Protein AF-A0AAN8WDQ1-F1 (afdb_monomer)

Structure (mmCIF, N/CA/C/O backbone):
data_AF-A0AAN8WDQ1-F1
#
_entry.id   AF-A0AAN8WDQ1-F1
#
loop_
_atom_site.group_PDB
_atom_site.id
_atom_site.type_symbol
_atom_site.label_atom_id
_atom_site.label_alt_id
_atom_site.label_comp_id
_atom_site.label_asym_id
_atom_site.label_entity_id
_atom_site.label_seq_id
_atom_site.pdbx_PDB_ins_code
_atom_site.Cartn_x
_atom_site.Cartn_y
_atom_site.Cartn_z
_atom_site.occupancy
_atom_site.B_iso_or_equiv
_atom_site.auth_seq_id
_atom_site.auth_comp_id
_atom_site.auth_asym_id
_atom_site.auth_atom_id
_atom_site.pdbx_PDB_model_num
ATOM 1 N N . VAL A 1 1 ? -15.013 -8.595 15.335 1.00 93.31 1 VAL A N 1
ATOM 2 C CA . VAL A 1 1 ? -14.821 -9.146 16.703 1.00 93.31 1 VAL A CA 1
ATOM 3 C C . VAL A 1 1 ? -15.452 -8.296 17.813 1.00 93.31 1 VAL A C 1
ATOM 5 O O . VAL A 1 1 ? -16.295 -8.841 18.519 1.00 93.31 1 VAL A O 1
ATOM 8 N N . PRO A 1 2 ? -15.153 -6.987 17.979 1.00 95.75 2 PRO A N 1
ATOM 9 C CA . PRO A 1 2 ? -15.630 -6.225 19.146 1.00 95.75 2 PRO A CA 1
ATOM 10 C C . PRO A 1 2 ? -17.160 -6.211 19.308 1.00 95.75 2 PRO A C 1
ATOM 12 O O . PRO A 1 2 ? -17.676 -6.363 20.412 1.00 95.75 2 PRO A O 1
ATOM 15 N N . GLN A 1 3 ? -17.894 -6.081 18.195 1.00 95.62 3 GLN A N 1
ATOM 16 C CA . GLN A 1 3 ? -19.361 -6.085 18.194 1.00 95.62 3 GLN A CA 1
ATOM 17 C C . GLN A 1 3 ? -19.955 -7.420 18.670 1.00 95.62 3 GLN A C 1
ATOM 19 O O . GLN A 1 3 ? -20.963 -7.416 19.369 1.00 95.62 3 GLN A O 1
ATOM 24 N N . MET A 1 4 ? -19.319 -8.550 18.333 1.00 95.31 4 MET A N 1
ATOM 25 C CA . MET A 1 4 ? -19.778 -9.881 18.751 1.00 95.31 4 MET A CA 1
ATOM 26 C C . MET A 1 4 ? -19.680 -10.035 20.270 1.00 95.31 4 MET A C 1
ATOM 28 O O . MET A 1 4 ? -20.634 -10.480 20.897 1.00 95.31 4 MET A O 1
ATOM 32 N N . LEU A 1 5 ? -18.572 -9.575 20.864 1.00 95.94 5 LEU A N 1
ATOM 33 C CA . LEU A 1 5 ? -18.367 -9.595 22.316 1.00 95.94 5 LEU A CA 1
ATOM 34 C C . LEU A 1 5 ? -19.379 -8.710 23.052 1.00 95.94 5 LEU A C 1
ATOM 36 O O . LEU A 1 5 ? -19.942 -9.126 24.062 1.00 95.94 5 LEU A O 1
ATOM 40 N N . LEU A 1 6 ? -19.644 -7.503 22.534 1.00 94.44 6 LEU A N 1
ATOM 41 C CA . LEU A 1 6 ? -20.680 -6.627 23.090 1.00 94.44 6 LEU A CA 1
ATOM 42 C C . LEU A 1 6 ? -22.063 -7.288 23.037 1.00 94.44 6 LEU A C 1
ATOM 44 O O . LEU A 1 6 ? -22.807 -7.231 24.015 1.00 94.44 6 LEU A O 1
ATOM 48 N N . GLN A 1 7 ? -22.409 -7.908 21.906 1.00 94.19 7 GLN A N 1
ATOM 49 C CA . GLN A 1 7 ? -23.707 -8.550 21.708 1.00 94.19 7 GLN A CA 1
ATOM 50 C C . GLN A 1 7 ? -23.889 -9.758 22.634 1.00 94.19 7 GLN A C 1
ATOM 52 O O . GLN A 1 7 ? -24.939 -9.903 23.264 1.00 94.19 7 GLN A O 1
ATOM 57 N N . GLU A 1 8 ? -22.867 -10.605 22.751 1.00 95.44 8 GLU A N 1
ATOM 58 C CA . GLU A 1 8 ? -22.876 -11.755 23.654 1.00 95.44 8 GLU A CA 1
ATOM 59 C C . GLU A 1 8 ? -23.015 -11.302 25.112 1.00 95.44 8 GLU A C 1
ATOM 61 O O . GLU A 1 8 ? -23.899 -11.775 25.826 1.00 95.44 8 GLU A O 1
ATOM 66 N N . ALA A 1 9 ? -22.207 -10.333 25.549 1.00 94.06 9 ALA A N 1
ATOM 67 C CA . ALA A 1 9 ? -22.272 -9.831 26.9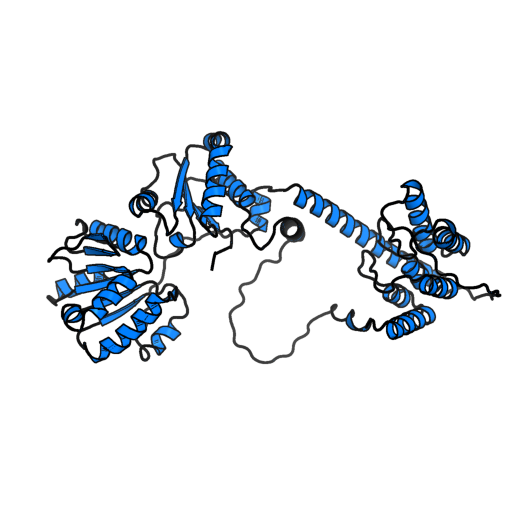16 1.00 94.06 9 ALA A CA 1
ATOM 68 C C . ALA A 1 9 ? -23.623 -9.176 27.237 1.00 94.06 9 ALA A C 1
ATOM 70 O O . ALA A 1 9 ? -24.153 -9.386 28.328 1.00 94.06 9 ALA A O 1
ATOM 71 N N . SER A 1 10 ? -24.212 -8.454 26.277 1.00 92.88 10 SER A N 1
ATOM 72 C CA . SER A 1 10 ? -25.568 -7.913 26.401 1.00 92.88 10 SER A CA 1
ATOM 73 C C . SER A 1 10 ? -26.614 -9.019 26.544 1.00 92.88 10 SER A C 1
ATOM 75 O O . SER A 1 10 ? -27.534 -8.880 27.344 1.00 92.88 10 SER A O 1
ATOM 77 N N . THR A 1 11 ? -26.479 -10.113 25.792 1.00 95.44 11 THR A N 1
ATOM 78 C CA . THR A 1 11 ? -27.409 -11.255 25.837 1.00 95.44 11 THR A CA 1
ATOM 79 C C . THR A 1 11 ? -27.301 -12.009 27.163 1.00 95.44 11 THR A C 1
ATOM 81 O O . THR A 1 11 ? -28.305 -12.435 27.725 1.00 95.44 11 THR A O 1
ATOM 84 N N . LEU A 1 12 ? -26.083 -12.142 27.692 1.00 95.12 12 LEU A N 1
ATOM 85 C CA . LEU A 1 12 ? -25.800 -12.831 28.953 1.00 95.12 12 LEU A CA 1
ATOM 86 C C . LEU A 1 12 ? -25.937 -11.935 30.197 1.00 95.12 12 LEU A C 1
ATOM 88 O O . LEU A 1 12 ? -25.732 -12.421 31.308 1.00 95.12 12 LEU A O 1
ATOM 92 N N . GLY A 1 13 ? -26.217 -10.637 30.036 1.00 92.88 13 GLY A N 1
ATOM 93 C CA . GLY A 1 13 ? -26.296 -9.678 31.143 1.00 92.88 13 GLY A CA 1
ATOM 94 C C . GLY A 1 13 ? -24.974 -9.481 31.898 1.00 92.88 13 GLY A C 1
ATOM 95 O O . GLY A 1 13 ? -24.983 -9.188 33.093 1.00 92.88 13 GLY A O 1
ATOM 96 N N . LYS A 1 14 ? -23.828 -9.672 31.233 1.00 93.12 14 LYS A N 1
ATOM 97 C CA . LYS A 1 14 ? -22.496 -9.551 31.846 1.00 93.12 14 LYS A CA 1
ATOM 98 C C . LYS A 1 14 ? -21.921 -8.144 31.645 1.00 93.12 14 LYS A C 1
ATOM 100 O O . LYS A 1 14 ? -22.126 -7.552 30.585 1.00 93.12 14 LYS A O 1
ATOM 105 N N . PRO A 1 15 ? -21.156 -7.608 32.617 1.00 91.38 15 PRO A N 1
ATOM 106 C CA . PRO A 1 15 ? -20.459 -6.342 32.426 1.00 91.38 15 PRO A CA 1
ATOM 107 C C . PRO A 1 15 ? -19.475 -6.460 31.258 1.00 91.38 15 PRO A C 1
ATOM 109 O O . PRO A 1 15 ? -18.736 -7.441 31.154 1.00 91.38 15 PRO A O 1
ATOM 112 N N . CYS A 1 16 ? -19.466 -5.457 30.380 1.00 94.88 16 CYS A N 1
ATOM 113 C CA . CYS A 1 16 ? -18.600 -5.434 29.210 1.00 94.88 16 CYS A CA 1
ATOM 114 C C . CYS A 1 16 ? -18.087 -4.025 28.944 1.00 94.88 16 CYS A C 1
ATOM 116 O O . CYS A 1 16 ? -18.853 -3.092 28.711 1.00 94.88 16 CYS A O 1
ATOM 118 N N . ARG A 1 17 ? -16.766 -3.895 28.966 1.00 95.44 17 ARG A N 1
ATOM 119 C CA . ARG A 1 17 ? -16.029 -2.706 28.555 1.00 95.44 17 ARG A CA 1
ATOM 120 C C . ARG A 1 17 ? -14.788 -3.136 27.791 1.00 95.44 17 ARG A C 1
ATOM 122 O O . ARG A 1 17 ? -13.979 -3.908 28.321 1.00 95.44 17 ARG A O 1
ATOM 129 N N . ILE A 1 18 ? -14.675 -2.659 26.560 1.00 97.31 18 ILE A N 1
ATOM 130 C CA . ILE A 1 18 ? -13.723 -3.117 25.556 1.00 97.31 18 ILE A CA 1
ATOM 131 C C . ILE A 1 18 ? -12.844 -1.948 25.117 1.00 97.31 18 ILE A C 1
ATOM 133 O O . ILE A 1 18 ? -13.349 -0.895 24.725 1.00 97.31 18 ILE A O 1
ATOM 137 N N . PHE A 1 19 ? -11.533 -2.163 25.126 1.00 96.94 19 PHE A N 1
ATOM 138 C CA . PHE A 1 19 ? -10.581 -1.330 24.397 1.00 96.94 19 PHE A CA 1
ATOM 139 C C . PHE A 1 19 ? -10.077 -2.105 23.187 1.00 96.94 19 PHE A C 1
ATOM 141 O O . PHE A 1 19 ? -9.679 -3.256 23.325 1.00 96.94 19 PHE A O 1
ATOM 148 N N . CYS A 1 20 ? -10.104 -1.488 22.011 1.00 97.62 20 CYS A N 1
ATOM 149 C CA . CYS A 1 20 ? -9.546 -2.057 20.792 1.00 97.62 20 CYS A CA 1
ATOM 150 C C . CYS A 1 20 ? -8.487 -1.103 20.254 1.00 97.62 20 CYS A C 1
ATOM 152 O O . CYS A 1 20 ? -8.798 0.038 19.906 1.00 97.62 20 CYS A O 1
ATOM 154 N N . THR A 1 21 ? -7.232 -1.541 20.246 1.00 96.31 21 THR A N 1
ATOM 155 C CA . THR A 1 21 ? -6.150 -0.711 19.738 1.00 96.31 21 THR A CA 1
ATOM 156 C C . THR A 1 21 ? -6.037 -0.812 18.228 1.00 96.31 21 THR A C 1
ATOM 158 O O . THR A 1 21 ? -6.438 -1.801 17.623 1.00 96.31 21 THR A O 1
ATOM 161 N N . GLN A 1 22 ? -5.521 0.254 17.635 1.00 93.50 22 GLN A N 1
ATOM 162 C CA . GLN A 1 22 ? -5.203 0.376 16.223 1.00 93.50 22 GLN A CA 1
ATOM 163 C C . GLN A 1 22 ? -3.813 1.015 16.097 1.00 93.50 22 GLN A C 1
ATOM 165 O O . GLN A 1 22 ? -3.494 1.924 16.881 1.00 93.50 22 GLN A O 1
ATOM 170 N N . PRO A 1 23 ? -2.989 0.603 15.121 1.00 88.62 23 PRO A N 1
ATOM 171 C CA . PRO A 1 23 ? -1.651 1.165 14.936 1.00 88.62 23 PRO A CA 1
ATOM 172 C C . PRO A 1 23 ? -1.722 2.644 14.537 1.00 88.62 23 PRO A C 1
ATOM 174 O O . PRO A 1 23 ? -0.951 3.482 15.012 1.00 88.62 23 PRO A O 1
ATOM 177 N N . ARG A 1 24 ? -2.723 3.008 13.726 1.00 87.00 24 ARG A N 1
ATOM 178 C CA . ARG A 1 24 ? -2.846 4.342 13.130 1.00 87.00 24 ARG A CA 1
ATOM 179 C C . ARG A 1 24 ? -4.044 5.112 13.685 1.00 87.00 24 ARG A C 1
ATOM 181 O O . ARG A 1 24 ? -5.114 4.571 13.963 1.00 87.00 24 ARG A O 1
ATOM 188 N N . ARG A 1 25 ? -3.876 6.435 13.812 1.00 89.44 25 ARG A N 1
ATOM 189 C CA . ARG A 1 25 ? -4.925 7.355 14.301 1.00 89.44 25 ARG A CA 1
ATOM 190 C C . ARG A 1 25 ? -6.172 7.332 13.422 1.00 89.44 25 ARG A C 1
ATOM 192 O O . ARG A 1 25 ? -7.279 7.365 13.952 1.00 89.44 25 ARG A O 1
ATOM 199 N N . ILE A 1 26 ? -5.980 7.314 12.102 1.00 87.31 26 ILE A N 1
ATOM 200 C CA . ILE A 1 26 ? -7.084 7.333 11.142 1.00 87.31 26 ILE A CA 1
ATOM 201 C C . ILE A 1 26 ? -7.933 6.068 11.266 1.00 87.31 26 ILE A C 1
ATOM 203 O O . ILE A 1 26 ? -9.148 6.189 11.323 1.00 87.31 26 ILE A O 1
ATOM 207 N N . SER A 1 27 ? -7.309 4.903 11.450 1.00 90.06 27 SER A N 1
ATOM 208 C CA . SER A 1 27 ? -7.986 3.612 11.607 1.00 90.06 27 SER A CA 1
ATOM 209 C C . SER A 1 27 ? -8.842 3.570 12.870 1.00 90.06 27 SER A C 1
ATOM 211 O O . SER A 1 27 ? -10.025 3.250 12.800 1.00 90.06 27 SER A O 1
ATOM 213 N N . ALA A 1 28 ? -8.307 4.011 14.019 1.00 92.94 28 ALA A N 1
ATOM 214 C CA . ALA A 1 28 ? -9.092 4.117 15.257 1.00 92.94 28 ALA A CA 1
ATOM 215 C C . ALA A 1 28 ? -10.356 4.971 15.076 1.00 92.94 28 ALA A C 1
ATOM 217 O O . ALA A 1 28 ? -11.416 4.660 15.618 1.00 92.94 28 ALA A O 1
ATOM 218 N N . LEU A 1 29 ? -10.243 6.051 14.307 1.00 91.44 29 LEU A N 1
ATOM 219 C CA . LEU A 1 29 ? -11.338 6.972 14.063 1.00 91.44 29 LEU A CA 1
ATOM 220 C C . LEU A 1 29 ? -12.360 6.416 13.058 1.00 91.44 29 LEU A C 1
ATOM 222 O O . LEU A 1 29 ? -13.560 6.466 13.325 1.00 91.44 29 LEU A O 1
ATOM 226 N N . THR A 1 30 ? -11.911 5.887 11.919 1.00 90.00 30 THR A N 1
ATOM 227 C CA . THR A 1 30 ? -12.796 5.430 10.836 1.00 90.00 30 THR A CA 1
ATOM 228 C C . THR A 1 30 ? -13.496 4.134 11.200 1.00 90.00 30 THR A C 1
ATOM 230 O O . THR A 1 30 ? -14.680 3.987 10.905 1.00 90.00 30 THR A O 1
ATOM 233 N N . ILE A 1 31 ? -12.821 3.232 11.918 1.00 93.25 31 ILE A N 1
ATOM 234 C CA . ILE A 1 31 ? -13.424 2.001 12.431 1.00 93.25 31 ILE A CA 1
ATOM 235 C C . ILE A 1 31 ? -14.473 2.337 13.493 1.00 93.25 31 ILE A C 1
ATOM 237 O O . ILE A 1 31 ? -15.572 1.791 13.447 1.00 93.25 31 ILE A O 1
ATOM 241 N N . ALA A 1 32 ? -14.207 3.283 14.401 1.00 95.06 32 ALA A N 1
ATOM 242 C CA . ALA A 1 32 ? -15.216 3.725 15.366 1.00 95.06 32 ALA A CA 1
ATOM 243 C C . ALA A 1 32 ? -16.446 4.342 14.682 1.00 95.06 32 ALA A C 1
ATOM 245 O O . ALA A 1 32 ? -17.576 4.027 15.054 1.00 95.06 32 ALA A O 1
ATOM 246 N N . GLU A 1 33 ? -16.239 5.193 13.669 1.00 92.50 33 GLU A N 1
ATOM 247 C CA . GLU A 1 33 ? -17.316 5.768 12.852 1.00 92.50 33 GLU A CA 1
ATOM 248 C C . GLU A 1 33 ? -18.115 4.690 12.120 1.00 92.50 33 GLU A C 1
ATOM 250 O O . GLU A 1 33 ? -19.347 4.707 12.156 1.00 92.50 33 GLU A O 1
ATOM 255 N N . ARG A 1 34 ? -17.428 3.716 11.523 1.00 92.06 34 ARG A N 1
ATOM 256 C CA . ARG A 1 34 ? -18.052 2.605 10.810 1.00 92.06 34 ARG A CA 1
ATOM 257 C C . ARG A 1 34 ? -18.876 1.721 11.740 1.00 92.06 34 ARG A C 1
ATOM 259 O O . ARG A 1 34 ? -20.037 1.461 11.449 1.00 92.06 34 ARG A O 1
ATOM 266 N N . VAL A 1 35 ? -18.299 1.295 12.860 1.00 95.50 35 VAL A N 1
ATOM 267 C CA . VAL A 1 35 ? -18.952 0.404 13.826 1.00 95.50 35 VAL A CA 1
ATOM 268 C C . VAL A 1 35 ? -20.142 1.093 14.498 1.00 95.50 35 VAL A C 1
ATOM 270 O O . VAL A 1 35 ? -21.178 0.464 14.684 1.00 95.50 35 VAL A O 1
ATOM 273 N N . ALA A 1 36 ? -20.052 2.389 14.807 1.00 95.38 36 ALA A N 1
ATOM 274 C CA . ALA A 1 36 ? -21.202 3.151 15.296 1.00 95.38 36 ALA A CA 1
ATOM 275 C C . ALA A 1 36 ? -22.323 3.233 14.240 1.00 95.38 36 ALA A C 1
ATOM 277 O O . ALA A 1 36 ? -23.492 3.013 14.557 1.00 95.38 36 ALA A O 1
ATOM 278 N N . ALA A 1 37 ? -21.972 3.488 12.974 1.00 93.94 37 ALA A N 1
ATOM 279 C CA . ALA A 1 37 ? -22.940 3.555 11.881 1.00 93.94 37 ALA A CA 1
ATOM 280 C C . ALA A 1 37 ? -23.635 2.207 11.621 1.00 93.94 37 ALA A C 1
ATOM 282 O O . ALA A 1 37 ? -24.851 2.178 11.448 1.00 93.94 37 ALA A O 1
ATOM 283 N N . GLU A 1 38 ? -22.899 1.092 11.657 1.00 94.62 38 GLU A N 1
ATOM 284 C CA . GLU A 1 38 ? -23.461 -0.266 11.544 1.00 94.62 38 GLU A CA 1
ATOM 285 C C . GLU A 1 38 ? -24.455 -0.588 12.666 1.00 94.62 38 GLU A C 1
ATOM 287 O O . GLU A 1 38 ? -25.402 -1.345 12.464 1.00 94.62 38 GLU A O 1
ATOM 292 N N . ARG A 1 39 ? -24.279 0.031 13.836 1.00 93.88 39 ARG A N 1
ATOM 293 C CA . ARG A 1 39 ? -25.178 -0.090 14.991 1.00 93.88 39 ARG A CA 1
ATOM 294 C C . ARG A 1 39 ? -26.320 0.932 14.988 1.00 93.88 39 ARG A C 1
ATOM 296 O O . ARG A 1 39 ? -27.113 0.949 15.926 1.00 93.88 39 ARG A O 1
ATOM 303 N N . GLY A 1 40 ? -26.407 1.791 13.970 1.00 94.50 40 GLY A N 1
ATOM 304 C CA . GLY A 1 40 ? -27.421 2.843 13.880 1.00 94.50 40 GLY A CA 1
ATOM 305 C C . GLY A 1 40 ? -27.274 3.947 14.934 1.00 94.50 40 GLY A C 1
ATOM 306 O O . GLY A 1 40 ? -28.250 4.625 15.250 1.00 94.50 40 GLY A O 1
ATOM 307 N N . GLU A 1 41 ? -26.078 4.141 15.498 1.00 94.94 41 GLU A N 1
ATOM 308 C CA . GLU A 1 41 ? -25.808 5.137 16.539 1.00 94.94 41 GLU A CA 1
ATOM 309 C C . GLU A 1 41 ? -24.768 6.182 16.103 1.00 94.94 41 GLU A C 1
ATOM 311 O O . GLU A 1 41 ? -24.067 6.048 15.100 1.00 94.94 41 GLU A O 1
ATOM 316 N N . LYS A 1 42 ? -24.656 7.263 16.883 1.00 93.75 42 LYS A N 1
ATOM 317 C CA . LYS A 1 42 ? -23.598 8.263 16.704 1.00 93.75 42 LYS A CA 1
ATOM 318 C C . LYS A 1 42 ? -22.363 7.867 17.510 1.00 93.75 42 LYS A C 1
ATOM 320 O O . LYS A 1 42 ? -22.478 7.458 18.666 1.00 93.75 42 LYS A O 1
ATOM 325 N N . VAL A 1 43 ? -21.182 8.087 16.932 1.00 95.44 43 VAL A N 1
ATOM 326 C CA . VAL A 1 43 ? -19.905 7.949 17.649 1.00 95.44 43 VAL A CA 1
ATOM 327 C C . VAL A 1 43 ? -19.906 8.794 18.920 1.00 95.44 43 VAL A C 1
ATOM 329 O O . VAL A 1 43 ? -20.298 9.962 18.900 1.00 95.44 43 VAL A O 1
ATOM 332 N N . GLY A 1 44 ? -19.428 8.202 20.010 1.00 93.75 44 GLY A N 1
ATOM 333 C CA . GLY A 1 44 ? -19.447 8.764 21.356 1.00 93.75 44 GLY A CA 1
ATOM 334 C C . GLY A 1 44 ? -20.612 8.265 22.209 1.00 93.75 44 GLY A C 1
ATOM 335 O O . GLY A 1 44 ? -20.627 8.555 23.403 1.00 93.75 44 GLY A O 1
ATOM 336 N N . TYR A 1 45 ? -21.560 7.501 21.647 1.00 94.19 45 TYR A N 1
ATOM 337 C CA . TYR A 1 45 ? -22.592 6.810 22.425 1.00 94.19 45 TYR A CA 1
ATOM 338 C C . TYR A 1 45 ? -22.049 5.494 23.004 1.00 94.19 45 TYR A C 1
ATOM 340 O O . TYR A 1 45 ? -21.216 5.569 23.910 1.00 94.19 45 TYR A O 1
ATOM 348 N N . THR A 1 46 ? -22.453 4.311 22.512 1.00 95.38 46 THR A N 1
ATOM 349 C CA . THR A 1 46 ? -21.893 3.037 23.015 1.00 95.38 46 THR A CA 1
ATOM 350 C C . THR A 1 46 ? -20.530 2.702 22.408 1.00 95.38 46 THR A C 1
ATOM 352 O O . THR A 1 46 ? -19.704 2.076 23.077 1.00 95.38 46 THR A O 1
ATOM 355 N N . VAL A 1 47 ? -20.258 3.200 21.200 1.00 97.62 47 VAL A N 1
ATOM 356 C CA . VAL A 1 47 ? -18.971 3.099 20.502 1.00 97.62 47 VAL A CA 1
ATOM 357 C C . VAL A 1 47 ? -18.324 4.476 20.392 1.00 97.62 47 VAL A C 1
ATOM 359 O O . VAL A 1 47 ? -18.969 5.448 19.997 1.00 97.62 47 VAL A O 1
ATOM 362 N N . GLY A 1 48 ? -17.040 4.570 20.720 1.00 97.44 48 GLY A N 1
ATOM 363 C CA . GLY A 1 48 ? -16.271 5.809 20.654 1.00 97.44 48 GLY A CA 1
ATOM 364 C C . GLY A 1 48 ? -14.810 5.575 20.294 1.00 97.44 48 GLY A C 1
ATOM 365 O O . GLY A 1 48 ? -14.367 4.438 20.128 1.00 97.44 48 GLY A O 1
ATOM 366 N N . TYR A 1 49 ? -14.053 6.666 20.187 1.00 97.00 49 TYR A N 1
ATOM 367 C CA . TYR A 1 49 ? -12.608 6.601 19.986 1.00 97.00 49 TYR A CA 1
ATOM 368 C C . TYR A 1 49 ? -11.843 7.566 20.886 1.00 97.00 49 TYR A C 1
ATOM 370 O O . TYR A 1 49 ? -12.366 8.593 21.333 1.00 97.00 49 TYR A O 1
ATOM 378 N N . GLN A 1 50 ? -10.571 7.246 21.108 1.00 95.62 50 GLN A N 1
ATOM 379 C CA . GLN A 1 50 ? -9.624 8.087 21.820 1.00 95.62 50 GLN A CA 1
ATOM 380 C C . GLN A 1 50 ? -8.255 8.051 21.141 1.00 95.62 50 GLN A C 1
ATOM 382 O O . GLN A 1 50 ? -7.566 7.033 21.130 1.00 95.62 50 GLN A O 1
ATOM 387 N N . ILE A 1 51 ? -7.836 9.196 20.615 1.00 93.69 51 ILE A N 1
ATOM 388 C CA . ILE A 1 51 ? -6.514 9.402 20.025 1.00 93.69 51 ILE A CA 1
ATOM 389 C C . ILE A 1 51 ? -5.820 10.577 20.728 1.00 93.69 51 ILE A C 1
ATOM 391 O O . ILE A 1 51 ? -6.378 11.237 21.607 1.00 93.69 51 ILE A O 1
ATOM 395 N N . ARG A 1 52 ? -4.557 10.844 20.389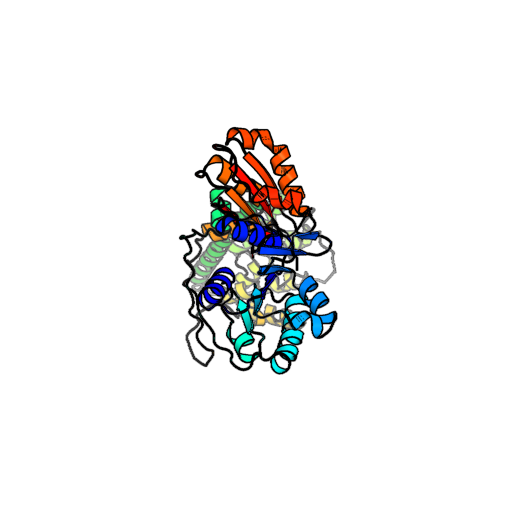 1.00 89.88 52 ARG A N 1
ATOM 396 C CA . ARG A 1 52 ? -3.831 11.982 20.968 1.00 89.88 52 ARG A CA 1
ATOM 397 C C . ARG A 1 52 ? -4.553 13.294 20.628 1.00 89.88 52 ARG A C 1
ATOM 399 O O . ARG A 1 52 ? -4.731 13.591 19.453 1.00 89.88 52 ARG A O 1
ATOM 406 N N . LEU A 1 53 ? -4.888 14.067 21.668 1.00 87.19 53 LEU A N 1
ATOM 407 C CA . LEU A 1 53 ? -5.547 15.386 21.613 1.00 87.19 53 LEU A CA 1
ATOM 408 C C . LEU A 1 53 ? -6.994 15.396 21.087 1.00 87.19 53 LEU A C 1
ATOM 410 O O . LEU A 1 53 ? -7.584 16.466 20.996 1.00 87.19 53 LEU A O 1
ATOM 414 N N . GLU A 1 54 ? -7.588 14.241 20.790 1.00 91.19 54 GLU A N 1
ATOM 415 C CA . GLU A 1 54 ? -8.963 14.158 20.292 1.00 91.19 54 GLU A CA 1
ATOM 416 C C . GLU A 1 54 ? -9.656 12.913 20.854 1.00 91.19 54 GLU A C 1
ATOM 418 O O . GLU A 1 54 ? -9.119 11.803 20.807 1.00 91.19 54 GLU A O 1
ATOM 423 N N . SER A 1 55 ? -10.865 13.080 21.385 1.00 94.50 55 SER A N 1
ATOM 424 C CA . SER A 1 55 ? -11.679 11.973 21.879 1.00 94.50 55 SER A CA 1
ATOM 425 C C . SER A 1 55 ? -13.164 12.221 21.637 1.00 94.50 55 SER A C 1
ATOM 427 O O . SER A 1 55 ? -13.644 13.354 21.662 1.00 94.50 55 SER A O 1
ATOM 429 N N . LYS A 1 56 ? -13.902 11.132 21.417 1.00 95.06 56 LYS A N 1
ATOM 430 C CA . LYS A 1 56 ? -15.367 11.115 21.401 1.00 95.06 56 LYS A CA 1
ATOM 431 C C . LYS A 1 56 ? -15.846 9.960 22.258 1.00 95.06 56 LYS A C 1
ATOM 433 O O . LYS A 1 56 ? -16.097 8.869 21.754 1.00 95.06 56 LYS A O 1
ATOM 438 N N . LEU A 1 57 ? -15.928 10.214 23.558 1.00 94.44 57 LEU A N 1
ATOM 439 C CA . LEU A 1 57 ? -16.370 9.260 24.570 1.00 94.44 57 LEU A CA 1
ATOM 440 C C . LEU A 1 57 ? -17.484 9.888 25.409 1.00 94.44 57 LEU A C 1
ATOM 442 O O . LEU A 1 57 ? -17.502 11.099 25.623 1.00 94.44 57 LEU A O 1
ATOM 446 N N . SER A 1 58 ? -18.375 9.055 25.931 1.00 94.00 58 SER A N 1
ATOM 447 C CA . SER A 1 58 ? -19.348 9.424 26.956 1.00 94.00 58 SER A CA 1
ATOM 448 C C . SER A 1 58 ? -19.327 8.396 28.093 1.00 94.00 58 SER A C 1
ATOM 450 O O . SER A 1 58 ? -18.744 7.320 27.943 1.00 94.00 58 SER A O 1
ATOM 452 N N . PRO A 1 59 ? -19.998 8.659 29.229 1.00 90.81 59 PRO A N 1
ATOM 453 C CA . PRO A 1 59 ? -20.148 7.663 30.292 1.00 90.81 59 PRO A CA 1
ATOM 454 C C . PRO A 1 59 ? -20.840 6.362 29.847 1.00 90.81 59 PRO A C 1
ATOM 456 O O . PRO A 1 59 ? -20.737 5.354 30.536 1.00 90.81 59 PRO A O 1
ATOM 459 N N . LYS A 1 60 ? -21.540 6.378 28.704 1.00 92.06 60 LYS A N 1
ATOM 460 C CA . LYS A 1 60 ? -22.211 5.211 28.114 1.00 92.06 60 LYS A CA 1
ATOM 461 C C . LYS A 1 60 ? -21.320 4.421 27.149 1.00 92.06 60 LYS A C 1
ATOM 463 O O . LYS A 1 60 ? -21.757 3.390 26.646 1.00 92.06 60 LYS A O 1
ATOM 468 N N . THR A 1 61 ? -20.105 4.891 26.862 1.00 95.38 61 THR A N 1
ATOM 469 C CA . THR A 1 61 ? -19.208 4.232 25.909 1.00 95.38 61 THR A CA 1
ATOM 470 C C . THR A 1 61 ? -18.647 2.942 26.493 1.00 95.38 61 THR A C 1
ATOM 472 O O . THR A 1 61 ? -17.936 2.951 27.500 1.00 95.38 61 THR A O 1
ATOM 475 N N . LEU A 1 62 ? -18.964 1.831 25.829 1.00 95.75 62 LEU A N 1
ATOM 476 C CA . LEU A 1 62 ? -18.550 0.480 26.201 1.00 95.75 62 LEU A CA 1
ATOM 477 C C . LEU A 1 62 ? -17.413 -0.027 25.316 1.00 95.75 62 LEU A C 1
ATOM 479 O O . LEU A 1 62 ? -16.567 -0.769 25.804 1.00 95.75 62 LEU A O 1
ATOM 483 N N . LEU A 1 63 ? -17.371 0.382 24.045 1.00 97.31 63 LEU A N 1
ATOM 484 C CA . LEU A 1 63 ? -16.299 0.056 23.107 1.00 97.31 63 LEU A CA 1
ATOM 485 C C . LEU A 1 63 ? -15.529 1.316 22.726 1.00 97.31 63 LEU A C 1
ATOM 487 O O . LEU A 1 63 ? -16.076 2.228 22.106 1.00 97.31 63 LEU A O 1
ATOM 491 N N . THR A 1 64 ? -14.247 1.327 23.069 1.00 97.25 64 THR A N 1
ATOM 492 C CA . THR A 1 64 ? -13.323 2.411 22.746 1.00 97.25 64 THR A CA 1
ATOM 493 C C . THR A 1 64 ? -12.270 1.920 21.764 1.00 97.25 64 THR A C 1
ATOM 495 O O . THR A 1 64 ? -11.465 1.053 22.104 1.00 97.25 64 THR A O 1
ATOM 498 N N . PHE A 1 65 ? -12.232 2.515 20.574 1.00 97.62 65 PHE A N 1
ATOM 499 C CA . PHE A 1 65 ? -11.099 2.378 19.661 1.00 97.62 65 PHE A CA 1
ATOM 500 C C . PHE A 1 65 ? -10.017 3.401 20.008 1.00 97.62 65 PHE A C 1
ATOM 502 O O . PHE A 1 65 ? -10.304 4.583 20.190 1.00 97.62 65 PHE A O 1
ATOM 509 N N . CYS A 1 66 ? -8.763 2.990 20.122 1.00 96.38 66 CYS A N 1
ATOM 510 C CA . CYS A 1 66 ? -7.682 3.912 20.466 1.00 96.38 66 CYS A CA 1
ATOM 511 C C . CYS A 1 66 ? -6.373 3.552 19.774 1.00 96.38 66 CYS A C 1
ATOM 513 O O . CYS A 1 66 ? -6.237 2.476 19.207 1.00 96.38 66 CYS A O 1
ATOM 515 N N . THR A 1 67 ? -5.391 4.453 19.805 1.00 94.50 67 THR A N 1
ATOM 516 C CA . THR A 1 67 ? -4.038 4.087 19.371 1.00 94.50 67 THR A CA 1
ATOM 517 C C . THR A 1 67 ? -3.282 3.351 20.474 1.00 94.50 67 THR A C 1
ATOM 519 O O . THR A 1 67 ? -3.525 3.592 21.661 1.00 94.50 67 THR A O 1
ATOM 522 N N . ASN A 1 68 ? -2.303 2.523 20.095 1.00 93.88 68 ASN A N 1
ATOM 523 C CA . ASN A 1 68 ? -1.434 1.802 21.039 1.00 93.88 68 ASN A CA 1
ATOM 524 C C . ASN A 1 68 ? -0.854 2.731 22.122 1.00 93.88 68 ASN A C 1
ATOM 526 O O . ASN A 1 68 ? -0.939 2.447 23.316 1.00 93.88 68 ASN A O 1
ATOM 530 N N . GLY A 1 69 ? -0.358 3.907 21.722 1.00 92.94 69 GLY A N 1
ATOM 531 C CA . GLY A 1 69 ? 0.193 4.903 22.646 1.00 92.94 69 GLY A CA 1
ATOM 532 C C . GLY A 1 69 ? -0.820 5.506 23.632 1.00 92.94 69 GLY A C 1
ATOM 533 O O . GLY A 1 69 ? -0.441 5.883 24.741 1.00 92.94 69 GLY A O 1
ATOM 534 N N . VAL A 1 70 ? -2.106 5.600 23.266 1.00 93.19 70 VAL A N 1
ATOM 535 C CA . VAL A 1 70 ? -3.158 6.048 24.196 1.00 93.19 70 VAL A CA 1
ATOM 536 C C . VAL A 1 70 ? -3.417 4.978 25.247 1.00 93.19 70 VAL A C 1
ATOM 538 O O . VAL A 1 70 ? -3.446 5.312 26.430 1.00 93.19 70 VAL A O 1
ATOM 541 N N . LEU A 1 71 ? -3.547 3.709 24.842 1.00 93.94 71 LEU A N 1
ATOM 542 C CA . LEU A 1 71 ? -3.752 2.620 25.797 1.00 93.94 71 LEU A CA 1
ATOM 543 C C . LEU A 1 71 ? -2.556 2.479 26.745 1.00 93.94 71 LEU A C 1
ATOM 545 O O . LEU A 1 71 ? -2.759 2.415 27.953 1.00 93.94 71 LEU A O 1
ATOM 549 N N . LEU A 1 72 ? -1.324 2.530 26.230 1.00 92.69 72 LEU A N 1
ATOM 550 C CA . LEU A 1 72 ? -0.108 2.529 27.051 1.00 92.69 72 LEU A CA 1
ATOM 551 C C . LEU A 1 72 ? -0.133 3.629 28.120 1.00 92.69 72 LEU A C 1
ATOM 553 O O . LEU A 1 72 ? 0.113 3.357 29.292 1.00 92.69 72 LEU A O 1
ATOM 557 N N . ARG A 1 73 ? -0.497 4.863 27.752 1.00 90.06 73 ARG A N 1
ATOM 558 C CA . ARG A 1 73 ? -0.619 5.966 28.717 1.00 90.06 73 ARG A CA 1
ATOM 559 C C . ARG A 1 73 ? -1.694 5.700 29.769 1.00 90.06 73 ARG A C 1
ATOM 561 O O . ARG A 1 73 ? -1.489 6.033 30.932 1.00 90.06 73 ARG A O 1
ATOM 568 N N . THR A 1 74 ? -2.825 5.121 29.372 1.00 88.88 74 THR A N 1
ATOM 569 C CA . THR A 1 74 ? -3.887 4.737 30.308 1.00 88.88 74 THR A CA 1
ATOM 570 C C . THR A 1 74 ? -3.387 3.695 31.309 1.00 88.88 74 THR A C 1
ATOM 572 O O . THR A 1 74 ? -3.622 3.860 32.501 1.00 88.88 74 THR A O 1
ATOM 575 N N . LEU A 1 75 ? -2.628 2.694 30.851 1.00 88.38 75 LEU A N 1
ATOM 576 C CA . LEU A 1 75 ? -2.020 1.663 31.702 1.00 88.38 75 LEU A CA 1
ATOM 577 C C . LEU A 1 75 ? -0.983 2.239 32.680 1.00 88.38 75 LEU A C 1
ATOM 579 O O . LEU A 1 75 ? -0.910 1.810 33.828 1.00 88.38 75 LEU A O 1
ATOM 583 N N . MET A 1 76 ? -0.224 3.257 32.263 1.00 85.12 76 MET A N 1
ATOM 584 C CA . MET A 1 76 ? 0.720 3.970 33.138 1.00 85.12 76 MET A CA 1
ATOM 585 C C . MET A 1 76 ? 0.032 4.770 34.255 1.00 85.12 76 MET A C 1
ATOM 587 O O . MET A 1 76 ? 0.680 5.125 35.235 1.00 85.12 76 MET A O 1
ATOM 591 N N . GLY A 1 77 ? -1.270 5.050 34.131 1.00 80.38 77 GLY A N 1
ATOM 592 C CA . GLY A 1 77 ? -2.069 5.736 35.152 1.00 80.38 77 GLY A CA 1
ATOM 593 C C . GLY A 1 77 ? -2.353 4.900 36.407 1.00 80.38 77 GLY A C 1
ATOM 594 O O . GLY A 1 77 ? -2.992 5.403 37.330 1.00 80.38 77 GLY A O 1
ATOM 595 N N . GLY A 1 78 ? -1.886 3.648 36.450 1.00 79.75 78 GLY A N 1
ATOM 596 C CA . GLY A 1 78 ? -2.011 2.736 37.585 1.00 79.75 78 GLY A CA 1
ATOM 597 C C . GLY A 1 78 ? -3.138 1.712 37.437 1.00 79.75 78 GLY A C 1
ATOM 598 O O . GLY A 1 78 ? -3.942 1.750 36.503 1.00 79.75 78 GLY A O 1
ATOM 599 N N . ASP A 1 79 ? -3.206 0.794 38.401 1.00 78.50 79 ASP A N 1
ATOM 600 C CA . ASP A 1 79 ? -4.064 -0.401 38.369 1.00 78.50 79 ASP A CA 1
ATOM 601 C C . ASP A 1 79 ? -5.573 -0.094 38.341 1.00 78.50 79 ASP A C 1
ATOM 603 O O . ASP A 1 79 ? -6.371 -0.873 37.814 1.00 78.50 79 ASP A O 1
ATOM 607 N N . SER A 1 80 ? -5.984 1.074 38.844 1.00 79.38 80 SER A N 1
ATOM 608 C CA . SER A 1 80 ? -7.384 1.519 38.823 1.00 79.38 80 SER A CA 1
ATOM 609 C C . SER A 1 80 ? -7.929 1.721 37.404 1.00 79.38 80 SER A C 1
ATOM 611 O O . SER A 1 80 ? -9.134 1.583 37.184 1.00 79.38 80 SER A O 1
ATOM 613 N N . SER A 1 81 ? -7.056 1.992 36.428 1.00 78.12 81 SER A N 1
ATOM 614 C CA . SER A 1 81 ? -7.434 2.198 35.025 1.00 78.12 81 SER A CA 1
ATOM 615 C C . SER A 1 81 ? -8.014 0.935 34.372 1.00 78.12 81 SER A C 1
ATOM 617 O O . SER A 1 81 ? -8.951 1.023 33.575 1.00 78.12 81 SER A O 1
ATOM 619 N N . LEU A 1 82 ? -7.514 -0.243 34.761 1.00 81.31 82 LEU A N 1
ATOM 620 C CA . LEU A 1 82 ? -7.925 -1.547 34.235 1.00 81.31 82 LEU A CA 1
ATOM 621 C C . LEU A 1 82 ? -9.051 -2.210 35.029 1.00 81.31 82 LEU A C 1
ATOM 623 O O . LEU A 1 82 ? -9.678 -3.143 34.527 1.00 81.31 82 LEU A O 1
ATOM 627 N N . ALA A 1 83 ? -9.359 -1.722 36.232 1.00 83.12 83 ALA A N 1
ATOM 628 C CA . ALA A 1 83 ? -10.367 -2.329 37.103 1.00 83.12 83 ALA A CA 1
ATOM 629 C C . ALA A 1 83 ? -11.750 -2.442 36.433 1.00 83.12 83 ALA A C 1
ATOM 631 O O . ALA A 1 83 ? -12.465 -3.417 36.641 1.00 83.12 83 ALA A O 1
ATOM 632 N N . SER A 1 84 ? -12.110 -1.469 35.588 1.00 85.94 84 SER A N 1
ATOM 633 C CA . SER A 1 84 ? -13.385 -1.466 34.850 1.00 85.94 84 SER A CA 1
ATOM 634 C C . SER A 1 84 ? -13.312 -2.091 33.453 1.00 85.94 84 SER A C 1
ATOM 636 O O . SER A 1 84 ? -14.336 -2.191 32.779 1.00 85.94 84 SER A O 1
ATOM 638 N N . VAL A 1 85 ? -12.119 -2.470 32.986 1.00 93.19 85 VAL A N 1
ATOM 639 C CA . VAL A 1 85 ? -11.903 -3.011 31.640 1.00 93.19 85 VAL A CA 1
ATOM 640 C C . VAL A 1 85 ? -12.039 -4.525 31.680 1.00 93.19 85 VAL A C 1
ATOM 642 O O . VAL A 1 85 ? -11.440 -5.197 32.514 1.00 93.19 85 VAL A O 1
ATOM 645 N N . THR A 1 86 ? -12.832 -5.062 30.758 1.00 95.44 86 THR A N 1
ATOM 646 C CA . THR A 1 86 ? -13.102 -6.506 30.674 1.00 95.44 86 THR A CA 1
ATOM 647 C C . THR A 1 86 ? -12.348 -7.163 29.526 1.00 95.44 86 THR A C 1
ATOM 649 O O . THR A 1 86 ? -11.880 -8.287 29.670 1.00 95.44 86 THR A O 1
ATOM 652 N N . HIS A 1 87 ? -12.198 -6.458 28.401 1.00 97.12 87 HIS A N 1
ATOM 653 C CA . HIS A 1 87 ? -11.562 -6.977 27.196 1.00 97.12 87 HIS A CA 1
ATOM 654 C C . HIS A 1 87 ? -10.603 -5.936 26.618 1.00 97.12 87 HIS A C 1
ATOM 656 O O . HIS A 1 87 ? -10.946 -4.755 26.514 1.00 97.12 87 HIS A O 1
ATOM 662 N N . ILE A 1 88 ? -9.423 -6.387 26.209 1.00 97.19 88 ILE A N 1
ATOM 663 C CA . ILE A 1 88 ? -8.474 -5.623 25.405 1.00 97.19 88 ILE A CA 1
ATOM 664 C C . ILE A 1 88 ? -8.232 -6.403 24.121 1.00 97.19 88 ILE A C 1
ATOM 666 O O . ILE A 1 88 ? -7.896 -7.585 24.151 1.00 97.19 88 ILE A O 1
ATOM 670 N N . LEU A 1 89 ? -8.441 -5.735 22.997 1.00 97.69 89 LEU A N 1
ATOM 671 C CA . LEU A 1 89 ? -8.171 -6.239 21.664 1.00 97.69 89 LEU A CA 1
ATOM 672 C C . LEU A 1 89 ? -6.974 -5.457 21.135 1.00 97.69 89 LEU A C 1
ATOM 674 O O . LEU A 1 89 ? -7.034 -4.229 21.087 1.00 97.69 89 LEU A O 1
ATOM 678 N N . VAL A 1 90 ? -5.911 -6.154 20.753 1.00 95.56 90 VAL A N 1
ATOM 679 C CA . VAL A 1 90 ? -4.770 -5.552 20.060 1.00 95.56 90 VAL A CA 1
ATOM 680 C C . VAL A 1 90 ? -4.860 -5.969 18.604 1.00 95.56 90 VAL A C 1
ATOM 682 O O . VAL A 1 90 ? -4.716 -7.152 18.298 1.00 95.56 90 VAL A O 1
ATOM 685 N N . ASP A 1 91 ? -5.188 -5.011 17.743 1.00 92.81 91 ASP A N 1
ATOM 686 C CA . ASP A 1 91 ? -5.303 -5.240 16.305 1.00 92.81 91 ASP A CA 1
ATOM 687 C C . ASP A 1 91 ? -3.960 -5.059 15.599 1.00 92.81 91 ASP A C 1
ATOM 689 O O . ASP A 1 91 ? -3.071 -4.383 16.123 1.00 92.81 91 ASP A O 1
ATOM 693 N N . GLU A 1 92 ? -3.838 -5.650 14.412 1.00 89.50 92 GLU A N 1
ATOM 694 C CA . GLU A 1 92 ? -2.696 -5.475 13.507 1.00 89.50 92 GLU A CA 1
ATOM 695 C C . GLU A 1 92 ? -1.339 -5.782 14.158 1.00 89.50 92 GLU A C 1
ATOM 697 O O . GLU A 1 92 ? -0.332 -5.112 13.917 1.00 89.50 92 GLU A O 1
ATOM 702 N N . VAL A 1 93 ? -1.280 -6.821 15.002 1.00 90.88 93 VAL A N 1
ATOM 703 C CA . VAL A 1 93 ? -0.042 -7.136 15.744 1.00 90.88 93 VAL A CA 1
ATOM 704 C C . VAL A 1 93 ? 1.143 -7.462 14.829 1.00 90.88 93 VAL A C 1
ATOM 706 O O . VAL A 1 93 ? 2.291 -7.332 15.253 1.00 90.88 93 VAL A O 1
ATOM 709 N N . HIS A 1 94 ? 0.866 -7.839 13.579 1.00 87.50 94 HIS A N 1
ATOM 710 C CA . HIS A 1 94 ? 1.848 -8.184 12.556 1.00 87.50 94 HIS A CA 1
ATOM 711 C C . HIS A 1 94 ? 2.644 -6.997 12.006 1.00 87.50 94 HIS A C 1
ATOM 713 O O . HIS A 1 94 ? 3.714 -7.225 11.454 1.00 87.50 94 HIS A O 1
ATOM 719 N N . GLU A 1 95 ? 2.189 -5.752 12.187 1.00 82.31 95 GLU A N 1
ATOM 720 C CA . GLU A 1 95 ? 2.978 -4.575 11.787 1.00 82.31 95 GLU A CA 1
ATOM 721 C C . GLU A 1 95 ? 4.267 -4.429 12.613 1.00 82.31 95 GLU A C 1
ATOM 723 O O . GLU A 1 95 ? 5.169 -3.693 12.226 1.00 82.31 95 GLU A O 1
ATOM 728 N N . ARG A 1 96 ? 4.361 -5.115 13.766 1.00 84.00 96 ARG A N 1
ATOM 729 C CA . ARG A 1 96 ? 5.522 -5.096 14.678 1.00 84.00 96 ARG A CA 1
ATOM 730 C C . ARG A 1 96 ? 6.020 -3.688 15.034 1.00 84.00 96 ARG A C 1
ATOM 732 O O . ARG A 1 96 ? 7.209 -3.469 15.265 1.00 84.00 96 ARG A O 1
ATOM 739 N N . ASP A 1 97 ? 5.095 -2.732 15.129 1.00 84.38 97 ASP A N 1
ATOM 740 C CA . ASP A 1 97 ? 5.403 -1.385 15.598 1.00 84.38 97 ASP A CA 1
ATOM 741 C C . ASP A 1 97 ? 5.958 -1.417 17.033 1.00 84.38 97 ASP A C 1
ATOM 743 O O . ASP A 1 97 ? 5.505 -2.179 17.894 1.00 84.38 97 ASP A O 1
ATOM 747 N N . ARG A 1 98 ? 6.902 -0.513 17.321 1.00 88.88 98 ARG A N 1
ATOM 748 C CA . ARG A 1 98 ? 7.556 -0.387 18.629 1.00 88.88 98 ARG A CA 1
ATOM 749 C C . ARG A 1 98 ? 6.529 -0.291 19.757 1.00 88.88 98 ARG A C 1
ATOM 751 O O . ARG A 1 98 ? 6.705 -0.916 20.802 1.00 88.88 98 ARG A O 1
ATOM 758 N N . PHE A 1 99 ? 5.467 0.500 19.580 1.00 88.81 99 PHE A N 1
ATOM 759 C CA . PHE A 1 99 ? 4.452 0.661 20.622 1.00 88.81 99 PHE A CA 1
ATOM 760 C C . PHE A 1 99 ? 3.586 -0.585 20.797 1.00 88.81 99 PHE A C 1
ATOM 762 O O . PHE A 1 99 ? 3.144 -0.833 21.918 1.00 88.81 99 PHE A O 1
ATOM 769 N N . THR A 1 100 ? 3.355 -1.364 19.737 1.00 91.12 100 THR A N 1
ATOM 770 C CA . THR A 1 100 ? 2.659 -2.654 19.826 1.00 91.12 100 THR A CA 1
ATOM 771 C C . THR A 1 100 ? 3.462 -3.624 20.682 1.00 91.12 100 THR A C 1
ATOM 773 O O . THR A 1 100 ? 2.929 -4.149 21.656 1.00 91.12 100 THR A O 1
ATOM 776 N N . ASP A 1 101 ? 4.757 -3.790 20.405 1.00 91.88 101 ASP A N 1
ATOM 777 C CA . ASP A 1 101 ? 5.613 -4.714 21.157 1.00 91.88 101 ASP A CA 1
ATOM 778 C C . ASP A 1 101 ? 5.698 -4.328 22.646 1.00 91.88 101 ASP A C 1
ATOM 780 O O . ASP A 1 101 ? 5.508 -5.173 23.525 1.00 91.88 101 ASP A O 1
ATOM 784 N N . PHE A 1 102 ? 5.880 -3.037 22.959 1.00 93.19 102 PHE A N 1
ATOM 785 C CA . PHE A 1 102 ? 5.831 -2.560 24.349 1.00 93.19 102 PHE A CA 1
ATOM 786 C C . PHE A 1 102 ? 4.471 -2.797 25.009 1.00 93.19 102 PHE A C 1
ATOM 788 O O . PHE A 1 102 ? 4.412 -3.193 26.174 1.00 93.19 102 PHE A O 1
ATOM 795 N N . LEU A 1 103 ? 3.375 -2.569 24.284 1.00 93.38 103 LEU A N 1
ATOM 796 C CA . LEU A 1 103 ? 2.029 -2.816 24.791 1.00 93.38 103 LEU A CA 1
ATOM 797 C C . LEU A 1 103 ? 1.824 -4.297 25.122 1.00 93.38 103 LEU A C 1
ATOM 799 O O . LEU A 1 103 ? 1.289 -4.602 26.187 1.00 93.38 103 LEU A O 1
ATOM 803 N N . LEU A 1 104 ? 2.291 -5.213 24.271 1.00 94.19 104 LEU A N 1
ATOM 804 C CA . LEU A 1 104 ? 2.191 -6.652 24.517 1.00 94.19 104 LEU A CA 1
ATOM 805 C C . LEU A 1 104 ? 2.975 -7.082 25.765 1.00 94.19 104 LEU A C 1
ATOM 807 O O . LEU A 1 104 ? 2.457 -7.884 26.543 1.00 94.19 104 LEU A O 1
ATOM 811 N N . ILE A 1 105 ? 4.162 -6.509 26.006 1.00 93.81 105 ILE A N 1
ATOM 812 C CA . ILE A 1 105 ? 4.942 -6.755 27.234 1.00 93.81 105 ILE A CA 1
ATOM 813 C C . ILE A 1 105 ? 4.140 -6.337 28.472 1.00 93.81 105 ILE A C 1
ATOM 815 O O . ILE A 1 105 ? 3.956 -7.135 29.391 1.00 93.81 105 ILE A O 1
ATOM 819 N N . VAL A 1 106 ? 3.616 -5.106 28.484 1.00 92.75 106 VAL A N 1
ATOM 820 C CA . VAL A 1 106 ? 2.848 -4.583 29.626 1.00 92.75 106 VAL A CA 1
ATOM 821 C C . VAL A 1 106 ? 1.586 -5.415 29.862 1.00 92.75 106 VAL A C 1
ATOM 823 O O . VAL A 1 106 ? 1.290 -5.787 30.996 1.00 92.75 106 VAL A O 1
ATOM 826 N N . LEU A 1 107 ? 0.851 -5.757 28.800 1.00 93.50 107 LEU A N 1
ATOM 827 C CA . LEU A 1 107 ? -0.372 -6.551 28.907 1.00 93.50 107 LEU A CA 1
ATOM 828 C C . LEU A 1 107 ? -0.099 -7.960 29.437 1.00 93.50 107 LEU A C 1
ATOM 830 O O . LEU A 1 107 ? -0.853 -8.437 30.287 1.00 93.50 107 LEU A O 1
ATOM 834 N N . ARG A 1 108 ? 0.989 -8.604 29.003 1.00 93.31 108 ARG A N 1
ATOM 835 C CA . ARG A 1 108 ? 1.411 -9.911 29.524 1.00 93.31 108 ARG A CA 1
ATOM 836 C C . ARG A 1 108 ? 1.626 -9.869 31.036 1.00 93.31 108 ARG A C 1
ATOM 838 O O . ARG A 1 108 ? 1.182 -10.778 31.730 1.00 93.31 108 ARG A O 1
ATOM 845 N N . ASP A 1 109 ? 2.237 -8.807 31.550 1.00 91.12 109 ASP A N 1
ATOM 846 C CA . ASP A 1 109 ? 2.498 -8.651 32.983 1.00 91.12 109 ASP A CA 1
ATOM 847 C C . ASP A 1 109 ? 1.226 -8.249 33.772 1.00 91.12 109 ASP A C 1
ATOM 849 O O . ASP A 1 109 ? 1.107 -8.530 34.970 1.00 91.12 109 ASP A O 1
ATOM 853 N N . CYS A 1 110 ? 0.237 -7.635 33.109 1.00 90.44 110 CYS A N 1
ATOM 854 C CA . CYS A 1 110 ? -1.074 -7.310 33.683 1.00 90.44 110 CYS A CA 1
ATOM 855 C C . CYS A 1 110 ? -2.016 -8.523 33.794 1.00 90.44 110 CYS A C 1
ATOM 857 O O . CYS A 1 110 ? -2.794 -8.598 34.746 1.00 90.44 110 CYS A O 1
ATOM 859 N N . LEU A 1 111 ? -1.966 -9.477 32.858 1.00 91.56 111 LEU A N 1
ATOM 860 C CA . LEU A 1 111 ? -2.892 -10.621 32.810 1.00 91.56 111 LEU A CA 1
ATOM 861 C C . LEU A 1 111 ? -2.914 -11.481 34.096 1.00 91.56 111 LEU A C 1
ATOM 863 O O . LEU A 1 111 ? -4.006 -11.826 34.554 1.00 91.56 111 LEU A O 1
ATOM 867 N N . PRO A 1 112 ? -1.772 -11.805 34.743 1.00 90.81 112 PRO A N 1
ATOM 868 C CA . PRO A 1 112 ? -1.777 -12.530 36.014 1.00 90.81 112 PRO A CA 1
ATOM 869 C C . PRO A 1 112 ? -2.434 -11.756 37.163 1.00 90.81 112 PRO A C 1
ATOM 871 O O . PRO A 1 112 ? -3.021 -12.381 38.051 1.00 90.81 112 PRO A O 1
ATOM 874 N N . LYS A 1 113 ? -2.338 -10.416 37.140 1.00 90.31 113 LYS A N 1
ATOM 875 C CA . LYS A 1 113 ? -2.879 -9.508 38.166 1.00 90.31 113 LYS A CA 1
ATOM 876 C C . LYS A 1 113 ? -4.391 -9.327 38.023 1.00 90.31 113 LYS A C 1
ATOM 878 O O . LYS A 1 113 ? -5.109 -9.346 39.017 1.00 90.31 113 LYS A O 1
ATOM 883 N N . PHE A 1 114 ? -4.884 -9.206 36.791 1.00 90.12 114 PHE A N 1
ATOM 884 C CA . PHE A 1 114 ? -6.295 -8.962 36.486 1.00 90.12 114 PHE A CA 1
ATOM 885 C C . PHE A 1 114 ? -6.948 -10.191 35.851 1.00 90.12 114 PHE A C 1
ATOM 887 O O . PHE A 1 114 ? -7.124 -10.270 34.639 1.00 90.12 114 PHE A O 1
ATOM 894 N N . ARG A 1 115 ? -7.356 -11.159 36.680 1.00 89.94 115 ARG A N 1
ATOM 895 C CA . ARG A 1 115 ? -7.941 -12.436 36.217 1.00 89.94 115 ARG A CA 1
ATOM 896 C C . ARG A 1 115 ? -9.256 -12.289 35.440 1.00 89.94 115 ARG A C 1
ATOM 898 O O . ARG A 1 115 ? -9.632 -13.205 34.710 1.00 89.94 115 ARG A O 1
ATOM 905 N N . HIS A 1 116 ? -9.959 -11.166 35.600 1.00 91.12 116 HIS A N 1
ATOM 906 C CA . HIS A 1 116 ? -11.177 -10.852 34.847 1.00 91.12 116 HIS A CA 1
ATOM 907 C C . HIS A 1 116 ? -10.894 -10.342 33.429 1.00 91.12 116 HIS A C 1
ATOM 909 O O . HIS A 1 116 ? -11.787 -10.400 32.586 1.00 91.12 116 HIS A O 1
ATOM 915 N N . LEU A 1 117 ? -9.678 -9.856 33.163 1.00 94.00 117 LEU A N 1
ATOM 916 C CA . LEU A 1 117 ? -9.293 -9.260 31.890 1.00 94.00 117 LEU A CA 1
ATOM 917 C C . LEU A 1 117 ? -9.090 -10.338 30.820 1.00 94.00 117 LEU A C 1
ATOM 919 O O . LEU A 1 117 ? -8.398 -11.336 31.032 1.00 94.00 117 LEU A O 1
ATOM 923 N N . LYS A 1 118 ? -9.671 -10.118 29.642 1.00 95.31 118 LYS A N 1
ATOM 924 C CA . LYS A 1 118 ? -9.466 -10.943 28.449 1.00 95.31 118 LYS A CA 1
ATOM 925 C C . LYS A 1 118 ? -8.645 -10.177 27.421 1.00 95.31 118 LYS A C 1
ATOM 927 O O . LYS A 1 118 ? -8.990 -9.050 27.079 1.00 95.31 118 LYS A O 1
ATOM 932 N N . LEU A 1 119 ? -7.579 -10.799 26.928 1.00 95.94 119 LEU A N 1
ATOM 933 C CA . LEU A 1 119 ? -6.753 -10.272 25.845 1.00 95.94 119 LEU A CA 1
ATOM 934 C C . LEU A 1 119 ? -7.039 -11.050 24.562 1.00 95.94 119 LEU A C 1
ATOM 936 O O . LEU A 1 119 ? -7.057 -12.279 24.582 1.00 95.94 119 LEU A O 1
ATOM 940 N N . ILE A 1 120 ? -7.253 -10.330 23.466 1.00 96.50 120 ILE A N 1
ATOM 941 C CA . ILE A 1 120 ? -7.429 -10.886 22.125 1.00 96.50 120 ILE A CA 1
ATOM 942 C C . ILE A 1 120 ? -6.423 -10.196 21.210 1.00 96.50 120 ILE A C 1
ATOM 944 O O . ILE A 1 120 ? -6.371 -8.968 21.160 1.00 96.50 120 ILE A O 1
ATOM 948 N N . LEU A 1 121 ? -5.632 -10.986 20.494 1.00 94.94 121 LEU A N 1
ATOM 949 C CA . LEU A 1 121 ? -4.687 -10.500 19.493 1.00 94.94 121 LEU A CA 1
ATOM 950 C C . LEU A 1 121 ? -5.271 -10.781 18.112 1.00 94.94 121 LEU A C 1
ATOM 952 O O . LEU A 1 121 ? -5.762 -11.884 17.875 1.00 94.94 121 LEU A O 1
ATOM 956 N N . MET A 1 122 ? -5.248 -9.790 17.226 1.00 92.94 122 MET A N 1
ATOM 957 C CA . MET A 1 122 ? -5.758 -9.907 15.859 1.00 92.94 122 MET A CA 1
ATOM 958 C C . MET A 1 122 ? -4.616 -9.619 14.879 1.00 92.94 122 MET A C 1
ATOM 960 O O . MET A 1 122 ? -3.849 -8.674 15.062 1.00 92.94 122 MET A O 1
ATOM 964 N N . SER A 1 123 ? -4.462 -10.488 13.879 1.00 89.25 123 SER A N 1
ATOM 965 C CA . SER A 1 123 ? -3.377 -10.454 12.895 1.00 89.25 123 SER A CA 1
ATOM 966 C C . SER A 1 123 ? -3.900 -10.882 11.527 1.00 89.25 123 SER A C 1
ATOM 968 O O . SER A 1 123 ? -4.686 -11.824 11.452 1.00 89.25 123 SER A O 1
ATOM 970 N N . ALA A 1 124 ? -3.426 -10.229 10.463 1.00 83.25 124 ALA A N 1
ATOM 971 C CA . ALA A 1 124 ? -3.637 -10.660 9.084 1.00 83.25 124 ALA A CA 1
ATOM 972 C C . ALA A 1 124 ? -2.501 -11.565 8.555 1.00 83.25 124 ALA A C 1
ATOM 974 O O . ALA A 1 124 ? -2.685 -12.239 7.545 1.00 83.25 124 ALA A O 1
ATOM 975 N N . ALA A 1 125 ? -1.336 -11.595 9.218 1.00 70.75 125 ALA A N 1
ATOM 976 C CA . ALA A 1 125 ? -0.152 -12.321 8.750 1.00 70.75 125 ALA A CA 1
ATOM 977 C C . ALA A 1 125 ? -0.086 -13.782 9.228 1.00 70.75 125 ALA A C 1
ATOM 979 O O . ALA A 1 125 ? -0.611 -14.134 10.286 1.00 70.75 125 ALA A O 1
ATOM 980 N N . LEU A 1 126 ? 0.638 -14.602 8.454 1.00 61.19 126 LEU A N 1
ATOM 981 C CA . LEU A 1 126 ? 0.711 -16.063 8.587 1.00 61.19 126 LEU A CA 1
ATOM 982 C C . LEU A 1 126 ? 1.481 -16.564 9.826 1.00 61.19 126 LEU A C 1
ATOM 984 O O . LEU A 1 126 ? 1.214 -17.669 10.297 1.00 61.19 126 LEU A O 1
ATOM 988 N N . ASP A 1 127 ? 2.428 -15.790 10.374 1.00 75.31 127 ASP A N 1
ATOM 989 C CA . ASP A 1 127 ? 3.250 -16.237 11.514 1.00 75.31 127 ASP A CA 1
ATOM 990 C C . ASP A 1 127 ? 2.584 -15.960 12.875 1.00 75.31 127 ASP A C 1
ATOM 992 O O . ASP A 1 127 ? 3.028 -15.148 13.690 1.00 75.31 127 ASP A O 1
ATOM 996 N N . VAL A 1 128 ? 1.474 -16.655 13.128 1.00 84.62 128 VAL A N 1
ATOM 997 C CA . VAL A 1 128 ? 0.717 -16.568 14.390 1.00 84.62 128 VAL A CA 1
ATOM 998 C C . VAL A 1 128 ? 1.413 -17.331 15.531 1.00 84.62 128 VAL A C 1
ATOM 1000 O O . VAL A 1 128 ? 1.200 -17.049 16.715 1.00 84.62 128 VAL A O 1
ATOM 1003 N N . ASN A 1 129 ? 2.303 -18.269 15.189 1.00 87.19 129 ASN A N 1
ATOM 1004 C CA . ASN A 1 129 ? 2.986 -19.145 16.141 1.00 87.19 129 ASN A CA 1
ATOM 1005 C C . ASN A 1 129 ? 3.876 -18.372 17.119 1.00 87.19 129 ASN A C 1
ATOM 1007 O O . ASN A 1 129 ? 3.954 -18.730 18.298 1.00 87.19 129 ASN A O 1
ATOM 1011 N N . LEU A 1 130 ? 4.516 -17.296 16.652 1.00 89.50 130 LEU A N 1
ATOM 1012 C CA . LEU A 1 130 ? 5.335 -16.425 17.490 1.00 89.50 130 LEU A CA 1
ATOM 1013 C C . LEU A 1 130 ? 4.528 -15.845 18.664 1.00 89.50 130 LEU A C 1
ATOM 1015 O O . LEU A 1 130 ? 4.942 -15.962 19.822 1.00 89.50 130 LEU A O 1
ATOM 1019 N N . TYR A 1 131 ? 3.356 -15.267 18.379 1.00 90.50 131 TYR A N 1
ATOM 1020 C CA . TYR A 1 131 ? 2.485 -14.661 19.390 1.00 90.50 131 TYR A CA 1
ATOM 1021 C C . TYR A 1 131 ? 1.868 -15.712 20.310 1.00 90.50 131 TYR A C 1
ATOM 1023 O O . TYR A 1 131 ? 1.842 -15.518 21.528 1.00 90.50 131 TYR A O 1
ATOM 1031 N N . ALA A 1 132 ? 1.436 -16.846 19.747 1.00 91.94 132 ALA A N 1
ATOM 1032 C CA . ALA A 1 132 ? 0.886 -17.946 20.528 1.00 91.94 132 ALA A CA 1
ATOM 1033 C C . ALA A 1 132 ? 1.895 -18.439 21.570 1.00 91.94 132 ALA A C 1
ATOM 1035 O O . ALA A 1 132 ? 1.571 -18.521 22.755 1.00 91.94 132 ALA A O 1
ATOM 1036 N N . LYS A 1 133 ? 3.146 -18.675 21.157 1.00 92.81 133 LYS A N 1
ATOM 1037 C CA . LYS A 1 133 ? 4.231 -19.087 22.054 1.00 92.81 133 LYS A CA 1
ATOM 1038 C C . LYS A 1 133 ? 4.542 -18.026 23.110 1.00 92.81 133 LYS A C 1
ATOM 1040 O O . LYS A 1 133 ? 4.725 -18.366 24.278 1.00 92.81 133 LYS A O 1
ATOM 1045 N N . TYR A 1 134 ? 4.580 -16.751 22.722 1.00 92.81 134 TYR A N 1
ATOM 1046 C CA . TYR A 1 134 ? 4.855 -15.645 23.643 1.00 92.81 134 TYR A CA 1
ATOM 1047 C C . TYR A 1 134 ? 3.802 -15.531 24.760 1.00 92.81 134 TYR A C 1
ATOM 1049 O O . TYR A 1 134 ? 4.154 -15.293 25.916 1.00 92.81 134 TYR A O 1
ATOM 1057 N N . PHE A 1 135 ? 2.526 -15.781 24.447 1.00 93.62 135 PHE A N 1
ATOM 1058 C CA . PHE A 1 135 ? 1.420 -15.826 25.412 1.00 93.62 135 PHE A CA 1
ATOM 1059 C C . PHE A 1 135 ? 1.107 -17.249 25.907 1.00 93.62 135 PHE A C 1
ATOM 1061 O O . PHE A 1 135 ? -0.046 -17.592 26.167 1.00 93.62 135 PHE A O 1
ATOM 1068 N N . ASN A 1 136 ? 2.151 -18.063 26.101 1.00 90.81 136 ASN A N 1
ATOM 1069 C CA . ASN A 1 136 ? 2.082 -19.373 26.752 1.00 90.81 136 ASN A CA 1
ATOM 1070 C C . ASN A 1 136 ? 1.174 -20.388 26.024 1.00 90.81 136 ASN A C 1
ATOM 1072 O O . ASN A 1 136 ? 0.358 -21.066 26.649 1.00 90.81 136 ASN A O 1
ATOM 1076 N N . ASN A 1 137 ? 1.338 -20.481 24.700 1.00 92.25 137 ASN A N 1
ATOM 1077 C CA . ASN A 1 137 ? 0.557 -21.303 23.768 1.00 92.25 137 ASN A CA 1
ATOM 1078 C C . ASN A 1 137 ? -0.950 -21.006 23.826 1.00 92.25 137 ASN A C 1
ATOM 1080 O O . ASN A 1 137 ? -1.772 -21.909 23.992 1.00 92.25 137 ASN A O 1
ATOM 1084 N N . CYS A 1 138 ? -1.316 -19.726 23.712 1.00 92.69 138 CYS A N 1
ATOM 1085 C CA . CYS A 1 138 ? -2.719 -19.321 23.704 1.00 92.69 138 CYS A CA 1
ATOM 1086 C C . CYS A 1 138 ? -3.491 -19.911 22.501 1.00 92.69 138 CYS A C 1
ATOM 1088 O O . CYS A 1 138 ? -2.892 -20.145 21.448 1.00 92.69 138 CYS A O 1
ATOM 1090 N N . PRO A 1 139 ? -4.818 -20.119 22.617 1.00 94.56 139 PRO A N 1
ATOM 1091 C CA . PRO A 1 139 ? -5.636 -20.611 21.511 1.00 94.56 139 PRO A CA 1
ATOM 1092 C C . PRO A 1 139 ? -5.593 -19.679 20.296 1.00 94.56 139 PRO A C 1
ATOM 1094 O O . PRO A 1 139 ? -5.659 -18.458 20.450 1.00 94.56 139 PRO A O 1
ATOM 1097 N N . VAL A 1 140 ? -5.544 -20.267 19.102 1.00 92.56 140 VAL A N 1
ATOM 1098 C CA . VAL A 1 140 ? -5.576 -19.558 17.816 1.00 92.56 140 VAL A CA 1
ATOM 1099 C C . VAL A 1 140 ? -6.866 -19.919 17.086 1.00 92.56 140 VAL A C 1
ATOM 1101 O O . VAL A 1 140 ? -7.285 -21.076 17.100 1.00 92.56 140 VAL A O 1
ATOM 1104 N N . ILE A 1 141 ? -7.512 -18.918 16.488 1.00 91.81 141 ILE A N 1
ATOM 1105 C CA . ILE A 1 141 ? -8.729 -19.083 15.691 1.00 91.81 141 ILE A CA 1
ATOM 1106 C C . ILE A 1 141 ? -8.481 -18.454 14.325 1.00 91.81 141 ILE A C 1
ATOM 1108 O O . ILE A 1 141 ? -8.301 -17.239 14.236 1.00 91.81 141 ILE A O 1
ATOM 1112 N N . ASP A 1 142 ? -8.537 -19.274 13.280 1.00 89.69 142 ASP A N 1
ATOM 1113 C CA . ASP A 1 142 ? -8.406 -18.816 11.900 1.00 89.69 142 ASP A CA 1
ATOM 1114 C C . ASP A 1 142 ? -9.771 -18.416 11.337 1.00 89.69 142 ASP A C 1
ATOM 1116 O O . ASP A 1 142 ? -10.732 -19.192 11.348 1.00 89.69 142 ASP A O 1
ATOM 1120 N N . VAL A 1 143 ? -9.861 -17.184 10.834 1.00 87.69 143 VAL A N 1
ATOM 1121 C CA . VAL A 1 143 ? -11.064 -16.662 10.179 1.00 87.69 143 VAL A CA 1
ATOM 1122 C C . VAL A 1 143 ? -10.789 -16.571 8.679 1.00 87.69 143 VAL A C 1
ATOM 1124 O O . VAL A 1 143 ? -9.958 -15.760 8.271 1.00 87.69 143 VAL A O 1
ATOM 1127 N N . PRO A 1 144 ? -11.462 -17.372 7.832 1.00 82.81 144 PRO A N 1
ATOM 1128 C CA . PRO A 1 144 ? -11.206 -17.353 6.399 1.00 82.81 144 PRO A CA 1
ATOM 1129 C C . PRO A 1 144 ? -11.639 -16.015 5.789 1.00 82.81 144 PRO A C 1
ATOM 1131 O O . PRO A 1 144 ? -12.788 -15.588 5.935 1.00 82.81 144 PRO A O 1
ATOM 1134 N N . GLY A 1 145 ? -10.720 -15.368 5.075 1.00 72.75 145 GLY A N 1
ATOM 1135 C CA . GLY A 1 145 ? -11.011 -14.188 4.267 1.00 72.75 145 GLY A CA 1
ATOM 1136 C C . GLY A 1 145 ? -11.731 -14.552 2.967 1.00 72.75 145 GLY A C 1
ATOM 1137 O O . GLY A 1 145 ? -11.519 -15.621 2.395 1.00 72.75 145 GLY A O 1
ATOM 1138 N N . ARG A 1 146 ? -12.580 -13.646 2.472 1.00 73.81 146 ARG A N 1
ATOM 1139 C CA . ARG A 1 146 ? -13.089 -13.686 1.095 1.00 73.81 146 ARG A CA 1
ATOM 1140 C C . ARG A 1 146 ? -12.463 -12.532 0.330 1.00 73.81 146 ARG A C 1
ATOM 1142 O O . ARG A 1 146 ? -12.904 -11.396 0.478 1.00 73.81 146 ARG A O 1
ATOM 1149 N N . CYS A 1 147 ? -11.455 -12.830 -0.476 1.00 73.62 147 CYS A N 1
ATOM 1150 C CA . CYS A 1 147 ? -10.905 -11.874 -1.427 1.00 73.62 147 CYS A CA 1
ATOM 1151 C C . CYS A 1 147 ? -11.612 -12.047 -2.772 1.00 73.62 147 CYS A C 1
ATOM 1153 O O . CYS A 1 147 ? -11.918 -13.168 -3.184 1.00 73.62 147 CYS A O 1
ATOM 1155 N N . TYR 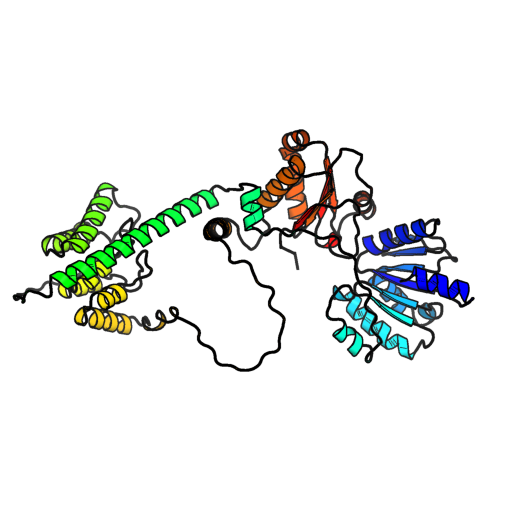A 1 148 ? -11.878 -10.939 -3.458 1.00 83.62 148 TYR A N 1
ATOM 1156 C CA . TYR A 1 148 ? -12.198 -11.002 -4.880 1.00 83.62 148 TYR A CA 1
ATOM 1157 C C . TYR A 1 148 ? -10.925 -11.383 -5.647 1.00 83.62 148 TYR A C 1
ATOM 1159 O O . TYR A 1 148 ? -9.833 -11.040 -5.191 1.00 83.62 148 TYR A O 1
ATOM 1167 N N . PRO A 1 149 ? -11.027 -12.095 -6.781 1.00 88.38 149 PRO A N 1
ATOM 1168 C CA . PRO A 1 149 ? -9.855 -12.390 -7.594 1.00 88.38 149 PRO A CA 1
ATOM 1169 C C . PRO A 1 149 ? -9.245 -11.075 -8.092 1.00 88.38 149 PRO A C 1
ATOM 1171 O O . PRO A 1 149 ? -9.890 -10.325 -8.824 1.00 88.38 149 PRO A O 1
ATOM 1174 N N . VAL A 1 150 ? -8.010 -10.798 -7.676 1.00 90.56 150 VAL A N 1
ATOM 1175 C CA . VAL A 1 150 ? -7.219 -9.658 -8.145 1.00 90.56 150 VAL A CA 1
ATOM 1176 C C . VAL A 1 150 ? -6.258 -10.176 -9.205 1.00 90.56 150 VAL A C 1
ATOM 1178 O O . VAL A 1 150 ? -5.586 -11.182 -8.995 1.00 90.56 150 VAL A O 1
ATOM 1181 N N . LYS A 1 151 ? -6.231 -9.521 -10.368 1.00 94.31 151 LYS A N 1
ATOM 1182 C CA . LYS A 1 151 ? -5.258 -9.835 -11.414 1.00 94.31 151 LYS A CA 1
ATOM 1183 C C . LYS A 1 151 ? -4.002 -9.002 -11.188 1.00 94.31 151 LYS A C 1
ATOM 1185 O O . LYS A 1 151 ? -4.080 -7.776 -11.193 1.00 94.31 151 LYS A O 1
ATOM 1190 N N . GLU A 1 152 ? -2.881 -9.685 -11.021 1.00 94.44 152 GLU A N 1
ATOM 1191 C CA . GLU A 1 152 ? -1.564 -9.082 -10.837 1.00 94.44 152 GLU A CA 1
ATOM 1192 C C . GLU A 1 152 ? -0.903 -8.828 -12.196 1.00 94.44 152 GLU A C 1
ATOM 1194 O O . GLU A 1 152 ? -1.106 -9.585 -13.150 1.00 94.44 152 GLU A O 1
ATOM 1199 N N . TYR A 1 153 ? -0.155 -7.732 -12.277 1.00 93.94 153 TYR A N 1
ATOM 1200 C CA . TYR A 1 153 ? 0.640 -7.335 -13.434 1.00 93.94 153 TYR A CA 1
ATOM 1201 C C . TYR A 1 153 ? 2.008 -6.901 -12.924 1.00 93.94 153 TYR A C 1
ATOM 1203 O O . TYR A 1 153 ? 2.079 -6.140 -11.956 1.00 93.94 153 TYR A O 1
ATOM 1211 N N . PHE A 1 154 ? 3.066 -7.372 -13.572 1.00 93.38 154 PHE A N 1
ATOM 1212 C CA . PHE A 1 154 ? 4.439 -7.033 -13.208 1.00 93.38 154 PHE A CA 1
ATOM 1213 C C . PHE A 1 154 ? 4.975 -5.897 -14.085 1.00 93.38 154 PHE A C 1
ATOM 1215 O O . PHE A 1 154 ? 4.279 -5.366 -14.957 1.00 93.38 154 PHE A O 1
ATOM 1222 N N . LEU A 1 155 ? 6.207 -5.467 -13.819 1.00 90.88 155 LEU A N 1
ATOM 1223 C CA . LEU A 1 155 ? 6.811 -4.303 -14.462 1.00 90.88 155 LEU A CA 1
ATOM 1224 C C . LEU A 1 155 ? 6.830 -4.434 -15.995 1.00 90.88 155 LEU A C 1
ATOM 1226 O O . LEU A 1 155 ? 6.490 -3.489 -16.701 1.00 90.88 155 LEU A O 1
ATOM 1230 N N . GLU A 1 156 ? 7.144 -5.616 -16.515 1.00 90.06 156 GLU A N 1
ATOM 1231 C CA . GLU A 1 156 ? 7.133 -5.940 -17.940 1.00 90.06 156 GLU A CA 1
ATOM 1232 C C . GLU A 1 156 ? 5.749 -5.755 -18.584 1.00 90.06 156 GLU A C 1
ATOM 1234 O O . GLU A 1 156 ? 5.635 -5.172 -19.669 1.00 90.06 156 GLU A O 1
ATOM 1239 N N . ASP A 1 157 ? 4.683 -6.164 -17.891 1.00 92.50 157 ASP A N 1
ATOM 1240 C CA . ASP A 1 157 ? 3.306 -5.980 -18.349 1.00 92.50 157 ASP A CA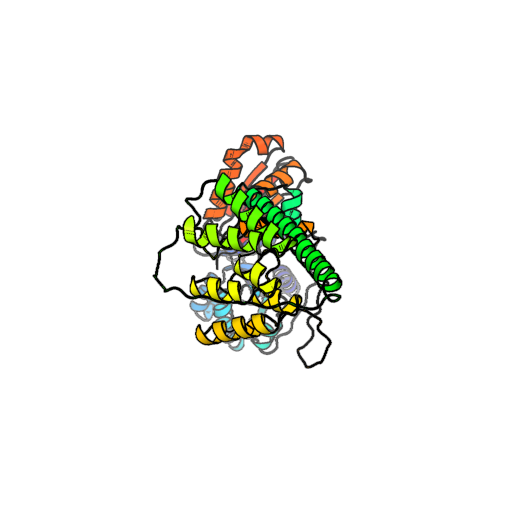 1
ATOM 1241 C C . ASP A 1 157 ? 2.947 -4.494 -18.391 1.00 92.50 157 ASP A C 1
ATOM 1243 O O . ASP A 1 157 ? 2.323 -4.017 -19.343 1.00 92.50 157 ASP A O 1
ATOM 1247 N N . VAL A 1 158 ? 3.360 -3.751 -17.360 1.00 93.44 158 VAL A N 1
ATOM 1248 C CA . VAL A 1 158 ? 3.115 -2.313 -17.228 1.00 93.44 158 VAL A CA 1
ATOM 1249 C C . VAL A 1 158 ? 3.843 -1.534 -18.322 1.00 93.44 158 VAL A C 1
ATOM 1251 O O . VAL A 1 158 ? 3.227 -0.681 -18.967 1.00 93.44 158 VAL A O 1
ATOM 1254 N N . LEU A 1 159 ? 5.114 -1.841 -18.585 1.00 90.94 159 LEU A N 1
ATOM 1255 C CA . LEU A 1 159 ? 5.909 -1.198 -19.636 1.00 90.94 159 LEU A CA 1
ATOM 1256 C C . LEU A 1 159 ? 5.298 -1.442 -21.022 1.00 90.94 159 LEU A C 1
ATOM 1258 O O . LEU A 1 159 ? 5.132 -0.502 -21.803 1.00 90.94 159 LEU A O 1
ATOM 1262 N N . LYS A 1 160 ? 4.853 -2.673 -21.304 1.00 90.56 160 LYS A N 1
ATOM 1263 C CA . LYS A 1 160 ? 4.125 -3.005 -22.540 1.00 90.56 160 LYS A CA 1
ATOM 1264 C C . LYS A 1 160 ? 2.794 -2.261 -22.647 1.00 90.56 160 LYS A C 1
ATOM 1266 O O . LYS A 1 160 ? 2.493 -1.672 -23.686 1.00 90.56 160 LYS A O 1
ATOM 1271 N N . TYR A 1 161 ? 2.000 -2.264 -21.578 1.00 92.00 161 TYR A N 1
ATOM 1272 C CA . TYR A 1 161 ? 0.662 -1.669 -21.558 1.00 92.00 161 TYR A CA 1
ATOM 1273 C C . TYR A 1 161 ? 0.684 -0.140 -21.702 1.00 92.00 161 TYR A C 1
ATOM 1275 O O . TYR A 1 161 ? -0.179 0.452 -22.359 1.00 92.00 161 TYR A O 1
ATOM 1283 N N . THR A 1 162 ? 1.680 0.508 -21.101 1.00 91.81 162 THR A N 1
ATOM 1284 C CA . THR A 1 162 ? 1.869 1.962 -21.179 1.00 91.81 162 THR A CA 1
ATOM 1285 C C . THR A 1 162 ? 2.605 2.397 -22.439 1.00 91.81 162 THR A C 1
ATOM 1287 O O . THR A 1 162 ? 2.421 3.537 -22.864 1.00 91.81 162 THR A O 1
ATOM 1290 N N . SER A 1 163 ? 3.381 1.496 -23.056 1.00 89.31 163 SER A N 1
ATOM 1291 C CA . SER A 1 163 ? 4.353 1.831 -24.106 1.00 89.31 163 SER A CA 1
ATOM 1292 C C . SER A 1 163 ? 5.331 2.919 -23.647 1.00 89.31 163 SER A C 1
ATOM 1294 O O . SER A 1 163 ? 5.701 3.805 -24.415 1.00 89.31 163 SER A O 1
ATOM 1296 N N . TYR A 1 164 ? 5.694 2.880 -22.364 1.00 88.75 164 TYR A N 1
ATOM 1297 C CA . TYR A 1 164 ? 6.574 3.858 -21.744 1.00 88.75 164 TYR A CA 1
ATOM 1298 C C . TYR A 1 164 ? 8.011 3.703 -22.253 1.00 88.75 164 TYR A C 1
ATOM 1300 O O . TYR A 1 164 ? 8.564 2.603 -22.277 1.00 88.75 164 TYR A O 1
ATOM 1308 N N . GLN A 1 165 ? 8.606 4.818 -22.673 1.00 84.69 165 GLN A N 1
ATOM 1309 C CA . GLN A 1 165 ? 9.978 4.886 -23.163 1.00 84.69 165 GLN A CA 1
ATOM 1310 C C . GLN A 1 165 ? 10.596 6.228 -22.785 1.00 84.69 165 GLN A C 1
ATOM 1312 O O . GLN A 1 165 ? 10.093 7.284 -23.172 1.00 84.69 165 GLN A O 1
ATOM 1317 N N . THR A 1 166 ? 11.726 6.184 -22.083 1.00 85.06 166 THR A N 1
ATOM 1318 C CA . THR A 1 166 ? 12.574 7.358 -21.856 1.00 85.06 166 THR A CA 1
ATOM 1319 C C . THR A 1 166 ? 13.644 7.470 -22.948 1.00 85.06 166 THR A C 1
ATOM 1321 O O . THR A 1 166 ? 13.923 6.517 -23.685 1.00 85.06 166 THR A O 1
ATOM 1324 N N . ALA A 1 167 ? 14.277 8.641 -23.068 1.00 80.62 167 ALA A N 1
ATOM 1325 C CA . ALA A 1 167 ? 15.392 8.835 -24.001 1.00 80.62 167 ALA A CA 1
ATOM 1326 C C . ALA A 1 167 ? 16.581 7.904 -23.689 1.00 80.62 167 ALA A C 1
ATOM 1328 O O . ALA A 1 167 ? 17.266 7.431 -24.598 1.00 80.62 167 ALA A O 1
ATOM 1329 N N . GLU A 1 168 ? 16.793 7.607 -22.408 1.00 79.88 168 GLU A N 1
ATOM 1330 C CA . GLU A 1 168 ? 17.829 6.696 -21.922 1.00 79.88 168 GLU A CA 1
ATOM 1331 C C . GLU A 1 168 ? 17.493 5.240 -22.252 1.00 79.88 168 GLU A C 1
ATOM 1333 O O . GLU A 1 168 ? 18.351 4.539 -22.786 1.00 79.88 168 GLU A O 1
ATOM 1338 N N . MET A 1 169 ? 16.233 4.814 -22.080 1.00 80.12 169 MET A N 1
ATOM 1339 C CA . MET A 1 169 ? 15.777 3.495 -22.542 1.00 80.12 169 MET A CA 1
ATOM 1340 C C . MET A 1 169 ? 15.999 3.331 -24.045 1.00 80.12 169 MET A C 1
ATOM 1342 O O . MET A 1 169 ? 16.504 2.305 -24.492 1.00 80.12 169 MET A O 1
ATOM 1346 N N . ALA A 1 170 ? 15.667 4.348 -24.847 1.00 78.88 170 ALA A N 1
ATOM 1347 C CA . ALA A 1 170 ? 15.872 4.307 -26.295 1.00 78.88 170 ALA A CA 1
ATOM 1348 C C . ALA A 1 170 ? 17.358 4.177 -26.677 1.00 78.88 170 ALA A C 1
ATOM 1350 O O . ALA A 1 170 ? 17.687 3.522 -27.670 1.00 78.88 170 ALA A O 1
ATOM 1351 N N . LYS A 1 171 ? 18.264 4.775 -25.894 1.00 79.81 171 LYS A N 1
ATOM 1352 C CA . LYS A 1 171 ? 19.712 4.602 -26.057 1.00 79.81 171 LYS A CA 1
ATOM 1353 C C . LYS A 1 171 ? 20.147 3.184 -25.670 1.00 79.81 171 LYS A C 1
ATOM 1355 O O . LYS A 1 171 ? 20.840 2.545 -26.458 1.00 79.81 171 LYS A O 1
ATOM 1360 N N . ALA A 1 172 ? 19.677 2.673 -24.533 1.00 77.25 172 ALA A N 1
ATOM 1361 C CA . ALA A 1 172 ? 19.961 1.314 -24.076 1.00 77.25 172 ALA A CA 1
ATOM 1362 C C . ALA A 1 172 ? 19.473 0.254 -25.080 1.00 77.25 172 ALA A C 1
ATOM 1364 O O . ALA A 1 172 ? 20.210 -0.678 -25.389 1.00 77.25 172 ALA A O 1
ATOM 1365 N N . PHE A 1 173 ? 18.289 0.431 -25.681 1.00 75.44 173 PHE A N 1
ATOM 1366 C CA . PHE A 1 173 ? 17.797 -0.449 -26.748 1.00 75.44 173 PHE A CA 1
ATOM 1367 C C . PHE A 1 173 ? 18.760 -0.509 -27.940 1.00 75.44 173 PHE A C 1
ATOM 1369 O O . PHE A 1 173 ? 19.068 -1.600 -28.417 1.00 75.44 173 PHE A O 1
ATOM 1376 N N . LYS A 1 174 ? 19.287 0.640 -28.388 1.00 76.12 174 LYS A N 1
ATOM 1377 C CA . LYS A 1 174 ? 20.263 0.689 -29.490 1.00 76.12 174 LYS A CA 1
ATOM 1378 C C . LYS A 1 174 ? 21.579 0.003 -29.125 1.00 76.12 174 LYS A C 1
ATOM 1380 O O . LYS A 1 174 ? 22.125 -0.727 -29.946 1.00 76.12 174 LYS A O 1
ATOM 1385 N N . GLU A 1 175 ? 22.078 0.209 -27.908 1.00 75.06 175 GLU A N 1
ATOM 1386 C CA . GLU A 1 175 ? 23.305 -0.440 -27.426 1.00 75.06 175 GLU A CA 1
ATOM 1387 C C . GLU A 1 175 ? 23.132 -1.964 -27.299 1.00 75.06 175 GLU A C 1
ATOM 1389 O O . GLU A 1 175 ? 24.011 -2.728 -27.702 1.00 75.06 175 GLU A O 1
ATOM 1394 N N . LEU A 1 176 ? 21.978 -2.430 -26.810 1.00 69.50 176 LEU A N 1
ATOM 1395 C CA . LEU A 1 176 ? 21.647 -3.855 -26.715 1.00 69.50 176 LEU A CA 1
ATOM 1396 C C . LEU A 1 176 ? 21.489 -4.510 -28.097 1.00 69.50 176 LEU A C 1
ATOM 1398 O O . LEU A 1 176 ? 21.942 -5.640 -28.292 1.00 69.50 176 LEU A O 1
ATOM 1402 N N . GLU A 1 177 ? 20.895 -3.813 -29.069 1.00 69.62 177 GLU A N 1
ATOM 1403 C CA . GLU A 1 177 ? 20.821 -4.278 -30.461 1.00 69.62 177 GLU A CA 1
ATOM 1404 C C . GLU A 1 177 ? 22.207 -4.371 -31.109 1.00 69.62 177 GLU A C 1
ATOM 1406 O O . GLU A 1 177 ? 22.517 -5.372 -31.760 1.00 69.62 177 GLU A O 1
ATOM 1411 N N . GLN A 1 178 ? 23.069 -3.374 -30.890 1.00 70.06 178 GLN A N 1
ATOM 1412 C CA . GLN A 1 178 ? 24.452 -3.393 -31.368 1.00 70.06 178 GLN A CA 1
ATOM 1413 C C . GLN A 1 178 ? 25.244 -4.555 -30.759 1.00 70.06 178 GLN A C 1
ATOM 1415 O O . GLN A 1 178 ? 25.908 -5.282 -31.496 1.00 70.06 178 GLN A O 1
ATOM 1420 N N . ARG A 1 179 ? 25.116 -4.803 -29.447 1.00 66.25 179 ARG A N 1
ATOM 1421 C CA . ARG A 1 179 ? 25.752 -5.951 -28.775 1.00 66.25 179 ARG A CA 1
ATOM 1422 C C . ARG A 1 179 ? 25.261 -7.293 -29.318 1.00 66.25 179 ARG A C 1
ATOM 1424 O O . ARG A 1 179 ? 26.077 -8.173 -29.573 1.00 66.25 179 ARG A O 1
ATOM 1431 N N . GLN A 1 180 ? 23.955 -7.456 -29.544 1.00 64.94 180 GLN A N 1
ATOM 1432 C CA . GLN A 1 180 ? 23.401 -8.696 -30.109 1.00 64.94 180 GLN A CA 1
ATOM 1433 C C . GLN A 1 180 ? 23.862 -8.938 -31.550 1.00 64.94 180 GLN A C 1
ATOM 1435 O O . GLN A 1 180 ? 24.141 -10.079 -31.923 1.00 64.94 180 GLN A O 1
ATOM 1440 N N . ASN A 1 181 ? 23.961 -7.883 -32.360 1.00 63.88 181 ASN A N 1
ATOM 1441 C CA . ASN A 1 181 ? 24.495 -7.990 -33.715 1.00 63.88 181 ASN A CA 1
ATOM 1442 C C . ASN A 1 181 ? 25.998 -8.311 -33.693 1.00 63.88 181 ASN A C 1
ATOM 1444 O O . ASN A 1 181 ? 26.420 -9.233 -34.387 1.00 63.88 181 ASN A O 1
ATOM 1448 N N . GLY A 1 182 ? 26.779 -7.651 -32.832 1.00 58.28 182 GLY A N 1
ATOM 1449 C CA . GLY A 1 182 ? 28.202 -7.939 -32.630 1.00 58.28 182 GLY A CA 1
ATOM 1450 C C . GLY A 1 182 ? 28.466 -9.367 -32.145 1.00 58.28 182 GLY A C 1
ATOM 1451 O O . GLY A 1 182 ? 29.360 -10.035 -32.659 1.00 58.28 182 GLY A O 1
ATOM 1452 N N . GLN A 1 183 ? 27.640 -9.892 -31.234 1.00 60.06 183 GLN A N 1
ATOM 1453 C CA . GLN A 1 183 ? 27.701 -11.286 -30.775 1.00 60.06 183 GLN A CA 1
ATOM 1454 C C . GLN A 1 183 ? 27.439 -12.293 -31.896 1.00 60.06 183 GLN A C 1
ATOM 1456 O O . GLN A 1 183 ? 28.155 -13.289 -32.003 1.00 60.06 183 GLN A O 1
ATOM 1461 N N . LYS A 1 184 ? 26.445 -12.039 -32.756 1.00 62.03 184 LYS A N 1
ATOM 1462 C CA . LYS A 1 184 ? 26.171 -12.890 -33.925 1.00 62.03 184 LYS A CA 1
ATOM 1463 C C . LYS A 1 184 ? 27.340 -12.870 -34.908 1.00 62.03 184 LYS A C 1
ATOM 1465 O O . LYS A 1 184 ? 27.799 -13.932 -35.317 1.00 62.03 184 LYS A O 1
ATOM 1470 N N . THR A 1 185 ? 27.869 -11.686 -35.217 1.00 58.25 185 THR A N 1
ATOM 1471 C CA . THR A 1 185 ? 29.022 -11.528 -36.112 1.00 58.25 185 THR A CA 1
ATOM 1472 C C . THR A 1 185 ? 30.274 -12.198 -35.542 1.00 58.25 185 THR A C 1
ATOM 1474 O O . THR A 1 185 ? 30.948 -12.931 -36.260 1.00 58.25 185 THR A O 1
ATOM 1477 N N . ALA A 1 186 ? 30.561 -12.031 -34.248 1.00 51.47 186 ALA A N 1
ATOM 1478 C CA . ALA A 1 186 ? 31.683 -12.685 -33.577 1.00 51.47 186 ALA A CA 1
ATOM 1479 C C . ALA A 1 186 ? 31.538 -14.217 -33.571 1.00 51.47 186 ALA A C 1
ATOM 1481 O O . ALA A 1 186 ? 32.494 -14.924 -33.883 1.00 51.47 186 ALA A O 1
ATOM 1482 N N . ALA A 1 187 ? 30.338 -14.745 -33.305 1.00 60.22 187 ALA A N 1
ATOM 1483 C CA . ALA A 1 187 ? 30.067 -16.181 -33.379 1.00 60.22 187 ALA A CA 1
ATOM 1484 C C . ALA A 1 187 ? 30.237 -16.740 -34.806 1.00 60.22 187 ALA A C 1
ATOM 1486 O O . ALA A 1 187 ? 30.760 -17.845 -34.986 1.00 60.22 187 ALA A O 1
ATOM 1487 N N . ASP A 1 188 ? 29.847 -15.975 -35.827 1.00 64.62 188 ASP A N 1
ATOM 1488 C CA . ASP A 1 188 ? 30.057 -16.329 -37.233 1.00 64.62 188 ASP A CA 1
ATOM 1489 C C . ASP A 1 188 ? 31.540 -16.280 -37.629 1.00 64.62 188 ASP A C 1
ATOM 1491 O O . ASP A 1 188 ? 32.009 -17.136 -38.385 1.00 64.62 188 ASP A O 1
ATOM 1495 N N . TRP A 1 189 ? 32.302 -15.323 -37.090 1.00 56.34 189 TRP A N 1
ATOM 1496 C CA . TRP A 1 189 ? 33.754 -15.235 -37.255 1.00 56.34 189 TRP A CA 1
ATOM 1497 C C . TRP A 1 189 ? 34.453 -16.453 -36.654 1.00 56.34 189 TRP A C 1
ATOM 1499 O O . TRP A 1 189 ? 35.258 -17.083 -37.338 1.00 56.34 189 TRP A O 1
ATOM 1509 N N . THR A 1 190 ? 34.097 -16.848 -35.429 1.00 58.31 190 THR A N 1
ATOM 1510 C CA . THR A 1 190 ? 34.636 -18.050 -34.779 1.00 58.31 190 THR A CA 1
ATOM 1511 C C . THR A 1 190 ? 34.321 -19.316 -35.579 1.00 58.31 190 THR A C 1
ATOM 1513 O O . THR A 1 190 ? 35.222 -20.113 -35.836 1.00 58.31 190 THR A O 1
ATOM 1516 N N . LYS A 1 191 ? 33.080 -19.484 -36.060 1.00 62.09 191 LYS A N 1
ATOM 1517 C CA . LYS A 1 191 ? 32.699 -20.631 -36.906 1.00 62.09 191 LYS A CA 1
ATOM 1518 C C . LYS A 1 191 ? 33.494 -20.692 -38.211 1.00 62.09 191 LYS A C 1
ATOM 1520 O O . LYS A 1 191 ? 33.955 -21.769 -38.592 1.00 62.09 191 LYS A O 1
ATOM 1525 N N . LYS A 1 192 ? 33.674 -19.550 -38.887 1.00 62.31 192 LYS A N 1
ATOM 1526 C CA . LYS A 1 192 ? 34.480 -19.460 -40.116 1.00 62.31 192 LYS A CA 1
ATOM 1527 C C . LYS A 1 192 ? 35.950 -19.777 -39.855 1.00 62.31 192 LYS A C 1
ATOM 1529 O O . LYS A 1 192 ? 36.558 -20.473 -40.663 1.00 62.31 192 LYS A O 1
ATOM 1534 N N . LEU A 1 193 ? 36.505 -19.319 -38.732 1.00 53.66 193 LEU A N 1
ATOM 1535 C CA . LEU A 1 193 ? 37.883 -19.615 -38.334 1.00 53.66 193 LEU A CA 1
ATOM 1536 C C . LEU A 1 193 ? 38.089 -21.115 -38.097 1.00 53.66 193 LEU A C 1
ATOM 1538 O O . LEU A 1 193 ? 39.029 -21.691 -38.638 1.00 53.66 193 LEU A O 1
ATOM 1542 N N . SER A 1 194 ? 37.178 -21.770 -37.370 1.00 56.00 194 SER A N 1
ATOM 1543 C CA . SER A 1 194 ? 37.223 -23.224 -37.166 1.00 56.00 194 SER A CA 1
ATOM 1544 C C . SER A 1 194 ? 37.155 -23.994 -38.493 1.00 56.00 194 SER A C 1
ATOM 1546 O O . SER A 1 194 ? 37.882 -24.968 -38.674 1.00 56.00 194 SER A O 1
ATOM 1548 N N . GLN A 1 195 ? 36.338 -23.537 -39.451 1.00 56.16 195 GLN A N 1
ATOM 1549 C CA . GLN A 1 195 ? 36.267 -24.113 -40.803 1.00 56.16 195 GLN A CA 1
ATOM 1550 C C . GLN A 1 195 ? 37.545 -23.896 -41.628 1.00 56.16 195 GLN A C 1
ATOM 1552 O O . GLN A 1 195 ? 37.977 -24.800 -42.339 1.00 56.16 195 GLN A O 1
ATOM 1557 N N . LEU A 1 196 ? 38.163 -22.717 -41.536 1.00 54.97 196 LEU A N 1
ATOM 1558 C CA . LEU A 1 196 ? 39.415 -22.398 -42.230 1.00 54.97 196 LEU A CA 1
ATOM 1559 C C . LEU A 1 196 ? 40.595 -23.205 -41.678 1.00 54.97 196 LEU A C 1
ATOM 1561 O O . LEU A 1 196 ? 41.386 -23.729 -42.459 1.00 54.97 196 LEU A O 1
ATOM 1565 N N . ILE A 1 197 ? 40.683 -23.366 -40.356 1.00 55.44 197 ILE A N 1
ATOM 1566 C CA . ILE A 1 197 ? 41.730 -24.163 -39.701 1.00 55.44 197 ILE A CA 1
ATOM 1567 C C . ILE A 1 197 ? 41.607 -25.651 -40.073 1.00 55.44 197 ILE A C 1
ATOM 1569 O O . ILE A 1 197 ? 42.618 -26.290 -40.366 1.00 55.44 197 ILE A O 1
ATOM 1573 N N . LEU A 1 198 ? 40.383 -26.190 -40.165 1.00 51.25 198 LEU A N 1
ATOM 1574 C CA . LEU A 1 198 ? 40.132 -27.557 -40.652 1.00 51.25 198 LEU A CA 1
ATOM 1575 C C . LEU A 1 198 ? 40.626 -27.786 -42.091 1.00 51.25 198 LEU A C 1
ATOM 1577 O O . LEU A 1 198 ? 41.083 -28.880 -42.409 1.00 51.25 198 LEU A O 1
ATOM 1581 N N . ASN A 1 199 ? 40.584 -26.760 -42.946 1.00 47.59 199 ASN A N 1
ATOM 1582 C CA . ASN A 1 199 ? 41.041 -26.859 -44.335 1.00 47.59 199 ASN A CA 1
ATOM 1583 C C . ASN A 1 199 ? 42.574 -26.736 -44.477 1.00 47.59 199 ASN A C 1
ATOM 1585 O O . ASN A 1 199 ? 43.159 -27.336 -45.382 1.00 47.59 199 ASN A O 1
ATOM 1589 N N . VAL A 1 200 ? 43.241 -25.997 -43.580 1.00 49.28 200 VAL A N 1
ATOM 1590 C CA . VAL A 1 200 ? 44.703 -25.768 -43.608 1.00 49.28 200 VAL A CA 1
ATOM 1591 C C . VAL A 1 200 ? 45.509 -26.940 -43.023 1.00 49.28 200 VAL A C 1
ATOM 1593 O O . VAL A 1 200 ? 46.673 -27.105 -43.377 1.00 49.28 200 VAL A O 1
ATOM 1596 N N . ALA A 1 201 ? 44.895 -27.845 -42.251 1.00 41.94 201 ALA A N 1
ATOM 1597 C CA . ALA A 1 201 ? 45.531 -29.066 -41.724 1.00 41.94 201 ALA A CA 1
ATOM 1598 C C . ALA A 1 201 ? 46.014 -30.084 -42.799 1.00 41.94 201 ALA A C 1
ATOM 1600 O O . ALA A 1 201 ? 46.458 -31.180 -42.462 1.00 41.94 201 ALA A O 1
ATOM 1601 N N . SER A 1 202 ? 45.967 -29.716 -44.087 1.00 39.69 202 SER A N 1
ATOM 1602 C CA . SER A 1 202 ? 46.374 -30.517 -45.253 1.00 39.69 202 SER A CA 1
ATOM 1603 C C . SER A 1 202 ? 47.745 -30.138 -45.854 1.00 39.69 202 SER A C 1
ATOM 1605 O O . SER A 1 202 ? 48.113 -30.704 -46.882 1.00 39.69 202 SER A O 1
ATOM 1607 N N . GLY A 1 203 ? 48.507 -29.188 -45.287 1.00 29.83 203 GLY A N 1
ATOM 1608 C CA . GLY A 1 203 ? 49.768 -28.711 -45.889 1.00 29.83 203 GLY A CA 1
ATOM 1609 C C . GLY A 1 203 ? 50.856 -28.323 -44.878 1.00 29.83 203 GLY A C 1
ATOM 1610 O O . GLY A 1 203 ? 50.597 -27.583 -43.938 1.00 29.83 203 GLY A O 1
ATOM 1611 N N . ALA A 1 204 ? 52.070 -28.847 -45.079 1.00 27.78 204 ALA A N 1
ATOM 1612 C CA . ALA A 1 204 ? 53.251 -28.746 -44.207 1.00 27.78 204 ALA A CA 1
ATOM 1613 C C . ALA A 1 204 ? 54.019 -27.389 -44.310 1.00 27.78 204 ALA A C 1
ATOM 1615 O O . ALA A 1 204 ? 53.771 -26.636 -45.251 1.00 27.78 204 ALA A O 1
ATOM 1616 N N . PRO A 1 205 ? 54.954 -27.070 -43.379 1.00 35.41 205 PRO A N 1
ATOM 1617 C CA . PRO A 1 205 ? 55.404 -25.702 -43.077 1.00 35.41 205 PRO A CA 1
ATOM 1618 C C . PRO A 1 205 ? 56.757 -25.310 -43.707 1.00 35.41 205 PRO A C 1
ATOM 1620 O O . PRO A 1 205 ? 57.571 -26.179 -44.020 1.00 35.41 205 PRO A O 1
ATOM 1623 N N . THR A 1 206 ? 57.062 -24.003 -43.779 1.00 24.42 206 THR A N 1
ATOM 1624 C CA . THR A 1 206 ? 58.418 -23.493 -44.091 1.00 24.42 206 THR A CA 1
ATOM 1625 C C . THR A 1 206 ? 58.813 -22.223 -43.309 1.00 24.42 206 THR A C 1
ATOM 1627 O O . THR A 1 206 ? 58.262 -21.154 -43.539 1.00 24.42 206 THR A O 1
ATOM 1630 N N . SER A 1 207 ? 59.794 -22.403 -42.412 1.00 25.52 207 SER A N 1
ATOM 1631 C CA . SER A 1 207 ? 60.992 -21.596 -42.055 1.00 25.52 207 SER A CA 1
ATOM 1632 C C . SER A 1 207 ? 61.035 -20.047 -42.047 1.00 25.52 207 SER A C 1
ATOM 1634 O O . SER A 1 207 ? 60.784 -19.390 -43.051 1.00 25.52 207 SER A O 1
ATOM 1636 N N . SER A 1 208 ? 61.592 -19.528 -40.939 1.00 26.31 208 SER A N 1
ATOM 1637 C CA . SER A 1 208 ? 62.086 -18.163 -40.614 1.00 26.31 208 SER A CA 1
ATOM 1638 C C . SER A 1 208 ? 63.321 -17.692 -41.431 1.00 26.31 208 SER A C 1
ATOM 1640 O O . SER A 1 208 ? 63.952 -18.543 -42.067 1.00 26.31 208 SER A O 1
ATOM 1642 N N . PRO A 1 209 ? 63.750 -16.391 -41.390 1.00 27.09 209 PRO A N 1
ATOM 1643 C CA . PRO A 1 209 ? 64.640 -15.890 -40.305 1.00 27.09 209 PRO A CA 1
ATOM 1644 C C . PRO A 1 209 ? 64.607 -14.367 -39.917 1.00 27.09 209 PRO A C 1
ATOM 1646 O O . PRO A 1 209 ? 64.572 -13.491 -40.768 1.00 27.09 209 PRO A O 1
ATOM 1649 N N . ASN A 1 210 ? 64.768 -14.096 -38.605 1.00 24.55 210 ASN A N 1
ATOM 1650 C CA . ASN A 1 210 ? 65.563 -13.068 -37.867 1.00 24.55 210 ASN A CA 1
ATOM 1651 C C . ASN A 1 210 ? 65.792 -11.600 -38.359 1.00 24.55 210 ASN A C 1
ATOM 1653 O O . ASN A 1 210 ? 66.465 -11.404 -39.370 1.00 24.55 210 ASN A O 1
ATOM 1657 N N . LYS A 1 211 ? 65.529 -10.589 -37.485 1.00 23.73 211 LYS A N 1
ATOM 1658 C CA . LYS A 1 211 ? 66.542 -9.714 -36.796 1.00 23.73 211 LYS A CA 1
ATOM 1659 C C . LYS A 1 211 ? 65.959 -8.557 -35.931 1.00 23.73 211 LYS A C 1
ATOM 1661 O O . LYS A 1 211 ? 64.995 -7.906 -36.303 1.00 23.73 211 LYS A O 1
ATOM 1666 N N . ASN A 1 212 ? 66.661 -8.293 -34.818 1.00 24.17 212 ASN A N 1
ATOM 1667 C CA . ASN A 1 212 ? 66.504 -7.300 -33.731 1.00 24.17 212 ASN A CA 1
ATOM 1668 C C . ASN A 1 212 ? 66.182 -5.832 -34.098 1.00 24.17 212 ASN A C 1
ATOM 1670 O O . ASN A 1 212 ? 66.754 -5.298 -35.045 1.00 24.17 212 ASN A O 1
ATOM 1674 N N . SER A 1 213 ? 65.494 -5.108 -33.197 1.00 24.38 213 SER A N 1
ATOM 1675 C CA . SER A 1 213 ? 65.961 -3.807 -32.654 1.00 24.38 213 SER A CA 1
ATOM 1676 C C . SER A 1 213 ? 65.116 -3.300 -31.465 1.00 24.38 213 SER A C 1
ATOM 1678 O O . SER A 1 213 ? 64.066 -3.835 -31.141 1.00 24.38 213 SER A O 1
ATOM 1680 N N . SER A 1 214 ? 65.698 -2.339 -30.751 1.00 24.52 214 SER A N 1
ATOM 1681 C CA . SER A 1 214 ? 65.541 -1.936 -29.350 1.00 24.52 214 SER A CA 1
ATOM 1682 C C . SER A 1 214 ? 64.252 -1.213 -28.931 1.00 24.52 214 SER A C 1
ATOM 1684 O O . SER A 1 214 ? 63.687 -0.417 -29.673 1.00 24.52 214 SER A O 1
ATOM 1686 N N . VAL A 1 215 ? 63.921 -1.418 -27.653 1.00 28.94 215 VAL A N 1
ATOM 1687 C CA . VAL A 1 215 ? 62.869 -0.794 -26.833 1.00 28.94 215 VAL A CA 1
ATOM 1688 C C . VAL A 1 215 ? 63.007 0.731 -26.742 1.00 28.94 215 VAL A C 1
ATOM 1690 O O . VAL A 1 215 ? 64.083 1.225 -26.417 1.00 28.94 215 VAL A O 1
ATOM 1693 N N . ASN A 1 216 ? 61.896 1.457 -26.916 1.00 26.34 216 ASN A N 1
ATOM 1694 C CA . ASN A 1 216 ? 61.678 2.787 -26.337 1.00 26.34 216 ASN A CA 1
ATOM 1695 C C . ASN A 1 216 ? 60.195 2.964 -25.961 1.00 26.34 216 ASN A C 1
ATOM 1697 O O . ASN A 1 216 ? 59.306 2.842 -26.802 1.00 26.34 216 ASN A O 1
ATOM 1701 N N . GLN A 1 217 ? 59.941 3.262 -24.682 1.00 34.91 217 GLN A N 1
ATOM 1702 C CA . GLN A 1 217 ? 58.623 3.615 -24.145 1.00 34.91 217 GLN A CA 1
ATOM 1703 C C . GLN A 1 217 ? 58.046 4.826 -24.888 1.00 34.91 217 GLN A C 1
ATOM 1705 O O . GLN A 1 217 ? 58.627 5.910 -24.845 1.00 34.91 217 GLN A O 1
ATOM 1710 N N . THR A 1 218 ? 56.880 4.663 -25.518 1.00 31.84 218 THR A N 1
ATOM 1711 C CA . THR A 1 218 ? 56.165 5.763 -26.182 1.00 31.84 218 THR A CA 1
ATOM 1712 C C . THR A 1 218 ? 54.699 5.768 -25.738 1.00 31.84 218 THR A C 1
ATOM 1714 O O . THR A 1 218 ? 54.058 4.725 -25.696 1.00 31.84 218 THR A O 1
ATOM 1717 N N . LYS A 1 219 ? 54.176 6.941 -25.353 1.00 36.16 219 LYS A N 1
ATOM 1718 C CA . LYS A 1 219 ? 52.771 7.157 -24.956 1.00 36.16 219 LYS A CA 1
ATOM 1719 C C . LYS A 1 219 ? 51.843 7.133 -26.184 1.00 36.16 219 LYS A C 1
ATOM 1721 O O . LYS A 1 219 ? 52.113 7.860 -27.141 1.00 36.16 219 LYS A O 1
ATOM 1726 N N . TYR A 1 220 ? 50.750 6.366 -26.111 1.00 40.84 220 TYR A N 1
ATOM 1727 C CA . TYR A 1 220 ? 49.684 6.268 -27.126 1.00 40.84 220 TYR A CA 1
ATOM 1728 C C . TYR A 1 220 ? 48.572 7.314 -26.923 1.00 40.84 220 TYR A C 1
ATOM 1730 O O . TYR A 1 220 ? 48.413 7.848 -25.822 1.00 40.84 220 TYR A O 1
ATOM 1738 N N . TYR A 1 221 ? 47.793 7.598 -27.974 1.00 34.25 221 TYR A N 1
ATOM 1739 C CA . TYR A 1 221 ? 46.604 8.456 -27.896 1.00 34.25 221 TYR A CA 1
ATOM 1740 C C . TYR A 1 221 ? 45.422 7.727 -27.240 1.00 34.25 221 TYR A C 1
ATOM 1742 O O . TYR A 1 221 ? 45.166 6.553 -27.506 1.00 34.25 221 TYR A O 1
ATOM 1750 N N . SER A 1 222 ? 44.662 8.445 -26.412 1.00 37.31 222 SER A N 1
ATOM 1751 C CA . SER A 1 222 ? 43.355 8.007 -25.913 1.00 37.31 222 SER A CA 1
ATOM 1752 C C . SER A 1 222 ? 42.381 7.847 -27.089 1.00 37.31 222 SER A C 1
ATOM 1754 O O . SER A 1 222 ? 42.369 8.674 -27.998 1.00 37.31 222 SER A O 1
ATOM 1756 N N . THR A 1 223 ? 41.505 6.842 -27.044 1.00 45.47 223 THR A N 1
ATOM 1757 C CA . THR A 1 223 ? 40.509 6.435 -28.065 1.00 45.47 223 THR A CA 1
ATOM 1758 C C . THR A 1 223 ? 39.522 7.521 -28.561 1.00 45.47 223 THR A C 1
ATOM 1760 O O . THR A 1 223 ? 38.658 7.233 -29.391 1.00 45.47 223 THR A O 1
ATOM 1763 N N . GLY A 1 224 ? 39.648 8.772 -28.106 1.00 43.19 224 GLY A N 1
ATOM 1764 C CA . GLY A 1 224 ? 38.779 9.908 -28.430 1.00 43.19 224 GLY A CA 1
ATOM 1765 C C . GLY A 1 224 ? 39.245 10.854 -29.550 1.00 43.19 224 GLY A C 1
ATOM 1766 O O . GLY A 1 224 ? 38.431 11.656 -29.991 1.00 43.19 224 GLY A O 1
ATOM 1767 N N . GLU A 1 22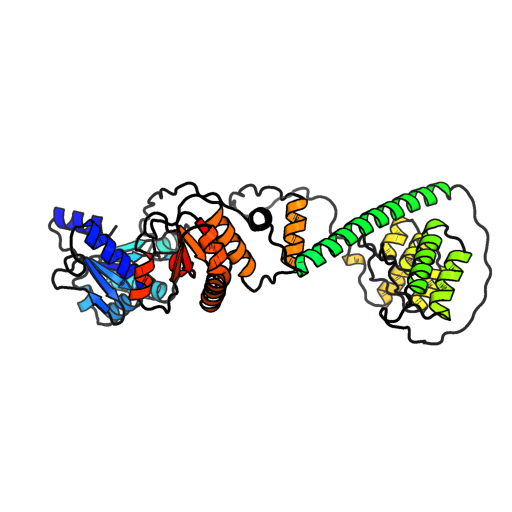5 ? 40.486 10.769 -30.047 1.00 43.25 225 GLU A N 1
ATOM 1768 C CA . GLU A 1 225 ? 41.047 11.724 -31.038 1.00 43.25 225 GLU A CA 1
ATOM 1769 C C . GLU A 1 225 ? 41.475 11.065 -32.369 1.00 43.25 225 GLU A C 1
ATOM 1771 O O . GLU A 1 225 ? 42.487 11.433 -32.957 1.00 43.25 225 GLU A O 1
ATOM 1776 N N . MET A 1 226 ? 40.730 10.070 -32.864 1.00 54.94 226 MET A N 1
ATOM 1777 C CA . MET A 1 226 ? 41.004 9.454 -34.176 1.00 54.94 226 MET A CA 1
ATOM 1778 C C . MET A 1 226 ? 39.978 9.859 -35.236 1.00 54.94 226 MET A C 1
ATOM 1780 O O . MET A 1 226 ? 38.772 9.811 -34.974 1.00 54.94 226 MET A O 1
ATOM 1784 N N . ASP A 1 227 ? 40.469 10.194 -36.434 1.00 61.12 227 ASP A N 1
ATOM 1785 C CA . ASP A 1 227 ? 39.650 10.450 -37.622 1.00 61.12 227 ASP A CA 1
ATOM 1786 C C . ASP A 1 227 ? 38.835 9.202 -38.008 1.00 61.12 227 ASP A C 1
ATOM 1788 O O . ASP A 1 227 ? 39.296 8.065 -37.875 1.00 61.12 227 ASP A O 1
ATOM 1792 N N . ASN A 1 228 ? 37.603 9.401 -38.481 1.00 65.38 228 ASN A N 1
ATOM 1793 C CA . ASN A 1 228 ? 36.697 8.301 -38.825 1.00 65.38 228 ASN A CA 1
ATOM 1794 C C . ASN A 1 228 ? 37.239 7.446 -39.981 1.00 65.38 228 ASN A C 1
ATOM 1796 O O . ASN A 1 228 ? 36.971 6.247 -40.019 1.00 65.38 228 ASN A O 1
ATOM 1800 N N . THR A 1 229 ? 38.033 8.040 -40.874 1.00 69.62 229 THR A N 1
ATOM 1801 C CA . THR A 1 229 ? 38.731 7.340 -41.963 1.00 69.62 229 THR A CA 1
ATOM 1802 C C . THR A 1 229 ? 39.732 6.322 -41.410 1.00 69.62 229 THR A C 1
ATOM 1804 O O . THR A 1 229 ? 39.708 5.154 -41.785 1.00 69.62 229 THR A O 1
ATOM 1807 N N . LEU A 1 230 ? 40.535 6.732 -40.423 1.00 74.38 230 LEU A N 1
ATOM 1808 C CA . LEU A 1 230 ? 41.552 5.889 -39.790 1.00 74.38 230 LEU A CA 1
ATOM 1809 C C . LEU A 1 230 ? 40.932 4.729 -38.992 1.00 74.38 230 LEU A C 1
ATOM 1811 O O . LEU A 1 230 ? 41.457 3.618 -38.995 1.00 74.38 230 LEU A O 1
ATOM 1815 N N . LYS A 1 231 ? 39.780 4.957 -38.342 1.00 73.62 231 LYS A N 1
ATOM 1816 C CA . LYS A 1 231 ? 39.027 3.894 -37.649 1.00 73.62 231 LYS A CA 1
ATOM 1817 C C . LYS A 1 231 ? 38.537 2.814 -38.616 1.00 73.62 231 LYS A C 1
ATOM 1819 O O . LYS A 1 231 ? 38.687 1.634 -38.327 1.00 73.62 231 LYS A O 1
ATOM 1824 N N . GLN A 1 232 ? 38.001 3.211 -39.772 1.00 75.94 232 GLN A N 1
ATOM 1825 C CA . GLN A 1 232 ? 37.543 2.265 -40.795 1.00 75.94 232 GLN A CA 1
ATOM 1826 C C . GLN A 1 232 ? 38.700 1.454 -41.389 1.00 75.94 232 GLN A C 1
ATOM 1828 O O . GLN A 1 232 ? 38.563 0.251 -41.604 1.00 75.94 232 GLN A O 1
ATOM 1833 N N . GLU A 1 233 ? 39.853 2.087 -41.614 1.00 78.62 233 GLU A N 1
ATOM 1834 C CA . GLU A 1 233 ? 41.055 1.398 -42.094 1.00 78.62 233 GLU A CA 1
ATOM 1835 C C . GLU A 1 233 ? 41.597 0.400 -41.062 1.00 78.62 233 GLU A C 1
ATOM 1837 O O . GLU A 1 233 ? 41.954 -0.724 -41.426 1.00 78.62 233 GLU A O 1
ATOM 1842 N N . MET A 1 234 ? 41.594 0.761 -39.774 1.00 79.69 234 MET A N 1
ATOM 1843 C CA . MET A 1 234 ? 42.007 -0.137 -38.691 1.00 79.69 234 MET A CA 1
ATOM 1844 C C . MET A 1 234 ? 41.045 -1.320 -38.529 1.00 79.69 234 MET A C 1
ATOM 1846 O O . MET A 1 234 ? 41.494 -2.464 -38.428 1.00 79.69 234 MET A O 1
ATOM 1850 N N . ASP A 1 235 ? 39.733 -1.075 -38.573 1.00 81.38 235 ASP A N 1
ATOM 1851 C CA . ASP A 1 235 ? 38.719 -2.132 -38.531 1.00 81.38 235 ASP A CA 1
ATOM 1852 C C . ASP A 1 235 ? 38.900 -3.121 -39.696 1.00 81.38 235 ASP A C 1
ATOM 1854 O O . ASP A 1 235 ? 38.965 -4.338 -39.490 1.00 81.38 235 ASP A O 1
ATOM 1858 N N . GLN A 1 236 ? 39.108 -2.606 -40.914 1.00 79.12 236 GLN A N 1
ATOM 1859 C CA . GLN A 1 236 ? 39.373 -3.423 -42.098 1.00 79.12 236 GLN A CA 1
ATOM 1860 C C . GLN A 1 236 ? 40.676 -4.228 -41.969 1.00 79.12 236 GLN A C 1
ATOM 1862 O O . GLN A 1 236 ? 40.740 -5.369 -42.434 1.00 79.12 236 GLN A O 1
ATOM 1867 N N . CYS A 1 237 ? 41.708 -3.677 -41.325 1.00 80.06 237 CYS A N 1
ATOM 1868 C CA . CYS A 1 237 ? 42.961 -4.387 -41.065 1.00 80.06 237 CYS A CA 1
ATOM 1869 C C . CYS A 1 237 ? 42.773 -5.531 -40.069 1.00 80.06 237 CYS A C 1
ATOM 1871 O O . CYS A 1 237 ? 43.218 -6.644 -40.349 1.00 80.06 237 CYS A O 1
ATOM 1873 N N . ILE A 1 238 ? 42.064 -5.302 -38.958 1.00 81.19 238 ILE A N 1
ATOM 1874 C CA . ILE A 1 238 ? 41.749 -6.348 -37.971 1.00 81.19 238 ILE A CA 1
ATOM 1875 C C . ILE A 1 238 ? 40.919 -7.457 -38.628 1.00 81.19 238 ILE A C 1
ATOM 1877 O O . ILE A 1 238 ? 41.215 -8.643 -38.463 1.00 81.19 238 ILE A O 1
ATOM 1881 N N . GLN A 1 239 ? 39.929 -7.091 -39.443 1.00 79.00 239 GLN A N 1
ATOM 1882 C CA . GLN A 1 239 ? 39.115 -8.043 -40.192 1.00 79.00 239 GLN A CA 1
ATOM 1883 C C . GLN A 1 239 ? 39.929 -8.832 -41.231 1.00 79.00 239 GLN A C 1
ATOM 1885 O O . GLN A 1 239 ? 39.777 -10.051 -41.343 1.00 79.00 239 GLN A O 1
ATOM 1890 N N . ASN A 1 240 ? 40.821 -8.178 -41.977 1.00 77.56 240 ASN A N 1
ATOM 1891 C CA . ASN A 1 240 ? 41.667 -8.834 -42.974 1.00 77.56 240 ASN A CA 1
ATOM 1892 C C . ASN A 1 240 ? 42.713 -9.745 -42.327 1.00 77.56 240 ASN A C 1
ATOM 1894 O O . ASN A 1 240 ? 42.908 -10.865 -42.804 1.00 77.56 240 ASN A O 1
ATOM 1898 N N . ALA A 1 241 ? 43.344 -9.314 -41.233 1.00 78.94 241 ALA A N 1
ATOM 1899 C CA . ALA A 1 241 ? 44.261 -10.135 -40.445 1.00 78.94 241 ALA A CA 1
ATOM 1900 C C . ALA A 1 241 ? 43.539 -11.377 -39.906 1.00 78.94 241 ALA A C 1
ATOM 1902 O O . ALA A 1 241 ? 44.052 -12.496 -39.982 1.00 78.94 241 ALA A O 1
ATOM 1903 N N . PHE A 1 242 ? 42.288 -11.201 -39.474 1.00 74.06 242 PHE A N 1
ATOM 1904 C CA . PHE A 1 242 ? 41.452 -12.293 -39.010 1.00 74.06 242 PHE A CA 1
ATOM 1905 C C . PHE A 1 242 ? 41.038 -13.269 -40.114 1.00 74.06 242 PHE A C 1
ATOM 1907 O O . PHE A 1 242 ? 41.073 -14.472 -39.873 1.00 74.06 242 PHE A O 1
ATOM 1914 N N . LEU A 1 243 ? 40.641 -12.803 -41.304 1.00 70.25 243 LEU A N 1
ATOM 1915 C CA . LEU A 1 243 ? 40.110 -13.648 -42.387 1.00 70.25 243 LEU A CA 1
ATOM 1916 C C . LEU A 1 243 ? 41.199 -14.266 -43.273 1.00 70.25 243 LEU A C 1
ATOM 1918 O O . LEU A 1 243 ? 41.125 -15.452 -43.599 1.00 70.25 243 LEU A O 1
ATOM 1922 N N . SER A 1 244 ? 42.209 -13.485 -43.651 1.00 70.50 244 SER A N 1
ATOM 1923 C CA . SER A 1 244 ? 43.257 -13.916 -44.585 1.00 70.50 244 SER A CA 1
ATOM 1924 C C . SER A 1 244 ? 44.449 -14.565 -43.884 1.00 70.50 244 SER A C 1
ATOM 1926 O O . SER A 1 244 ? 45.041 -15.490 -44.431 1.00 70.50 244 SER A O 1
ATOM 1928 N N . GLY A 1 245 ? 44.783 -14.120 -42.666 1.00 67.81 245 GLY A N 1
ATOM 1929 C CA . GLY A 1 245 ? 45.981 -14.562 -41.951 1.00 67.81 245 GLY A CA 1
ATOM 1930 C C . GLY A 1 245 ? 47.304 -14.204 -42.645 1.00 67.81 245 GLY A C 1
ATOM 1931 O O . GLY A 1 245 ? 48.324 -14.799 -42.308 1.00 67.81 245 GLY A O 1
ATOM 1932 N N . SER A 1 246 ? 47.296 -13.295 -43.628 1.00 75.25 246 SER A N 1
ATOM 1933 C CA . SER A 1 246 ? 48.480 -12.943 -44.417 1.00 75.25 246 SER A CA 1
ATOM 1934 C C . SER A 1 246 ? 49.454 -12.055 -43.641 1.00 75.25 246 SER A C 1
ATOM 1936 O O . SER A 1 246 ? 49.043 -11.199 -42.856 1.00 75.25 246 SER A O 1
ATOM 1938 N N . ASP A 1 247 ? 50.753 -12.221 -43.906 1.00 73.31 247 ASP A N 1
ATOM 1939 C CA . ASP A 1 247 ? 51.813 -11.396 -43.305 1.00 73.31 247 ASP A CA 1
ATOM 1940 C C . ASP A 1 247 ? 51.629 -9.903 -43.592 1.00 73.31 247 ASP A C 1
ATOM 1942 O O . ASP A 1 247 ? 51.917 -9.068 -42.736 1.00 73.31 247 ASP A O 1
ATOM 1946 N N . GLU A 1 248 ? 51.080 -9.566 -44.759 1.00 76.12 248 GLU A N 1
ATOM 1947 C CA . GLU A 1 248 ? 50.803 -8.186 -45.160 1.00 76.12 248 GLU A CA 1
ATOM 1948 C C . GLU A 1 248 ? 49.733 -7.537 -44.271 1.00 76.12 248 GLU A C 1
ATOM 1950 O O . GLU A 1 248 ? 49.900 -6.409 -43.815 1.00 76.12 248 GLU A O 1
ATOM 1955 N N . ALA A 1 249 ? 48.650 -8.260 -43.958 1.00 76.19 249 ALA A N 1
ATOM 1956 C CA . ALA A 1 249 ? 47.563 -7.729 -43.134 1.00 76.19 249 ALA A CA 1
ATOM 1957 C C . ALA A 1 249 ? 48.012 -7.474 -41.688 1.00 76.19 249 ALA A C 1
ATOM 1959 O O . ALA A 1 249 ? 47.643 -6.471 -41.077 1.00 76.19 249 ALA A O 1
ATOM 1960 N N . PHE A 1 250 ? 48.846 -8.363 -41.153 1.00 79.56 250 PHE A N 1
ATOM 1961 C CA . PHE A 1 250 ? 49.447 -8.194 -39.836 1.00 79.56 250 PHE A CA 1
ATOM 1962 C C . PHE A 1 250 ? 50.507 -7.085 -39.807 1.00 79.56 250 PHE A C 1
ATOM 1964 O O . PHE A 1 250 ? 50.556 -6.317 -38.847 1.00 79.56 250 PHE A O 1
ATOM 1971 N N . SER A 1 251 ? 51.309 -6.957 -40.868 1.00 80.62 251 SER A N 1
ATOM 1972 C CA . SER A 1 251 ? 52.292 -5.875 -41.010 1.00 80.62 251 SER A CA 1
ATOM 1973 C C . SER A 1 251 ? 51.608 -4.513 -41.087 1.00 80.62 251 SER A C 1
ATOM 1975 O O . SER A 1 251 ? 52.033 -3.577 -40.414 1.00 80.62 251 SER A O 1
ATOM 1977 N N . GLN A 1 252 ? 50.501 -4.414 -41.828 1.00 79.94 252 GLN A N 1
ATOM 1978 C CA . GLN A 1 252 ? 49.697 -3.197 -41.916 1.00 79.94 252 GLN A CA 1
ATOM 1979 C C . GLN A 1 252 ? 49.047 -2.844 -40.569 1.00 79.94 252 GLN A C 1
ATOM 1981 O O . GLN A 1 252 ? 49.083 -1.690 -40.146 1.00 79.94 252 GLN A O 1
ATOM 1986 N N . MET A 1 253 ? 48.507 -3.837 -39.855 1.00 82.19 253 MET A N 1
ATOM 1987 C CA . MET A 1 253 ? 47.964 -3.642 -38.505 1.00 82.19 253 MET A CA 1
ATOM 1988 C C . MET A 1 253 ? 49.041 -3.131 -37.535 1.00 82.19 253 MET A C 1
ATOM 1990 O O . MET A 1 253 ? 48.797 -2.197 -36.774 1.00 82.19 253 MET A O 1
ATOM 1994 N N . MET A 1 254 ? 50.251 -3.692 -37.592 1.00 80.31 254 MET A N 1
ATOM 1995 C CA . MET A 1 254 ? 51.364 -3.260 -36.749 1.00 80.31 254 MET A CA 1
ATOM 1996 C C . MET A 1 254 ? 51.900 -1.878 -37.146 1.00 80.31 254 MET A C 1
ATOM 1998 O O . MET A 1 254 ? 52.260 -1.081 -36.280 1.00 80.31 254 MET A O 1
ATOM 2002 N N . TYR A 1 255 ? 51.887 -1.551 -38.440 1.00 82.00 255 TYR A N 1
ATOM 2003 C CA . TYR A 1 255 ? 52.225 -0.220 -38.937 1.00 82.00 255 TYR A CA 1
ATOM 2004 C C . TYR A 1 255 ? 51.310 0.854 -38.339 1.00 82.00 255 TYR A C 1
ATOM 2006 O O . TYR A 1 255 ? 51.812 1.879 -37.878 1.00 82.00 255 TYR A O 1
ATOM 2014 N N . PHE A 1 256 ? 49.999 0.606 -38.266 1.00 79.31 256 PHE A N 1
ATOM 2015 C CA . PHE A 1 256 ? 49.058 1.536 -37.636 1.00 79.31 256 PHE A CA 1
ATOM 2016 C C . PHE A 1 256 ? 49.312 1.711 -36.127 1.00 79.31 256 PHE A C 1
ATOM 2018 O O . PHE A 1 256 ? 49.242 2.825 -35.609 1.00 79.31 256 PHE A O 1
ATOM 2025 N N . ILE A 1 257 ? 49.684 0.643 -35.418 1.00 80.31 257 ILE A N 1
ATOM 2026 C CA . ILE A 1 257 ? 49.992 0.708 -33.979 1.00 80.31 257 ILE A CA 1
ATOM 2027 C C . ILE A 1 257 ? 51.307 1.464 -33.723 1.00 80.31 257 ILE A C 1
ATOM 2029 O O . ILE A 1 257 ? 51.380 2.322 -32.843 1.00 80.31 257 ILE A O 1
ATOM 2033 N N . MET A 1 258 ? 52.351 1.180 -34.507 1.00 76.94 258 MET A N 1
ATOM 2034 C CA . MET A 1 258 ? 53.695 1.725 -34.285 1.00 76.94 258 MET A CA 1
ATOM 2035 C C . MET A 1 258 ? 53.909 3.116 -34.897 1.00 76.94 258 MET A C 1
ATOM 2037 O O . MET A 1 258 ? 54.578 3.951 -34.287 1.00 76.94 258 MET A O 1
ATOM 2041 N N . SER A 1 259 ? 53.368 3.370 -36.091 1.00 74.12 259 SER A N 1
ATOM 2042 C CA . SER A 1 259 ? 53.615 4.601 -36.861 1.00 74.12 259 SER A CA 1
ATOM 2043 C C . SER A 1 259 ? 52.506 5.632 -36.662 1.00 74.12 259 SER A C 1
ATOM 2045 O O . SER A 1 259 ? 52.800 6.792 -36.377 1.00 74.12 259 SER A O 1
ATOM 2047 N N . GLU A 1 260 ? 51.242 5.199 -36.726 1.00 72.31 260 GLU A N 1
ATOM 2048 C CA . GLU A 1 260 ? 50.059 6.063 -36.555 1.00 72.31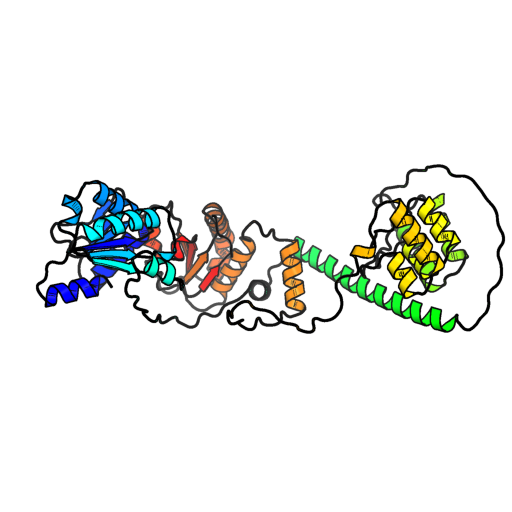 260 GLU A CA 1
ATOM 2049 C C . GLU A 1 260 ? 49.600 6.167 -35.086 1.00 72.31 260 GLU A C 1
ATOM 2051 O O . GLU A 1 260 ? 48.614 6.833 -34.773 1.00 72.31 260 GLU A O 1
ATOM 2056 N N . LYS A 1 261 ? 50.348 5.552 -34.153 1.00 69.62 261 LYS A N 1
ATOM 2057 C CA . LYS A 1 261 ? 50.133 5.600 -32.692 1.00 69.62 261 LYS A CA 1
ATOM 2058 C C . LYS A 1 261 ? 48.737 5.148 -32.245 1.00 69.62 261 LYS A C 1
ATOM 2060 O O . LYS A 1 261 ? 48.245 5.597 -31.201 1.00 69.62 261 LYS A O 1
ATOM 2065 N N . VAL A 1 262 ? 48.107 4.258 -33.007 1.00 76.06 262 VAL A N 1
ATOM 2066 C CA . VAL A 1 262 ? 46.858 3.609 -32.603 1.00 76.06 262 VAL A CA 1
ATOM 2067 C C . VAL A 1 262 ? 47.135 2.742 -31.375 1.00 76.06 262 VAL A C 1
ATOM 2069 O O . VAL A 1 262 ? 48.143 2.040 -31.319 1.00 76.06 262 VAL A O 1
ATOM 2072 N N . SER A 1 263 ? 46.255 2.804 -30.373 1.00 79.19 263 SER A N 1
ATOM 2073 C CA . SER A 1 263 ? 46.407 1.978 -29.173 1.00 79.19 263 SER A CA 1
ATOM 2074 C C . SER A 1 263 ? 46.454 0.491 -29.553 1.00 79.19 263 SER A C 1
ATOM 2076 O O . SER A 1 263 ? 45.590 0.041 -30.314 1.00 79.19 263 SER A O 1
ATOM 2078 N N . PRO A 1 264 ? 47.394 -0.297 -29.003 1.00 77.81 264 PRO A N 1
ATOM 2079 C CA . PRO A 1 264 ? 47.416 -1.741 -29.221 1.00 77.81 264 PRO A CA 1
ATOM 2080 C C . PRO A 1 264 ? 46.166 -2.446 -28.646 1.00 77.81 264 PRO A C 1
ATOM 2082 O O . PRO A 1 264 ? 45.811 -3.533 -29.100 1.00 77.81 264 PRO A O 1
ATOM 2085 N N . ASP A 1 265 ? 45.444 -1.780 -27.735 1.00 83.56 265 ASP A N 1
ATOM 2086 C CA . ASP A 1 265 ? 44.155 -2.202 -27.164 1.00 83.56 265 ASP A CA 1
ATOM 2087 C C . ASP A 1 265 ? 42.933 -1.722 -27.965 1.00 83.56 265 ASP A C 1
ATOM 2089 O O . ASP A 1 265 ? 41.804 -1.748 -27.469 1.00 83.56 265 ASP A O 1
ATOM 2093 N N . TYR A 1 266 ? 43.124 -1.244 -29.199 1.00 83.25 266 TYR A N 1
ATOM 2094 C CA . TYR A 1 266 ? 42.007 -0.836 -30.047 1.00 83.25 266 TYR A CA 1
ATOM 2095 C C . TYR A 1 266 ? 41.015 -1.992 -30.241 1.00 83.25 266 TYR A C 1
ATOM 2097 O O . TYR A 1 266 ? 41.387 -3.096 -30.642 1.00 83.25 266 TYR A O 1
ATOM 2105 N N . GLN A 1 267 ? 39.742 -1.726 -29.954 1.00 80.06 267 GLN A N 1
ATOM 2106 C CA . GLN A 1 267 ? 38.658 -2.688 -30.096 1.00 80.06 267 GLN A CA 1
ATOM 2107 C C . GLN A 1 267 ? 37.915 -2.423 -31.401 1.00 80.06 267 GLN A C 1
ATOM 2109 O O . GLN A 1 267 ? 37.399 -1.323 -31.599 1.00 80.06 267 GLN A O 1
ATOM 2114 N N . HIS A 1 268 ? 37.837 -3.444 -32.258 1.00 80.31 268 HIS A N 1
ATOM 2115 C CA . HIS A 1 268 ? 37.107 -3.370 -33.523 1.00 80.31 268 HIS A CA 1
ATOM 2116 C C . HIS A 1 268 ? 35.669 -2.883 -33.309 1.00 80.31 268 HIS A C 1
ATOM 2118 O O . HIS A 1 268 ? 34.971 -3.417 -32.440 1.00 80.31 268 HIS A O 1
ATOM 2124 N N . SER A 1 269 ? 35.199 -1.933 -34.121 1.00 77.75 269 SER A N 1
ATOM 2125 C CA . SER A 1 269 ? 33.943 -1.207 -33.861 1.00 77.75 269 SER A CA 1
ATOM 2126 C C . SER A 1 269 ? 32.703 -2.106 -33.728 1.00 77.75 269 SER A C 1
ATOM 2128 O O . SER A 1 269 ? 31.774 -1.763 -32.999 1.00 77.75 269 SER A O 1
ATOM 2130 N N . GLU A 1 270 ? 32.685 -3.271 -34.387 1.00 69.81 270 GLU A N 1
ATOM 2131 C CA . GLU A 1 270 ? 31.537 -4.198 -34.361 1.00 69.81 270 GLU A CA 1
ATOM 2132 C C . GLU A 1 270 ? 31.715 -5.438 -33.471 1.00 69.81 270 GLU A C 1
ATOM 2134 O O . GLU A 1 270 ? 30.742 -5.971 -32.944 1.00 69.81 270 GLU A O 1
ATOM 2139 N N . THR A 1 271 ? 32.941 -5.944 -33.323 1.00 73.69 271 THR A N 1
ATOM 2140 C CA . THR A 1 271 ? 33.214 -7.260 -32.701 1.00 73.69 271 THR A CA 1
ATOM 2141 C C . THR A 1 271 ? 33.961 -7.129 -31.382 1.00 73.69 271 THR A C 1
ATOM 2143 O O . THR A 1 271 ? 34.081 -8.104 -30.639 1.00 73.69 271 THR A O 1
ATOM 2146 N N . TRP A 1 272 ? 34.475 -5.929 -31.105 1.00 81.00 272 TRP A N 1
ATOM 2147 C CA . TRP A 1 272 ? 35.344 -5.597 -29.981 1.00 81.00 272 TRP A CA 1
ATOM 2148 C C . TRP A 1 272 ? 36.601 -6.468 -29.885 1.00 81.00 272 TRP A C 1
ATOM 2150 O O . TRP A 1 272 ? 37.240 -6.536 -28.835 1.00 81.00 272 TRP A O 1
ATOM 2160 N N . ALA A 1 273 ? 36.963 -7.133 -30.986 1.00 82.56 273 ALA A N 1
ATOM 2161 C CA . ALA A 1 273 ? 38.180 -7.915 -31.077 1.00 82.56 273 ALA A CA 1
ATOM 2162 C C . ALA A 1 273 ? 39.389 -6.978 -31.084 1.00 82.56 273 ALA A C 1
ATOM 2164 O O . ALA A 1 273 ? 39.408 -5.987 -31.818 1.00 82.56 273 ALA A O 1
ATOM 2165 N N . THR A 1 274 ? 40.393 -7.308 -30.277 1.00 86.31 274 THR A N 1
ATOM 2166 C CA . THR A 1 274 ? 41.667 -6.587 -30.253 1.00 86.31 274 THR A CA 1
ATOM 2167 C C . THR A 1 274 ? 42.677 -7.233 -31.209 1.00 86.31 274 THR A C 1
ATOM 2169 O O . THR A 1 274 ? 42.572 -8.434 -31.500 1.00 86.31 274 THR A O 1
ATOM 2172 N N . PRO A 1 275 ? 43.704 -6.489 -31.663 1.00 84.62 275 PRO A N 1
ATOM 2173 C CA . PRO A 1 275 ? 44.848 -7.043 -32.391 1.00 84.62 275 PRO A CA 1
ATOM 2174 C C . PRO A 1 275 ? 45.453 -8.281 -31.717 1.00 84.62 275 PRO A C 1
ATOM 2176 O O . PRO A 1 275 ? 45.769 -9.266 -32.388 1.00 84.62 275 PRO A O 1
ATOM 2179 N N . LEU A 1 276 ? 45.534 -8.271 -30.380 1.00 85.44 276 LEU A N 1
ATOM 2180 C CA . LEU A 1 276 ? 46.042 -9.389 -29.586 1.00 85.44 276 LEU A CA 1
ATOM 2181 C C . LEU A 1 276 ? 45.149 -10.633 -29.702 1.00 85.44 276 LEU A C 1
ATOM 2183 O O . LEU A 1 276 ? 45.667 -11.736 -29.870 1.00 85.44 276 LEU A O 1
ATOM 2187 N N . MET A 1 277 ? 43.820 -10.484 -29.658 1.00 84.94 277 MET A N 1
ATOM 2188 C CA . MET A 1 277 ? 42.884 -11.609 -29.821 1.00 84.94 277 MET A CA 1
ATOM 2189 C C . MET A 1 277 ? 42.985 -12.243 -31.211 1.00 84.94 277 MET A C 1
ATOM 2191 O O . MET A 1 277 ? 42.986 -13.469 -31.331 1.00 84.94 277 MET A O 1
ATOM 2195 N N . VAL A 1 278 ? 43.107 -11.420 -32.257 1.00 84.88 278 VAL A N 1
ATOM 2196 C CA . VAL A 1 278 ? 43.225 -11.888 -33.645 1.00 84.88 278 VAL A CA 1
ATOM 2197 C C . VAL A 1 278 ? 44.562 -12.590 -33.893 1.00 84.88 278 VAL A C 1
ATOM 2199 O O . VAL A 1 278 ? 44.578 -13.682 -34.466 1.00 84.88 278 VAL A O 1
ATOM 2202 N N . ALA A 1 279 ? 45.675 -12.018 -33.419 1.00 84.44 279 ALA A N 1
ATOM 2203 C CA . ALA A 1 279 ? 46.992 -12.650 -33.505 1.00 84.44 279 ALA A CA 1
ATOM 2204 C C . ALA A 1 279 ? 47.035 -13.976 -32.725 1.00 84.44 279 ALA A C 1
ATOM 2206 O O . ALA A 1 279 ? 47.584 -14.968 -33.212 1.00 84.44 279 ALA A O 1
ATOM 2207 N N . SER A 1 280 ? 46.368 -14.018 -31.565 1.00 84.31 280 SER A N 1
ATOM 2208 C CA . SER A 1 280 ? 46.294 -15.210 -30.716 1.00 84.31 280 SER A CA 1
ATOM 2209 C C . SER A 1 280 ? 45.482 -16.340 -31.345 1.00 84.31 280 SER A C 1
ATOM 2211 O O . SER A 1 280 ? 45.930 -17.483 -31.361 1.00 84.31 280 SER A O 1
ATOM 2213 N N . GLY A 1 281 ? 44.328 -16.028 -31.944 1.00 81.31 281 GLY A N 1
ATOM 2214 C CA . GLY A 1 281 ? 43.516 -17.012 -32.668 1.00 81.31 281 GLY A CA 1
ATOM 2215 C C . GLY A 1 281 ? 44.178 -17.557 -33.942 1.00 81.31 281 GLY A C 1
ATOM 2216 O O . GLY A 1 281 ? 43.822 -18.632 -34.420 1.00 81.31 281 GLY A O 1
ATOM 2217 N N . ARG A 1 282 ? 45.153 -16.839 -34.512 1.00 79.25 282 ARG A N 1
ATOM 2218 C CA . ARG A 1 282 ? 45.923 -17.287 -35.685 1.00 79.25 282 ARG A CA 1
ATOM 2219 C C . ARG A 1 282 ? 47.245 -17.978 -35.333 1.00 79.25 282 ARG A C 1
ATOM 2221 O O . ARG A 1 282 ? 47.866 -18.527 -36.237 1.00 79.25 282 ARG A O 1
ATOM 2228 N N . GLY A 1 283 ? 47.653 -17.983 -34.062 1.00 80.19 283 GLY A N 1
ATOM 2229 C CA . GLY A 1 283 ? 48.891 -18.628 -33.607 1.00 80.19 283 GLY A CA 1
ATOM 2230 C C . GLY A 1 283 ? 50.167 -17.879 -33.997 1.00 80.19 283 GLY A C 1
ATOM 2231 O O . GLY A 1 283 ? 51.221 -18.488 -34.160 1.00 80.19 283 GLY A O 1
ATOM 2232 N N . ARG A 1 284 ? 50.087 -16.558 -34.197 1.00 81.75 284 ARG A N 1
ATOM 2233 C CA . ARG A 1 284 ? 51.233 -15.728 -34.597 1.00 81.75 284 ARG A CA 1
ATOM 2234 C C . ARG A 1 284 ? 52.033 -15.275 -33.388 1.00 81.75 284 ARG A C 1
ATOM 2236 O O . ARG A 1 284 ? 51.850 -14.170 -32.886 1.00 81.75 284 ARG A O 1
ATOM 2243 N N . LEU A 1 285 ? 52.893 -16.168 -32.905 1.00 82.44 285 LEU A N 1
ATOM 2244 C CA . LEU A 1 285 ? 53.690 -15.959 -31.697 1.00 82.44 285 LEU A CA 1
ATOM 2245 C C . LEU A 1 285 ? 54.587 -14.714 -31.793 1.00 82.44 285 LEU A C 1
ATOM 2247 O O . LEU A 1 285 ? 54.645 -13.930 -30.853 1.00 82.44 285 LEU A O 1
ATOM 2251 N N . ASP A 1 286 ? 55.176 -14.479 -32.966 1.00 81.31 286 ASP A N 1
ATOM 2252 C CA . ASP A 1 286 ? 55.988 -13.304 -33.294 1.00 81.31 286 ASP A CA 1
ATOM 2253 C C . ASP A 1 286 ? 55.255 -11.977 -33.050 1.00 81.31 286 ASP A C 1
ATOM 2255 O O . ASP A 1 286 ? 55.820 -11.029 -32.505 1.00 81.31 286 ASP A O 1
ATOM 2259 N N . ILE A 1 287 ? 53.982 -11.914 -33.429 1.00 84.06 287 ILE A N 1
ATOM 2260 C CA . ILE A 1 287 ? 53.160 -10.706 -33.309 1.00 84.06 287 ILE A CA 1
ATOM 2261 C C . ILE A 1 287 ? 52.578 -10.588 -31.902 1.00 84.06 287 ILE A C 1
ATOM 2263 O O . ILE A 1 287 ? 52.496 -9.486 -31.364 1.00 84.06 287 ILE A O 1
ATOM 2267 N N . VAL A 1 288 ? 52.199 -11.709 -31.283 1.00 84.25 288 VAL A N 1
ATOM 2268 C CA . VAL A 1 288 ? 51.701 -11.736 -29.902 1.00 84.25 288 VAL A CA 1
ATOM 2269 C C . VAL A 1 288 ? 52.767 -11.224 -28.933 1.00 84.25 288 VAL A C 1
ATOM 2271 O O . VAL A 1 288 ? 52.462 -10.363 -28.112 1.00 84.25 288 VAL A O 1
ATOM 2274 N N . GLU A 1 289 ? 54.019 -11.670 -29.063 1.00 82.44 289 GLU A N 1
ATOM 2275 C CA . GLU A 1 289 ? 55.136 -11.165 -28.253 1.00 82.44 289 GLU A CA 1
ATOM 2276 C C . GLU A 1 289 ? 55.327 -9.655 -28.420 1.00 82.44 289 GLU A C 1
ATOM 2278 O O . GLU A 1 289 ? 55.483 -8.932 -27.435 1.00 82.44 289 GLU A O 1
ATOM 2283 N N . GLN A 1 290 ? 55.270 -9.163 -29.660 1.00 83.06 290 GLN A N 1
ATOM 2284 C CA . GLN A 1 290 ? 55.418 -7.737 -29.932 1.00 83.06 290 GLN A CA 1
ATOM 2285 C C . GLN A 1 290 ? 54.253 -6.920 -29.358 1.00 83.06 290 GLN A C 1
ATOM 2287 O O . GLN A 1 290 ? 54.486 -5.883 -28.745 1.00 83.06 290 GLN A O 1
ATOM 2292 N N . LEU A 1 291 ? 53.009 -7.383 -29.489 1.00 83.12 291 LEU A N 1
ATOM 2293 C CA . LEU A 1 291 ? 51.834 -6.702 -28.938 1.00 83.12 291 LEU A CA 1
ATOM 2294 C C . LEU A 1 291 ? 51.843 -6.673 -27.402 1.00 83.12 291 LEU A C 1
ATOM 2296 O O . LEU A 1 291 ? 51.498 -5.647 -26.809 1.00 83.12 291 LEU A O 1
ATOM 2300 N N . LEU A 1 292 ? 52.279 -7.753 -26.749 1.00 82.75 292 LEU A N 1
ATOM 2301 C CA . LEU A 1 292 ? 52.468 -7.790 -25.294 1.00 82.75 292 LEU A CA 1
ATOM 2302 C C . LEU A 1 292 ? 53.590 -6.842 -24.850 1.00 82.75 292 LEU A C 1
ATOM 2304 O O . LEU A 1 292 ? 53.419 -6.098 -23.885 1.00 82.75 292 LEU A O 1
ATOM 2308 N N . ALA A 1 293 ? 54.699 -6.786 -25.595 1.00 80.94 293 ALA A N 1
ATOM 2309 C CA . ALA A 1 293 ? 55.786 -5.840 -25.338 1.00 80.94 293 ALA A CA 1
ATOM 2310 C C . ALA A 1 293 ? 55.357 -4.371 -25.519 1.00 80.94 293 ALA A C 1
ATOM 2312 O O . ALA A 1 293 ? 55.883 -3.485 -24.844 1.00 80.94 293 ALA A O 1
ATOM 2313 N N . LEU A 1 294 ? 54.386 -4.112 -26.401 1.00 78.56 294 LEU A N 1
ATOM 2314 C CA . LEU A 1 294 ? 53.773 -2.796 -26.599 1.00 78.56 294 LEU A CA 1
ATOM 2315 C C . LEU A 1 294 ? 52.721 -2.437 -25.533 1.00 78.56 294 LEU A C 1
ATOM 2317 O O . LEU A 1 294 ? 52.241 -1.302 -25.541 1.00 78.56 294 LEU A O 1
ATOM 2321 N N . GLY A 1 295 ? 52.410 -3.350 -24.604 1.00 74.38 295 GLY A N 1
ATOM 2322 C CA . GLY A 1 295 ? 51.512 -3.121 -23.469 1.00 74.38 295 GLY A CA 1
ATOM 2323 C C . GLY A 1 295 ? 50.047 -3.486 -23.716 1.00 74.38 295 GLY A C 1
ATOM 2324 O O . GLY A 1 295 ? 49.180 -2.884 -23.092 1.00 74.38 295 GLY A O 1
ATOM 2325 N N . SER A 1 296 ? 49.761 -4.427 -24.624 1.00 82.44 296 SER A N 1
ATOM 2326 C CA . SER A 1 296 ? 48.386 -4.899 -24.860 1.00 82.44 296 SER A CA 1
ATOM 2327 C C . SER A 1 296 ? 47.810 -5.607 -23.631 1.00 82.44 296 SER A C 1
ATOM 2329 O O . SER A 1 296 ? 48.440 -6.509 -23.076 1.00 82.44 296 SER A O 1
ATOM 2331 N N . SER A 1 297 ? 46.579 -5.272 -23.257 1.00 80.19 297 SER A N 1
ATOM 2332 C CA . SER A 1 297 ? 45.862 -5.909 -22.159 1.00 80.19 297 SER A CA 1
ATOM 2333 C C . SER A 1 297 ? 45.330 -7.289 -22.549 1.00 80.19 297 SER A C 1
ATOM 2335 O O . SER A 1 297 ? 44.528 -7.454 -23.472 1.00 80.19 297 SER A O 1
ATOM 2337 N N . ILE A 1 298 ? 45.716 -8.299 -21.769 1.00 80.06 298 ILE A N 1
ATOM 2338 C CA . ILE A 1 298 ? 45.233 -9.682 -21.901 1.00 80.06 298 ILE A CA 1
ATOM 2339 C C . ILE A 1 298 ? 43.811 -9.888 -21.346 1.00 80.06 298 ILE A C 1
ATOM 2341 O O . ILE A 1 298 ? 43.197 -10.922 -21.609 1.00 80.06 298 ILE A O 1
ATOM 2345 N N . THR A 1 299 ? 43.285 -8.927 -20.574 1.00 79.19 299 THR A N 1
ATOM 2346 C CA . THR A 1 299 ? 42.007 -9.055 -19.841 1.00 79.19 299 THR A CA 1
ATOM 2347 C C . THR A 1 299 ? 40.792 -8.560 -20.620 1.00 79.19 299 THR A C 1
ATOM 2349 O O . THR A 1 299 ? 39.655 -8.832 -20.223 1.00 79.19 299 THR A O 1
ATOM 2352 N N . LEU A 1 300 ? 41.016 -7.843 -21.724 1.00 78.00 300 LEU A N 1
ATOM 2353 C CA . LEU A 1 300 ? 39.944 -7.330 -22.568 1.00 78.00 300 LEU A CA 1
ATOM 2354 C C . LEU A 1 300 ? 39.102 -8.475 -23.135 1.00 78.00 300 LEU A C 1
ATOM 2356 O O . LEU A 1 300 ? 39.593 -9.582 -23.371 1.00 78.00 300 LEU A O 1
ATOM 2360 N N . ARG A 1 301 ? 37.818 -8.188 -23.359 1.00 78.94 301 ARG A N 1
ATOM 2361 C CA . ARG A 1 301 ? 36.831 -9.146 -23.864 1.00 78.94 301 ARG A CA 1
ATOM 2362 C C . ARG A 1 301 ? 36.225 -8.651 -25.170 1.00 78.94 301 ARG A C 1
ATOM 2364 O O . ARG A 1 301 ? 35.861 -7.480 -25.282 1.00 78.94 301 ARG A O 1
ATOM 2371 N N . ALA A 1 302 ? 36.122 -9.554 -26.141 1.00 76.88 302 ALA A N 1
ATOM 2372 C CA . ALA A 1 302 ? 35.354 -9.321 -27.361 1.00 76.88 302 ALA A CA 1
ATOM 2373 C C . ALA A 1 302 ? 33.840 -9.392 -27.076 1.00 76.88 302 ALA A C 1
ATOM 2375 O O . ALA A 1 302 ? 33.419 -9.744 -25.975 1.00 76.88 302 ALA A O 1
ATOM 2376 N N . ALA A 1 303 ? 32.999 -9.097 -28.073 1.00 69.88 303 ALA A N 1
ATOM 2377 C CA . ALA A 1 303 ? 31.538 -9.099 -27.919 1.00 69.88 303 ALA A CA 1
ATOM 2378 C C . ALA A 1 303 ? 30.953 -10.453 -27.447 1.00 69.88 303 ALA A C 1
ATOM 2380 O O . ALA A 1 303 ? 29.864 -10.492 -26.881 1.00 69.88 303 ALA A O 1
ATOM 2381 N N . ASN A 1 304 ? 31.675 -11.558 -27.661 1.00 72.44 304 ASN A N 1
ATOM 2382 C CA . ASN A 1 304 ? 31.349 -12.914 -27.201 1.00 72.44 304 ASN A CA 1
ATOM 2383 C C . ASN A 1 304 ? 31.941 -13.268 -25.817 1.00 72.44 304 ASN A C 1
ATOM 2385 O O . ASN A 1 304 ? 32.025 -14.447 -25.483 1.00 72.44 304 ASN A O 1
ATOM 2389 N N . ASP A 1 305 ? 32.396 -12.274 -25.050 1.00 73.31 305 ASP A N 1
ATOM 2390 C CA . ASP A 1 305 ? 33.071 -12.407 -23.751 1.00 73.31 305 ASP A CA 1
ATOM 2391 C C . ASP A 1 305 ? 34.412 -13.165 -23.769 1.00 73.31 305 ASP A C 1
ATOM 2393 O O . ASP A 1 305 ? 34.970 -13.482 -22.718 1.00 73.31 305 ASP A O 1
ATOM 2397 N N . TRP A 1 306 ? 34.981 -13.434 -24.947 1.00 80.00 306 TRP A N 1
ATOM 2398 C CA . TRP A 1 306 ? 36.236 -14.180 -25.058 1.00 80.00 306 TRP A CA 1
ATOM 2399 C C . TRP A 1 306 ? 37.461 -13.280 -24.917 1.00 80.00 306 TRP A C 1
ATOM 2401 O O . TRP A 1 306 ? 37.557 -12.231 -25.558 1.00 80.00 306 TRP A O 1
ATOM 2411 N N . THR A 1 307 ? 38.429 -13.749 -24.127 1.00 84.12 307 THR A N 1
ATOM 2412 C CA . THR A 1 307 ? 39.773 -13.162 -24.016 1.00 84.12 307 THR A CA 1
ATOM 2413 C C . THR A 1 307 ? 40.714 -13.735 -25.075 1.00 84.12 307 THR A C 1
ATOM 2415 O O . THR A 1 307 ? 40.432 -14.780 -25.668 1.00 84.12 307 THR A O 1
ATOM 2418 N N . ALA A 1 308 ? 41.876 -13.109 -25.283 1.00 82.94 308 ALA A N 1
ATOM 2419 C CA . ALA A 1 308 ? 42.897 -13.610 -26.211 1.00 82.94 308 ALA A CA 1
ATOM 2420 C C . ALA A 1 308 ? 43.287 -15.084 -25.948 1.00 82.94 308 ALA A C 1
ATOM 2422 O O . ALA A 1 308 ? 43.486 -15.845 -26.897 1.00 82.94 308 ALA A O 1
ATOM 2423 N N . ALA A 1 309 ? 43.289 -15.519 -24.681 1.00 82.31 309 ALA A N 1
ATOM 2424 C CA . ALA A 1 309 ? 43.533 -16.911 -24.302 1.00 82.31 309 ALA A CA 1
ATOM 2425 C C . ALA A 1 309 ? 42.409 -17.856 -24.769 1.00 82.31 309 ALA A C 1
ATOM 2427 O O . ALA A 1 309 ? 42.688 -18.931 -25.299 1.00 82.31 309 ALA A O 1
ATOM 2428 N N . ASN A 1 310 ? 41.137 -17.449 -24.662 1.00 79.94 310 ASN A N 1
ATOM 2429 C CA . ASN A 1 310 ? 40.005 -18.237 -25.172 1.00 79.94 310 ASN A CA 1
ATOM 2430 C C . ASN A 1 310 ? 40.063 -18.388 -26.705 1.00 79.94 310 ASN A C 1
ATOM 2432 O O . ASN A 1 310 ? 39.761 -19.456 -27.247 1.00 79.94 310 ASN A O 1
ATOM 2436 N N . TRP A 1 311 ? 40.497 -17.343 -27.416 1.00 79.31 311 TRP A N 1
ATOM 2437 C CA . TRP A 1 311 ? 40.714 -17.395 -28.865 1.00 79.31 311 TRP A CA 1
ATOM 2438 C C . TRP A 1 311 ? 41.855 -18.356 -29.246 1.00 79.31 311 TRP A C 1
ATOM 2440 O O . TRP A 1 311 ? 41.673 -19.171 -30.149 1.00 79.31 311 TRP A O 1
ATOM 2450 N N . ALA A 1 312 ? 42.989 -18.346 -28.536 1.00 81.44 312 ALA A N 1
ATOM 2451 C CA . ALA A 1 312 ? 44.084 -19.305 -28.758 1.00 81.44 312 ALA A CA 1
ATOM 2452 C C . ALA A 1 312 ? 43.677 -20.756 -28.427 1.00 81.44 312 ALA A C 1
ATOM 2454 O O . ALA A 1 312 ? 43.985 -21.687 -29.173 1.00 81.44 312 ALA A O 1
ATOM 2455 N N . GLN A 1 313 ? 42.925 -20.955 -27.339 1.00 80.69 313 GLN A N 1
ATOM 2456 C CA . GLN A 1 313 ? 42.449 -22.273 -26.916 1.00 80.69 313 GLN A CA 1
ATOM 2457 C C . GLN A 1 313 ? 41.461 -22.878 -27.922 1.00 80.69 313 GLN A C 1
ATOM 2459 O O . GLN A 1 313 ? 41.596 -24.043 -28.296 1.00 80.69 313 GLN A O 1
ATOM 2464 N N . SER A 1 314 ? 40.488 -22.091 -28.388 1.00 75.56 314 SER A N 1
ATOM 2465 C CA . SER A 1 314 ? 39.471 -22.551 -29.348 1.00 75.56 314 SER A CA 1
ATOM 2466 C C . SER A 1 314 ? 40.041 -22.879 -30.732 1.00 75.56 314 SER A C 1
ATOM 2468 O O . SER A 1 314 ? 39.470 -23.691 -31.458 1.00 75.56 314 SER A O 1
ATOM 2470 N N . THR A 1 315 ? 41.180 -22.284 -31.087 1.00 73.94 315 THR A N 1
ATOM 2471 C CA . THR A 1 315 ? 41.876 -22.491 -32.367 1.00 73.94 315 THR A CA 1
ATOM 2472 C C . THR A 1 315 ? 43.025 -23.500 -32.278 1.00 73.94 315 THR A C 1
ATOM 2474 O O . THR A 1 315 ? 43.630 -23.828 -33.296 1.00 73.94 315 THR A O 1
ATOM 2477 N N . GLY A 1 316 ? 43.294 -24.049 -31.086 1.00 75.19 316 GLY A N 1
ATOM 2478 C CA . GLY A 1 316 ? 44.281 -25.110 -30.865 1.00 75.19 316 GLY A CA 1
ATOM 2479 C C . GLY A 1 316 ? 45.740 -24.644 -30.802 1.00 75.19 316 GLY A C 1
ATOM 2480 O O . GLY A 1 316 ? 46.643 -25.474 -30.914 1.00 75.19 316 GLY A O 1
ATOM 2481 N N . GLN A 1 317 ? 45.989 -23.347 -30.608 1.00 80.69 317 GLN A N 1
ATOM 2482 C CA . GLN A 1 317 ? 47.327 -22.748 -30.623 1.00 80.69 317 GLN A CA 1
ATOM 2483 C C . GLN A 1 317 ? 47.993 -22.835 -29.243 1.00 80.69 317 GLN A C 1
ATOM 2485 O O . GLN A 1 317 ? 47.945 -21.898 -28.445 1.00 80.69 317 GLN A O 1
ATOM 2490 N N . LYS A 1 318 ? 48.600 -23.991 -28.944 1.00 79.31 318 LYS A N 1
ATOM 2491 C CA . LYS A 1 318 ? 49.182 -24.295 -27.620 1.00 79.31 318 LYS A CA 1
ATOM 2492 C C . LYS A 1 318 ? 50.335 -23.366 -27.234 1.00 79.31 318 LYS A C 1
ATOM 2494 O O . LYS A 1 318 ? 50.352 -22.865 -26.121 1.00 79.31 318 LYS A O 1
ATOM 2499 N N . GLU A 1 319 ? 51.245 -23.087 -28.164 1.00 78.31 319 GLU A N 1
ATOM 2500 C CA . GLU A 1 319 ? 52.431 -22.253 -27.913 1.00 78.31 319 GLU A CA 1
ATOM 2501 C C . GLU A 1 319 ? 52.046 -20.814 -27.536 1.00 78.31 319 GLU A C 1
ATOM 2503 O O . GLU A 1 319 ? 52.599 -20.225 -26.610 1.00 78.31 319 GLU A O 1
ATOM 2508 N N . THR A 1 320 ? 51.035 -20.262 -28.208 1.00 81.88 320 THR A N 1
ATOM 2509 C CA . THR A 1 320 ? 50.498 -18.932 -27.905 1.00 81.88 320 THR A CA 1
ATOM 2510 C C . THR A 1 320 ? 49.726 -18.903 -26.586 1.00 81.88 320 THR A C 1
ATOM 2512 O O . THR A 1 320 ? 49.813 -17.930 -25.841 1.00 81.88 320 THR A O 1
ATOM 2515 N N . LEU A 1 321 ? 48.986 -19.969 -26.276 1.00 82.75 321 LEU A N 1
ATOM 2516 C CA . LEU A 1 321 ? 48.255 -20.098 -25.017 1.00 82.75 321 LEU A CA 1
ATOM 2517 C C . LEU A 1 321 ? 49.209 -20.166 -23.813 1.00 82.75 321 LEU A C 1
ATOM 2519 O O . LEU A 1 321 ? 48.992 -19.467 -22.823 1.00 82.75 321 LEU A O 1
ATOM 2523 N N . ASP A 1 322 ? 50.283 -20.950 -23.922 1.00 81.94 322 ASP A N 1
ATOM 2524 C CA . ASP A 1 322 ? 51.312 -21.072 -22.886 1.00 81.94 322 ASP A CA 1
ATOM 2525 C C . ASP A 1 322 ? 52.010 -19.726 -22.633 1.00 81.94 322 ASP A C 1
ATOM 2527 O O . ASP A 1 322 ? 52.212 -19.339 -21.480 1.00 81.94 322 ASP A O 1
ATOM 2531 N N . LEU A 1 323 ? 52.302 -18.967 -23.698 1.00 82.38 323 LEU A N 1
ATOM 2532 C CA . LEU A 1 323 ? 52.869 -17.620 -23.600 1.00 82.38 323 LEU A CA 1
ATOM 2533 C C . LEU A 1 323 ? 51.924 -16.645 -22.873 1.00 82.38 323 LEU A C 1
ATOM 2535 O O . LEU A 1 323 ? 52.358 -15.926 -21.974 1.00 82.38 323 LEU A O 1
ATOM 2539 N N . LEU A 1 324 ? 50.632 -16.636 -23.218 1.00 82.69 324 LEU A N 1
ATOM 2540 C CA . LEU A 1 324 ? 49.634 -15.766 -22.580 1.00 82.69 324 LEU A CA 1
ATOM 2541 C C . LEU A 1 324 ? 49.425 -16.111 -21.098 1.00 82.69 324 LEU A C 1
ATOM 2543 O O . LEU A 1 324 ? 49.316 -15.212 -20.264 1.00 82.69 324 LEU A O 1
ATOM 2547 N N . HIS A 1 325 ? 49.410 -17.400 -20.748 1.00 81.31 325 HIS A N 1
ATOM 2548 C CA . HIS A 1 325 ? 49.332 -17.835 -19.352 1.00 81.31 325 HIS A CA 1
ATOM 2549 C C . HIS A 1 325 ? 50.585 -17.466 -18.556 1.00 81.31 325 HIS A C 1
ATOM 2551 O O . HIS A 1 325 ? 50.462 -17.015 -17.415 1.00 81.31 325 HIS A O 1
ATOM 2557 N N . ALA A 1 326 ? 51.774 -17.605 -19.150 1.00 78.25 326 ALA A N 1
ATOM 2558 C CA . ALA A 1 326 ? 53.023 -17.182 -18.524 1.00 78.25 326 ALA A CA 1
ATOM 2559 C C . ALA A 1 326 ? 53.030 -15.667 -18.252 1.00 78.25 326 ALA A C 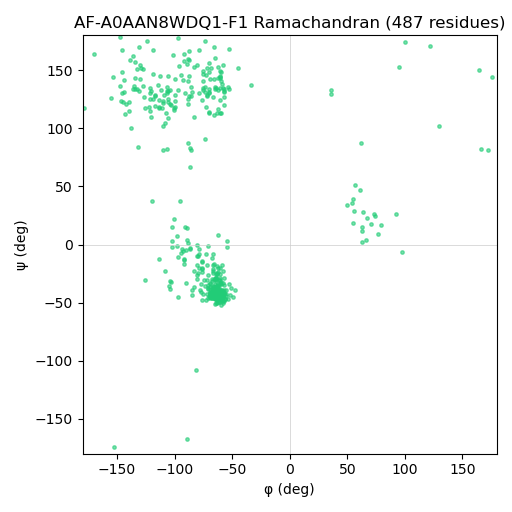1
ATOM 2561 O O . ALA A 1 326 ? 53.389 -15.244 -17.155 1.00 78.25 326 ALA A O 1
ATOM 2562 N N . TYR A 1 327 ? 52.557 -14.861 -19.208 1.00 76.56 327 TYR A N 1
ATOM 2563 C CA . TYR A 1 327 ? 52.451 -13.407 -19.052 1.00 76.56 327 TYR A CA 1
ATOM 2564 C C . TYR A 1 327 ? 51.428 -13.012 -17.970 1.00 76.56 327 TYR A C 1
ATOM 2566 O O . TYR A 1 327 ? 51.718 -12.179 -17.113 1.00 76.56 327 TYR A O 1
ATOM 2574 N N . SER A 1 328 ? 50.271 -13.685 -17.928 1.00 71.31 328 SER A N 1
ATOM 2575 C CA . SER A 1 328 ? 49.235 -13.478 -16.901 1.00 71.31 328 SER A CA 1
ATOM 2576 C C . SER A 1 328 ? 49.715 -13.800 -15.484 1.00 71.31 328 SER A C 1
ATOM 2578 O O . SER A 1 328 ? 49.385 -13.086 -14.535 1.00 71.31 328 SER A O 1
ATOM 2580 N N . ALA A 1 329 ? 50.511 -14.863 -15.333 1.00 67.81 329 ALA A N 1
ATOM 2581 C CA . ALA A 1 329 ? 51.084 -15.257 -14.050 1.00 67.81 329 ALA A CA 1
ATOM 2582 C C . ALA A 1 329 ? 52.119 -14.238 -13.536 1.00 67.81 329 ALA A C 1
ATOM 2584 O O . ALA A 1 329 ? 52.239 -14.046 -12.326 1.00 67.81 329 ALA A O 1
ATOM 2585 N N . CYS A 1 330 ? 52.838 -13.559 -14.437 1.00 65.25 330 CYS A N 1
ATOM 2586 C CA . CYS A 1 330 ? 53.786 -12.501 -14.086 1.00 65.25 330 CYS A CA 1
ATOM 2587 C C . CYS A 1 330 ? 53.111 -11.182 -13.669 1.00 65.25 330 CYS A C 1
ATOM 2589 O O . CYS A 1 330 ? 53.661 -10.479 -12.824 1.00 65.25 330 CYS A O 1
ATOM 2591 N N . GLU A 1 331 ? 51.928 -10.857 -14.203 1.00 57.19 331 GLU A N 1
ATOM 2592 C CA . GLU A 1 331 ? 51.162 -9.654 -13.823 1.00 57.19 331 GLU A CA 1
ATOM 2593 C C . GLU A 1 331 ? 50.235 -9.852 -12.605 1.00 57.19 331 GLU A C 1
ATOM 2595 O O . GLU A 1 331 ? 49.611 -8.900 -12.140 1.00 57.19 331 GLU A O 1
ATOM 2600 N N . GLY A 1 332 ? 50.152 -11.067 -12.047 1.00 46.62 332 GLY A N 1
ATOM 2601 C CA . GLY A 1 332 ? 49.290 -11.364 -10.895 1.00 46.62 332 GLY A CA 1
ATOM 2602 C C . GLY A 1 332 ? 47.798 -11.442 -11.237 1.00 46.62 332 GLY A C 1
ATOM 2603 O O . GLY A 1 332 ? 46.955 -11.236 -10.363 1.00 46.62 332 GLY A O 1
ATOM 2604 N N . VAL A 1 333 ? 47.464 -11.736 -12.497 1.00 53.38 333 VAL A N 1
ATOM 2605 C CA . VAL A 1 333 ? 46.085 -11.870 -12.981 1.00 53.38 333 VAL A CA 1
ATOM 2606 C C . VAL A 1 333 ? 45.722 -13.356 -13.055 1.00 53.38 333 VAL A C 1
ATOM 2608 O O . VAL A 1 333 ? 46.340 -14.121 -13.797 1.00 53.38 333 VAL A O 1
ATOM 2611 N N . ASP A 1 334 ? 44.719 -13.780 -12.283 1.00 40.44 334 ASP A N 1
ATOM 2612 C CA . ASP A 1 334 ? 44.286 -15.181 -12.202 1.00 40.44 334 ASP A CA 1
ATOM 2613 C C . ASP A 1 334 ? 43.228 -15.517 -13.274 1.00 40.44 334 ASP A C 1
ATOM 2615 O O . ASP A 1 334 ? 42.017 -15.416 -13.054 1.00 40.44 334 ASP A O 1
ATOM 2619 N N . LEU A 1 335 ? 43.691 -15.912 -14.467 1.00 46.59 335 LEU A N 1
ATOM 2620 C CA . LEU A 1 335 ? 42.847 -16.301 -15.612 1.00 46.59 335 LEU A CA 1
ATOM 2621 C C . LEU A 1 335 ? 42.056 -17.609 -15.399 1.00 46.59 335 LEU A C 1
ATOM 2623 O O . LEU A 1 335 ? 41.154 -17.905 -16.183 1.00 46.59 335 LEU A O 1
ATOM 2627 N N . LEU A 1 336 ? 42.352 -18.398 -14.359 1.00 44.34 336 LEU A N 1
ATOM 2628 C CA . LEU A 1 336 ? 41.643 -19.656 -14.074 1.00 44.34 336 LEU A CA 1
ATOM 2629 C C . LEU A 1 336 ? 40.298 -19.448 -13.360 1.00 44.34 336 LEU A C 1
ATOM 2631 O O . LEU A 1 336 ? 39.497 -20.378 -13.277 1.00 44.34 336 LEU A O 1
ATOM 2635 N N . SER A 1 337 ? 40.007 -18.228 -12.906 1.00 43.28 337 SER A N 1
ATOM 2636 C CA . SER A 1 337 ? 38.748 -17.880 -12.236 1.00 43.28 337 SER A CA 1
ATOM 2637 C C . SER A 1 337 ? 37.562 -17.626 -13.187 1.00 43.28 337 SER A C 1
ATOM 2639 O O . SER A 1 337 ? 36.451 -17.382 -12.726 1.00 43.28 337 SER A O 1
ATOM 2641 N N . ILE A 1 338 ? 37.755 -17.721 -14.510 1.00 42.53 338 ILE A N 1
ATOM 2642 C CA . ILE A 1 338 ? 36.747 -17.318 -15.517 1.00 42.53 338 ILE A CA 1
ATOM 2643 C C . ILE A 1 338 ? 36.001 -18.523 -16.144 1.00 42.53 338 ILE A C 1
ATOM 2645 O O . ILE A 1 338 ? 35.057 -18.340 -16.903 1.00 42.53 338 ILE A O 1
ATOM 2649 N N . ASN A 1 339 ? 36.340 -19.768 -15.780 1.00 35.59 339 ASN A N 1
ATOM 2650 C CA . ASN A 1 339 ? 35.734 -20.981 -16.365 1.00 35.59 339 ASN A CA 1
ATOM 2651 C C . ASN A 1 339 ? 34.665 -21.689 -15.505 1.00 35.59 339 ASN A C 1
ATOM 2653 O O . ASN A 1 339 ? 34.294 -22.822 -15.809 1.00 35.59 339 ASN A O 1
ATOM 2657 N N . ALA A 1 340 ? 34.117 -21.051 -14.470 1.00 33.47 340 ALA A N 1
ATOM 2658 C CA . ALA A 1 340 ? 32.980 -21.599 -13.730 1.00 33.47 340 ALA A CA 1
ATOM 2659 C C . ALA A 1 340 ? 31.697 -20.834 -14.072 1.00 33.47 340 ALA A C 1
ATOM 2661 O O . ALA A 1 340 ? 31.328 -19.920 -13.353 1.00 33.47 340 ALA A O 1
ATOM 2662 N N . GLU A 1 341 ? 31.067 -21.194 -15.194 1.00 35.59 341 GLU A N 1
ATOM 2663 C CA . GLU A 1 341 ? 29.607 -21.337 -15.349 1.00 35.59 341 GLU A CA 1
ATOM 2664 C C . GLU A 1 341 ? 29.253 -21.566 -16.825 1.00 35.59 341 GLU A C 1
ATOM 2666 O O . GLU A 1 341 ? 28.850 -20.679 -17.569 1.00 35.59 341 GLU A O 1
ATOM 2671 N N . SER A 1 342 ? 29.388 -22.814 -17.270 1.00 29.36 342 SER A N 1
ATOM 2672 C CA . SER A 1 342 ? 28.468 -23.358 -18.268 1.00 29.36 342 SER A CA 1
ATOM 2673 C C . SER A 1 342 ? 28.409 -24.884 -18.166 1.00 29.36 342 SER A C 1
ATOM 2675 O O . SER A 1 342 ? 29.420 -25.574 -18.279 1.00 29.36 342 SER A O 1
ATOM 2677 N N . THR A 1 343 ? 27.175 -25.385 -18.022 1.00 25.58 343 THR A N 1
ATOM 2678 C CA . THR A 1 343 ? 26.689 -26.785 -18.105 1.00 2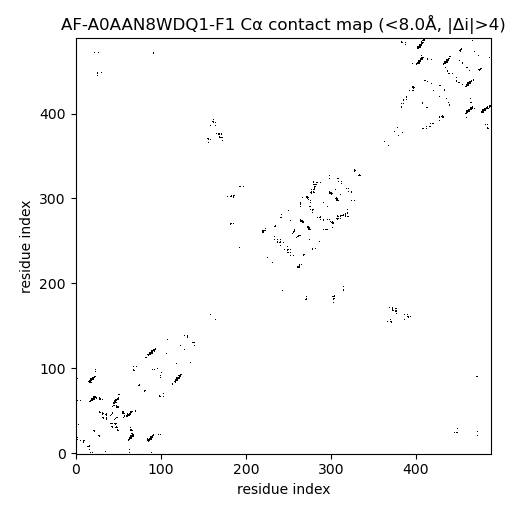5.58 343 THR A CA 1
ATOM 2679 C C . THR A 1 343 ? 26.569 -27.578 -16.779 1.00 25.58 343 THR A C 1
ATOM 2681 O O . THR A 1 343 ? 27.183 -27.225 -15.778 1.00 25.58 343 THR A O 1
ATOM 2684 N N . PRO A 1 344 ? 25.661 -28.575 -16.702 1.00 29.03 344 PRO A N 1
ATOM 2685 C CA . PRO A 1 344 ? 24.315 -28.473 -16.137 1.00 29.03 344 PRO A CA 1
ATOM 2686 C C . PRO A 1 344 ? 24.200 -29.162 -14.763 1.00 29.03 344 PRO A C 1
ATOM 2688 O O . PRO A 1 344 ? 24.794 -30.210 -14.508 1.00 29.03 344 PRO A O 1
ATOM 2691 N N . SER A 1 345 ? 23.385 -28.604 -13.869 1.00 24.86 345 SER A N 1
ATOM 2692 C CA . SER A 1 345 ? 23.152 -29.151 -12.532 1.00 24.86 345 SER A CA 1
ATOM 2693 C C . SER A 1 345 ? 22.449 -30.513 -12.589 1.00 24.86 345 SER A C 1
ATOM 2695 O O . SER A 1 345 ? 21.271 -30.624 -12.920 1.00 24.86 345 SER A O 1
ATOM 2697 N N . THR A 1 346 ? 23.181 -31.565 -12.207 1.00 26.22 346 THR A N 1
ATOM 2698 C CA . THR A 1 346 ? 22.611 -32.871 -11.856 1.00 26.22 346 THR A CA 1
ATOM 2699 C C . THR A 1 346 ? 22.766 -33.085 -10.349 1.00 26.22 346 THR A C 1
ATOM 2701 O O . THR A 1 346 ? 23.856 -33.019 -9.791 1.00 26.22 346 THR A O 1
ATOM 2704 N N . SER A 1 347 ? 21.615 -33.285 -9.720 1.00 28.34 347 SER A N 1
ATOM 2705 C CA . SER A 1 347 ? 21.271 -33.565 -8.321 1.00 28.34 347 SER A CA 1
ATOM 2706 C C . SER A 1 347 ? 22.215 -34.414 -7.452 1.00 28.34 347 SER A C 1
ATOM 2708 O O . SER A 1 347 ? 22.572 -35.523 -7.839 1.00 28.34 347 SER A O 1
ATOM 2710 N N . LEU A 1 348 ? 22.410 -33.956 -6.204 1.00 27.58 348 LEU A N 1
ATOM 2711 C CA . LEU A 1 348 ? 22.496 -34.693 -4.918 1.00 27.58 348 LEU A CA 1
ATOM 2712 C C . LEU A 1 348 ? 22.695 -33.608 -3.830 1.00 27.58 348 LEU A C 1
ATOM 2714 O O . LEU A 1 348 ? 23.656 -32.861 -3.911 1.00 27.58 348 LEU A O 1
ATOM 2718 N N . GLY A 1 349 ? 21.862 -33.337 -2.824 1.00 23.52 349 GLY A N 1
ATOM 2719 C CA . GLY A 1 349 ? 20.868 -34.106 -2.083 1.00 23.52 349 GLY A CA 1
ATOM 2720 C C . GLY A 1 349 ? 21.174 -33.897 -0.589 1.00 23.52 349 GLY A C 1
ATOM 2721 O O . GLY A 1 349 ? 22.117 -34.499 -0.091 1.00 23.52 349 GLY A O 1
ATOM 2722 N N . GLY A 1 350 ? 20.430 -33.034 0.125 1.00 22.81 350 GLY A N 1
ATOM 2723 C CA . GLY A 1 350 ? 20.640 -32.857 1.574 1.00 22.81 350 GLY A CA 1
ATOM 2724 C C . GLY A 1 350 ? 19.993 -31.639 2.250 1.00 22.81 350 GLY A C 1
ATOM 2725 O O . GLY A 1 350 ? 20.672 -30.667 2.543 1.00 22.81 350 GLY A O 1
ATOM 2726 N N . LEU A 1 351 ? 18.704 -31.769 2.590 1.00 28.48 351 LEU A N 1
ATOM 2727 C CA . LEU A 1 351 ? 18.039 -31.198 3.779 1.00 28.48 351 LEU A CA 1
ATOM 2728 C C . LEU A 1 351 ? 17.980 -29.662 3.949 1.00 28.48 351 LEU A C 1
ATOM 2730 O O . LEU A 1 351 ? 18.708 -29.072 4.744 1.00 28.48 351 LEU A O 1
ATOM 2734 N N . ARG A 1 352 ? 16.938 -29.042 3.378 1.00 25.39 352 ARG A N 1
ATOM 2735 C CA . ARG A 1 352 ? 16.202 -27.950 4.043 1.00 25.39 352 ARG A CA 1
ATOM 2736 C C . ARG A 1 352 ? 14.728 -27.981 3.637 1.00 25.39 352 ARG A C 1
ATOM 2738 O O . ARG A 1 352 ? 14.400 -28.263 2.491 1.00 25.39 352 ARG A O 1
ATOM 2745 N N . GLY A 1 353 ? 13.869 -27.799 4.637 1.00 25.36 353 GLY A N 1
ATOM 2746 C CA . GLY A 1 353 ? 12.434 -28.056 4.590 1.00 25.36 353 GLY A CA 1
ATOM 2747 C C . GLY A 1 353 ? 11.676 -27.248 3.539 1.00 25.36 353 GLY A C 1
ATOM 2748 O O . GLY A 1 353 ? 12.020 -26.122 3.200 1.00 25.36 353 GLY A O 1
ATOM 2749 N N . THR A 1 354 ? 10.625 -27.891 3.056 1.00 24.97 354 THR A N 1
ATOM 2750 C CA . THR A 1 354 ? 9.699 -27.506 1.997 1.00 24.97 354 THR A CA 1
ATOM 2751 C C . THR A 1 354 ? 8.958 -26.197 2.285 1.00 24.97 354 THR A C 1
ATOM 2753 O O . THR A 1 354 ? 8.080 -26.163 3.146 1.00 24.97 354 THR A O 1
ATOM 2756 N N . ALA A 1 355 ? 9.237 -25.158 1.498 1.00 25.69 355 ALA A N 1
ATOM 2757 C CA . ALA A 1 355 ? 8.257 -24.134 1.151 1.00 25.69 355 ALA A CA 1
ATOM 2758 C C . ALA A 1 355 ? 7.858 -24.388 -0.309 1.00 25.69 355 ALA A C 1
ATOM 2760 O O . ALA A 1 355 ? 8.724 -24.496 -1.176 1.00 25.69 355 ALA A O 1
ATOM 2761 N N . ALA A 1 356 ? 6.568 -24.594 -0.562 1.00 26.31 356 ALA A N 1
ATOM 2762 C CA . ALA A 1 356 ? 6.046 -24.921 -1.882 1.00 26.31 356 ALA A CA 1
ATOM 2763 C C . ALA A 1 356 ? 6.363 -23.793 -2.880 1.00 26.31 356 ALA A C 1
ATOM 2765 O O . ALA A 1 356 ? 5.848 -22.684 -2.755 1.00 26.31 356 ALA A O 1
ATOM 2766 N N . SER A 1 357 ? 7.222 -24.081 -3.857 1.00 28.38 357 SER A N 1
ATOM 2767 C CA . SER A 1 357 ? 7.538 -23.188 -4.969 1.00 28.38 357 SER A CA 1
ATOM 2768 C C . SER A 1 357 ? 6.334 -23.079 -5.906 1.00 28.38 357 SER A C 1
ATOM 2770 O O . SER A 1 357 ? 5.951 -24.053 -6.558 1.00 28.38 357 SER A O 1
ATOM 2772 N N . ILE A 1 358 ? 5.750 -21.886 -5.964 1.00 33.19 358 ILE A N 1
ATOM 2773 C CA . ILE A 1 358 ? 4.815 -21.458 -7.009 1.00 33.19 358 ILE A CA 1
ATOM 2774 C C . ILE A 1 358 ? 5.600 -21.448 -8.339 1.00 33.19 358 ILE A C 1
ATOM 2776 O O . ILE A 1 358 ? 6.737 -20.975 -8.345 1.00 33.19 358 ILE A O 1
ATOM 2780 N N . PRO A 1 359 ? 5.065 -21.975 -9.456 1.00 33.03 359 PRO A N 1
ATOM 2781 C CA . PRO A 1 359 ? 5.771 -21.945 -10.731 1.00 33.03 359 PRO A CA 1
ATOM 2782 C C . PRO A 1 359 ? 5.828 -20.505 -11.252 1.00 33.03 359 PRO A C 1
ATOM 2784 O O . PRO A 1 359 ? 4.795 -19.923 -11.578 1.00 33.03 359 PRO A O 1
ATOM 2787 N N . THR A 1 360 ? 7.024 -19.919 -11.323 1.00 44.38 360 THR A N 1
ATOM 2788 C CA . THR A 1 360 ? 7.240 -18.630 -11.991 1.00 44.38 360 THR A CA 1
ATOM 2789 C C . THR A 1 360 ? 7.138 -18.824 -13.505 1.00 44.38 360 THR A C 1
ATOM 2791 O O . THR A 1 360 ? 7.812 -19.717 -14.028 1.00 44.38 360 THR A O 1
ATOM 2794 N N . PRO A 1 361 ? 6.325 -18.032 -14.224 1.00 52.97 361 PRO A N 1
ATOM 2795 C CA . PRO A 1 361 ? 6.271 -18.093 -15.678 1.00 52.97 361 PRO A CA 1
ATOM 2796 C C . PRO A 1 361 ? 7.640 -17.725 -16.268 1.00 52.97 361 PRO A C 1
ATOM 2798 O O . PRO A 1 361 ? 8.265 -16.753 -15.847 1.00 52.97 361 PRO A O 1
ATOM 2801 N N . GLU A 1 362 ? 8.132 -18.515 -17.223 1.00 61.38 362 GLU A N 1
ATOM 2802 C CA . GLU A 1 362 ? 9.362 -18.188 -17.948 1.00 61.38 362 GLU A CA 1
ATOM 2803 C C . GLU A 1 362 ? 9.155 -16.882 -18.733 1.00 61.38 362 GLU A C 1
ATOM 2805 O O . GLU A 1 362 ? 8.351 -16.825 -19.664 1.00 61.38 362 GLU A O 1
ATOM 2810 N N . LEU A 1 363 ? 9.869 -15.823 -18.339 1.00 72.75 363 LEU A N 1
ATOM 2811 C CA . LEU A 1 363 ? 9.863 -14.519 -19.011 1.00 72.75 363 LEU A CA 1
ATOM 2812 C C . LEU A 1 363 ? 10.261 -14.657 -20.488 1.00 72.75 363 LEU A C 1
ATOM 2814 O O . LEU A 1 363 ? 11.292 -15.270 -20.799 1.00 72.75 363 LEU A O 1
ATOM 2818 N N . SER A 1 364 ? 9.488 -14.037 -21.389 1.00 79.62 364 SER A N 1
ATOM 2819 C CA . SER A 1 364 ? 9.800 -14.031 -22.824 1.00 79.62 364 SER A CA 1
ATOM 2820 C C . SER A 1 364 ? 11.100 -13.275 -23.121 1.00 79.62 364 SER A C 1
ATOM 2822 O O . SER A 1 364 ? 11.579 -12.463 -22.325 1.00 79.62 364 SER A O 1
ATOM 2824 N N . VAL A 1 365 ? 11.700 -13.535 -24.284 1.00 77.56 365 VAL A N 1
ATOM 2825 C CA . VAL A 1 365 ? 12.929 -12.843 -24.707 1.00 77.56 365 VAL A CA 1
ATOM 2826 C C . VAL A 1 365 ? 12.672 -11.342 -24.868 1.00 77.56 365 VAL A C 1
ATOM 2828 O O . VAL A 1 365 ? 13.529 -10.529 -24.532 1.00 77.56 365 VAL A O 1
ATOM 2831 N N . GLU A 1 366 ? 11.486 -10.965 -25.341 1.00 77.62 366 GLU A N 1
ATOM 2832 C CA . GLU A 1 366 ? 11.053 -9.576 -25.450 1.00 77.62 366 GLU A CA 1
ATOM 2833 C C . GLU A 1 366 ? 10.878 -8.914 -24.076 1.00 77.62 366 GLU A C 1
ATOM 2835 O O . GLU A 1 366 ? 11.307 -7.773 -23.910 1.00 77.62 366 GLU A O 1
ATOM 2840 N N . ASP A 1 367 ? 10.311 -9.620 -23.089 1.00 82.88 367 ASP A N 1
ATOM 2841 C CA . ASP A 1 367 ? 10.175 -9.107 -21.714 1.00 82.88 367 ASP A CA 1
ATOM 2842 C C . ASP A 1 367 ? 11.532 -8.790 -21.103 1.00 82.88 367 ASP A C 1
ATOM 2844 O O . ASP A 1 367 ? 11.736 -7.694 -20.585 1.00 82.88 367 ASP A O 1
ATOM 2848 N N . LYS A 1 368 ? 12.486 -9.717 -21.244 1.00 82.19 368 LYS A N 1
ATOM 2849 C CA . LYS A 1 368 ? 13.855 -9.534 -20.748 1.00 82.19 368 LYS A CA 1
ATOM 2850 C C . LYS A 1 368 ? 14.510 -8.301 -21.360 1.00 82.19 368 LYS A C 1
ATOM 2852 O O . LYS A 1 368 ? 15.050 -7.483 -20.633 1.00 82.19 368 LYS A O 1
ATOM 2857 N N . LYS A 1 369 ? 14.382 -8.105 -22.676 1.00 80.31 369 LYS A N 1
ATOM 2858 C CA . LYS A 1 369 ? 14.940 -6.923 -23.356 1.00 80.31 369 LYS A CA 1
ATOM 2859 C C . LYS A 1 369 ? 14.353 -5.609 -22.840 1.00 80.31 369 LYS A C 1
ATOM 2861 O O . LYS A 1 369 ? 15.085 -4.632 -22.707 1.00 80.31 369 LYS A O 1
ATOM 2866 N N . ILE A 1 370 ? 13.042 -5.567 -22.603 1.00 83.44 370 ILE A N 1
ATOM 2867 C CA . ILE A 1 370 ? 12.357 -4.361 -22.120 1.00 83.44 370 ILE A CA 1
ATOM 2868 C C . ILE A 1 370 ? 12.759 -4.061 -20.672 1.00 83.44 370 ILE A C 1
ATOM 2870 O O . ILE A 1 370 ? 13.058 -2.910 -20.357 1.00 83.44 370 ILE A O 1
ATOM 2874 N N . LEU A 1 371 ? 12.814 -5.090 -19.824 1.00 84.06 371 LEU A N 1
ATOM 2875 C CA . LEU A 1 371 ? 13.273 -4.984 -18.439 1.00 84.06 371 LEU A CA 1
ATOM 2876 C C . LEU A 1 371 ? 14.734 -4.536 -18.363 1.00 84.06 371 LEU A C 1
ATOM 2878 O O . LEU A 1 371 ? 15.041 -3.605 -17.626 1.00 84.06 371 LEU A O 1
ATOM 2882 N N . ASP A 1 372 ? 15.616 -5.130 -19.168 1.00 81.88 372 ASP A N 1
ATOM 2883 C CA . ASP A 1 372 ? 17.027 -4.751 -19.222 1.00 81.88 372 ASP A CA 1
ATOM 2884 C C . ASP A 1 372 ? 17.168 -3.275 -19.603 1.00 81.88 372 ASP A C 1
ATOM 2886 O O . ASP A 1 372 ? 17.856 -2.524 -18.916 1.00 81.88 372 ASP A O 1
ATOM 2890 N N . ALA A 1 373 ? 16.479 -2.821 -20.655 1.00 81.31 373 ALA A N 1
ATOM 2891 C CA . ALA A 1 373 ? 16.522 -1.420 -21.069 1.00 81.31 373 ALA A CA 1
ATOM 2892 C C . ALA A 1 373 ? 15.982 -0.468 -19.989 1.00 81.31 373 ALA A C 1
ATOM 2894 O O . ALA A 1 373 ? 16.540 0.613 -19.799 1.00 81.31 373 ALA A O 1
ATOM 2895 N N . TYR A 1 374 ? 14.925 -0.866 -19.273 1.00 85.06 374 TYR A N 1
ATOM 2896 C CA . TYR A 1 374 ? 14.380 -0.091 -18.161 1.00 85.06 374 TYR A CA 1
ATOM 2897 C C . TYR A 1 374 ? 15.382 0.011 -17.005 1.00 85.06 374 TYR A C 1
ATOM 2899 O O . TYR A 1 374 ? 15.724 1.126 -16.617 1.00 85.06 374 TYR A O 1
ATOM 2907 N N . ASN A 1 375 ? 15.935 -1.111 -16.539 1.00 83.75 375 ASN A N 1
ATOM 2908 C CA . ASN A 1 375 ? 16.891 -1.167 -15.424 1.00 83.75 375 ASN A CA 1
ATOM 2909 C C . ASN A 1 375 ? 18.209 -0.423 -15.711 1.00 83.75 375 ASN A C 1
ATOM 2911 O O . ASN A 1 375 ? 18.894 0.002 -14.788 1.00 83.75 375 ASN A O 1
ATOM 2915 N N . HIS A 1 376 ? 18.584 -0.246 -16.983 1.00 77.31 376 HIS A N 1
ATOM 2916 C CA . HIS A 1 376 ? 19.734 0.590 -17.359 1.00 77.31 376 HIS A CA 1
ATOM 2917 C C . HIS A 1 376 ? 19.442 2.097 -17.281 1.00 77.31 376 HIS A C 1
ATOM 2919 O O . HIS A 1 376 ? 20.379 2.892 -17.230 1.00 77.31 376 HIS A O 1
ATOM 2925 N N . SER A 1 377 ? 18.168 2.496 -17.325 1.00 76.62 377 SER A N 1
ATOM 2926 C CA . SER A 1 377 ? 17.738 3.903 -17.334 1.00 76.62 377 SER A CA 1
ATOM 2927 C C . SER A 1 377 ? 17.192 4.381 -15.989 1.00 76.62 377 SER A C 1
ATOM 2929 O O . SER A 1 377 ? 17.447 5.507 -15.577 1.00 76.62 377 SER A O 1
ATOM 2931 N N . ALA A 1 378 ? 16.450 3.528 -15.289 1.00 75.12 378 ALA A N 1
ATOM 2932 C CA . ALA A 1 378 ? 15.844 3.842 -14.011 1.00 75.12 378 ALA A CA 1
ATOM 2933 C C . ALA A 1 378 ? 16.737 3.317 -12.885 1.00 75.12 378 ALA A C 1
ATOM 2935 O O . ALA A 1 378 ? 17.194 2.178 -12.918 1.00 75.12 378 ALA A O 1
ATOM 2936 N N . SER A 1 379 ? 16.985 4.156 -11.881 1.00 73.94 379 SER A N 1
ATOM 2937 C CA . SER A 1 379 ? 17.645 3.718 -10.653 1.00 73.94 379 SER A CA 1
ATOM 2938 C C . SER A 1 379 ? 16.673 2.895 -9.812 1.00 73.94 379 SER A C 1
ATOM 2940 O O . SER A 1 379 ? 15.543 3.320 -9.571 1.00 73.94 379 SER A O 1
ATOM 2942 N N . ASP A 1 380 ? 17.151 1.769 -9.286 1.00 76.44 380 ASP A N 1
ATOM 2943 C CA . ASP A 1 380 ? 16.427 0.976 -8.294 1.00 76.44 380 ASP A CA 1
ATOM 2944 C C . ASP A 1 380 ? 16.270 1.702 -6.945 1.00 76.44 380 ASP A C 1
ATOM 2946 O O . ASP A 1 380 ? 15.539 1.229 -6.077 1.00 76.44 380 ASP A O 1
ATOM 2950 N N . ASP A 1 381 ? 16.912 2.848 -6.723 1.00 75.12 381 ASP A N 1
ATOM 2951 C CA . ASP A 1 381 ? 16.854 3.544 -5.434 1.00 75.12 381 ASP A CA 1
ATOM 2952 C C . ASP A 1 381 ? 15.559 4.350 -5.254 1.00 75.12 381 ASP A C 1
ATOM 2954 O O . ASP A 1 381 ? 15.121 4.584 -4.125 1.00 75.12 381 ASP A O 1
ATOM 2958 N N . PHE A 1 382 ? 14.915 4.759 -6.353 1.00 81.31 382 PHE A N 1
ATOM 2959 C CA . PHE A 1 382 ? 13.755 5.652 -6.333 1.00 81.31 382 PHE A CA 1
ATOM 2960 C C . PHE A 1 382 ? 12.590 5.095 -7.151 1.00 81.31 382 PHE A C 1
ATOM 2962 O O . PHE A 1 382 ? 12.769 4.357 -8.114 1.00 81.31 382 PHE A O 1
ATOM 2969 N N . ALA A 1 383 ? 11.367 5.462 -6.769 1.00 85.88 383 ALA A N 1
ATOM 2970 C CA . ALA A 1 383 ? 10.190 5.125 -7.557 1.00 85.88 383 ALA A CA 1
ATOM 2971 C C . ALA A 1 383 ? 10.171 5.939 -8.861 1.00 85.88 383 ALA A C 1
ATOM 2973 O O . ALA A 1 383 ? 10.289 7.166 -8.830 1.00 85.88 383 ALA A O 1
ATOM 2974 N N . ASP A 1 384 ? 9.954 5.274 -9.999 1.00 90.88 384 ASP A N 1
ATOM 2975 C CA . ASP A 1 384 ? 9.727 5.955 -11.277 1.00 90.88 384 ASP A CA 1
ATOM 2976 C C . ASP A 1 384 ? 8.319 6.584 -11.291 1.00 90.88 384 ASP A C 1
ATOM 2978 O O . ASP A 1 384 ? 7.312 5.973 -11.665 1.00 90.88 384 ASP A O 1
ATOM 2982 N N . VAL A 1 385 ? 8.249 7.839 -10.842 1.00 92.19 385 VAL A N 1
ATOM 2983 C CA . VAL A 1 385 ? 7.007 8.622 -10.796 1.00 92.19 385 VAL A CA 1
ATOM 2984 C C . VAL A 1 385 ? 6.448 8.879 -12.203 1.00 92.19 385 VAL A C 1
ATOM 2986 O O . VAL A 1 385 ? 5.232 9.016 -12.356 1.00 92.19 385 VAL A O 1
ATOM 2989 N N . ASP A 1 386 ? 7.302 8.932 -13.227 1.00 92.31 386 ASP A N 1
ATOM 2990 C CA . ASP A 1 386 ? 6.904 9.117 -14.624 1.00 92.31 386 ASP A CA 1
ATOM 2991 C C . ASP A 1 386 ? 6.153 7.891 -15.153 1.00 92.31 386 ASP A C 1
ATOM 2993 O O . ASP A 1 386 ? 5.065 8.022 -15.728 1.00 92.31 386 ASP A O 1
ATOM 2997 N N . LEU A 1 387 ? 6.670 6.694 -14.878 1.00 94.19 387 LEU A N 1
ATOM 2998 C CA . LEU A 1 387 ? 6.002 5.442 -15.224 1.00 94.19 387 LEU A CA 1
ATOM 2999 C C . LEU A 1 387 ? 4.662 5.297 -14.489 1.00 94.19 387 LEU A C 1
ATOM 3001 O O . LEU A 1 387 ? 3.640 4.969 -15.102 1.00 94.19 387 LEU A O 1
ATOM 3005 N N . VAL A 1 388 ? 4.634 5.591 -13.183 1.00 96.19 388 VAL A N 1
ATOM 3006 C CA . VAL A 1 388 ? 3.400 5.568 -12.376 1.00 96.19 388 VAL A CA 1
ATOM 3007 C C . VAL A 1 388 ? 2.364 6.550 -12.931 1.00 96.19 388 VAL A C 1
ATOM 3009 O O . VAL A 1 388 ? 1.178 6.217 -13.031 1.00 96.19 388 VAL A O 1
ATOM 3012 N N . HIS A 1 389 ? 2.797 7.745 -13.335 1.00 96.31 389 HIS A N 1
ATOM 3013 C CA . HIS A 1 389 ? 1.942 8.740 -13.976 1.00 96.31 389 HIS A CA 1
ATOM 3014 C C . HIS A 1 389 ? 1.359 8.223 -15.302 1.00 96.31 389 HIS A C 1
ATOM 3016 O O . HIS A 1 389 ? 0.138 8.255 -15.493 1.00 96.31 389 HIS A O 1
ATOM 3022 N N . ALA A 1 390 ? 2.201 7.669 -16.183 1.00 95.12 390 ALA A N 1
ATOM 3023 C CA . ALA A 1 390 ? 1.778 7.100 -17.463 1.00 95.12 390 ALA A CA 1
ATOM 3024 C C . ALA A 1 390 ? 0.757 5.962 -17.282 1.00 95.12 390 ALA A C 1
ATOM 3026 O O . ALA A 1 390 ? -0.269 5.917 -17.974 1.00 95.12 390 ALA A O 1
ATOM 3027 N N . LEU A 1 391 ? 0.990 5.077 -16.307 1.00 97.00 391 LEU A N 1
ATOM 3028 C CA . LEU A 1 391 ? 0.071 3.994 -15.964 1.00 97.00 391 LEU A CA 1
ATOM 3029 C C . LEU A 1 391 ? -1.260 4.525 -15.421 1.00 97.00 391 LEU A C 1
ATOM 3031 O O . LEU A 1 391 ? -2.324 4.106 -15.886 1.00 97.00 391 LEU A O 1
ATOM 3035 N N . CYS A 1 392 ? -1.222 5.482 -14.491 1.00 97.06 392 CYS A N 1
ATOM 3036 C CA . CYS A 1 392 ? -2.415 6.121 -13.936 1.00 97.06 392 CYS A CA 1
ATOM 3037 C C . CYS A 1 392 ? -3.286 6.740 -15.040 1.00 97.06 392 CYS A C 1
ATOM 3039 O O . CYS A 1 392 ? -4.494 6.488 -15.100 1.00 97.06 392 CYS A O 1
ATOM 3041 N N . MET A 1 393 ? -2.674 7.483 -15.966 1.00 95.50 393 MET A N 1
ATOM 3042 C CA . MET A 1 393 ? -3.379 8.079 -17.098 1.00 95.50 393 MET A CA 1
ATOM 3043 C C . MET A 1 393 ? -3.990 7.016 -18.024 1.00 95.50 393 MET A C 1
ATOM 3045 O O . MET A 1 393 ? -5.150 7.143 -18.432 1.00 95.50 393 MET A O 1
ATOM 3049 N N . LYS A 1 394 ? -3.254 5.943 -18.342 1.00 95.31 394 LYS A N 1
ATOM 3050 C CA . LYS A 1 394 ? -3.781 4.838 -19.160 1.00 95.31 394 LYS A CA 1
ATOM 3051 C C . LYS A 1 394 ? -4.962 4.138 -18.498 1.00 95.31 394 LYS A C 1
ATOM 3053 O O . LYS A 1 394 ? -5.944 3.848 -19.180 1.00 95.31 394 LYS A O 1
ATOM 3058 N N . ILE A 1 395 ? -4.899 3.888 -17.191 1.00 96.38 395 ILE A N 1
ATOM 3059 C CA . ILE A 1 395 ? -6.011 3.291 -16.442 1.00 96.38 395 ILE A CA 1
ATOM 3060 C C . ILE A 1 395 ? -7.219 4.232 -16.460 1.00 96.38 395 ILE A C 1
ATOM 3062 O O . ILE A 1 395 ? -8.322 3.783 -16.770 1.00 96.38 395 ILE A O 1
ATOM 3066 N N . HIS A 1 396 ? -7.023 5.527 -16.188 1.00 95.75 396 HIS A N 1
ATOM 3067 C CA . HIS A 1 396 ? -8.094 6.533 -16.207 1.00 95.75 396 HIS A CA 1
ATOM 3068 C C . HIS A 1 396 ? -8.838 6.577 -17.547 1.00 95.75 396 HIS A C 1
ATOM 3070 O O . HIS A 1 396 ? -10.066 6.576 -17.555 1.00 95.75 396 HIS A O 1
ATOM 3076 N N . LYS A 1 397 ? -8.102 6.542 -18.666 1.00 94.00 397 LYS A N 1
ATOM 3077 C CA . LYS A 1 397 ? -8.666 6.639 -20.022 1.00 94.00 397 LYS A CA 1
ATOM 3078 C C . LYS A 1 397 ? -9.303 5.345 -20.537 1.00 94.00 397 LYS A C 1
ATOM 3080 O O . LYS A 1 397 ? -10.302 5.411 -21.246 1.00 94.00 397 LYS A O 1
ATOM 3085 N N . ALA A 1 398 ? -8.704 4.187 -20.256 1.00 93.38 398 ALA A N 1
ATOM 3086 C CA . ALA A 1 398 ? -9.048 2.944 -20.955 1.00 93.38 398 ALA A CA 1
ATOM 3087 C C . ALA A 1 398 ? -9.826 1.929 -20.108 1.00 93.38 398 ALA A C 1
ATOM 3089 O O . ALA A 1 398 ? -10.483 1.053 -20.667 1.00 93.38 398 ALA A O 1
ATOM 3090 N N . GLN A 1 399 ? -9.738 2.004 -18.778 1.00 95.19 399 GLN A N 1
ATOM 3091 C CA . GLN A 1 399 ? -10.287 0.968 -17.902 1.00 95.19 399 GLN A CA 1
ATOM 3092 C C . GLN A 1 399 ? -11.693 1.320 -17.385 1.00 95.19 399 GLN A C 1
ATOM 3094 O O . GLN A 1 399 ? -12.016 2.506 -17.268 1.00 95.19 399 GLN A O 1
ATOM 3099 N N . PRO A 1 400 ? -12.531 0.319 -17.045 1.00 94.25 400 PRO A N 1
ATOM 3100 C CA . PRO A 1 400 ? -13.849 0.522 -16.437 1.00 94.25 400 PRO A CA 1
ATOM 3101 C C . PRO A 1 400 ? -13.859 1.403 -15.168 1.00 94.25 400 PRO A C 1
ATOM 3103 O O . PRO A 1 400 ? -12.809 1.713 -14.604 1.00 94.25 400 PRO A O 1
ATOM 3106 N N . PRO A 1 401 ? -15.046 1.833 -14.694 1.00 93.12 401 PRO A N 1
ATOM 3107 C CA . PRO A 1 401 ? -15.161 2.634 -13.478 1.00 93.12 401 PRO A CA 1
ATOM 3108 C C . PRO A 1 401 ? -14.584 1.937 -12.240 1.00 93.12 401 PRO A C 1
ATOM 3110 O O . PRO A 1 401 ? -14.837 0.760 -11.999 1.00 93.12 401 PRO A O 1
ATOM 3113 N N . GLY A 1 402 ? -13.871 2.709 -11.425 1.00 94.00 402 GLY A N 1
ATOM 3114 C CA . GLY A 1 402 ? -13.276 2.267 -10.168 1.00 94.00 402 GLY A CA 1
ATOM 3115 C C . GLY A 1 402 ? -12.235 3.270 -9.682 1.00 94.00 402 GLY A C 1
ATOM 3116 O O . GLY A 1 402 ? -11.637 3.983 -10.493 1.00 94.00 402 GLY A O 1
ATOM 3117 N N . ALA A 1 403 ? -12.044 3.377 -8.368 1.00 96.56 403 ALA A N 1
ATOM 3118 C CA . ALA A 1 403 ? -11.008 4.234 -7.809 1.00 96.56 403 ALA A CA 1
ATOM 3119 C C . ALA A 1 403 ? -9.617 3.628 -8.040 1.00 96.56 403 ALA A C 1
ATOM 3121 O O . ALA A 1 403 ? -9.449 2.403 -8.025 1.00 96.56 403 ALA A O 1
ATOM 3122 N N . ILE A 1 404 ? -8.639 4.510 -8.248 1.00 97.56 404 ILE A N 1
ATOM 3123 C CA . ILE A 1 404 ? -7.221 4.180 -8.388 1.00 97.56 404 ILE A CA 1
ATOM 3124 C C . ILE A 1 404 ? -6.532 4.536 -7.071 1.00 97.56 404 ILE A C 1
ATOM 3126 O O . ILE A 1 404 ? -6.566 5.698 -6.661 1.00 97.56 404 ILE A O 1
ATOM 3130 N N . LEU A 1 405 ? -5.918 3.553 -6.418 1.00 97.19 405 LEU A N 1
ATOM 3131 C CA . LEU A 1 405 ? -5.051 3.735 -5.257 1.00 97.19 405 LEU A CA 1
ATOM 3132 C C . LEU A 1 405 ? -3.597 3.546 -5.688 1.00 97.19 405 LEU A C 1
ATOM 3134 O O . LEU A 1 405 ? -3.260 2.523 -6.270 1.00 97.19 405 LEU A O 1
ATOM 3138 N N . ILE A 1 406 ? -2.753 4.533 -5.416 1.00 97.31 406 ILE A N 1
ATOM 3139 C CA . ILE A 1 406 ? -1.344 4.538 -5.802 1.00 97.31 406 ILE A CA 1
ATOM 3140 C C . ILE A 1 406 ? -0.503 4.565 -4.533 1.00 97.31 406 ILE A C 1
ATOM 3142 O O . ILE A 1 406 ? -0.618 5.517 -3.757 1.00 97.31 406 ILE A O 1
ATOM 3146 N N . PHE A 1 407 ? 0.322 3.540 -4.336 1.0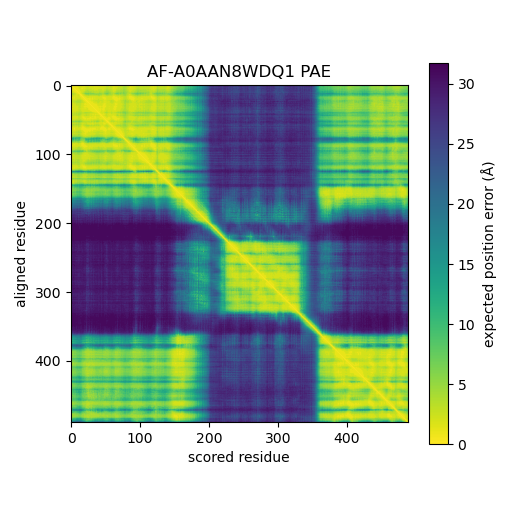0 96.12 407 PHE A N 1
ATOM 3147 C CA . PHE A 1 407 ? 1.325 3.488 -3.281 1.00 96.12 407 PHE A CA 1
ATOM 3148 C C . PHE A 1 407 ? 2.622 4.135 -3.759 1.00 96.12 407 PHE A C 1
ATOM 3150 O O . PHE A 1 407 ? 3.125 3.819 -4.834 1.00 96.12 407 PHE A O 1
ATOM 3157 N N . LEU A 1 408 ? 3.122 5.070 -2.957 1.00 94.88 408 LEU A N 1
ATOM 3158 C CA . LEU A 1 408 ? 4.349 5.822 -3.177 1.00 94.88 408 LEU A CA 1
ATOM 3159 C C . LEU A 1 408 ? 5.224 5.790 -1.912 1.00 94.88 408 LEU A C 1
ATOM 3161 O O . LEU A 1 408 ? 4.683 5.679 -0.804 1.00 94.88 408 LEU A O 1
ATOM 3165 N N . PRO A 1 409 ? 6.555 5.951 -2.039 1.00 92.19 409 PRO A N 1
ATOM 3166 C CA . PRO A 1 409 ? 7.477 5.817 -0.909 1.00 92.19 409 PRO A CA 1
ATOM 3167 C C . PRO A 1 409 ? 7.256 6.861 0.187 1.00 92.19 409 PRO A C 1
ATOM 3169 O O . PRO A 1 409 ? 7.289 6.539 1.378 1.00 92.19 409 PRO A O 1
ATOM 3172 N N . GLY A 1 410 ? 7.035 8.122 -0.195 1.00 91.25 410 GLY A N 1
ATOM 3173 C CA . GLY A 1 410 ? 6.934 9.223 0.753 1.00 91.25 410 GLY A CA 1
ATOM 3174 C C . GLY A 1 410 ? 6.081 10.400 0.294 1.00 91.25 410 GLY A C 1
ATOM 3175 O O . GLY A 1 410 ? 5.411 10.387 -0.736 1.00 91.25 410 GLY A O 1
ATOM 3176 N N . TYR A 1 411 ? 6.088 11.448 1.122 1.00 90.44 411 TYR A N 1
ATOM 3177 C CA . TYR A 1 411 ? 5.323 12.669 0.869 1.00 90.44 411 TYR A CA 1
ATOM 3178 C C . TYR A 1 411 ? 5.817 13.437 -0.362 1.00 90.44 411 TYR A C 1
ATOM 3180 O O . TYR A 1 411 ? 4.997 13.991 -1.091 1.00 90.44 411 TYR A O 1
ATOM 3188 N N . ASP A 1 412 ? 7.129 13.449 -0.602 1.00 91.69 412 ASP A N 1
ATOM 3189 C CA . ASP A 1 412 ? 7.717 14.159 -1.739 1.00 91.69 412 ASP A CA 1
ATOM 3190 C C . ASP A 1 412 ? 7.240 13.541 -3.059 1.00 91.69 412 ASP A C 1
ATOM 3192 O O . ASP A 1 412 ? 6.726 14.260 -3.910 1.00 91.69 412 ASP A O 1
ATOM 3196 N N . ASP A 1 413 ? 7.241 12.209 -3.167 1.00 93.94 413 ASP A N 1
ATOM 3197 C CA . ASP A 1 413 ? 6.721 11.486 -4.335 1.00 93.94 413 ASP A CA 1
ATOM 3198 C C . ASP A 1 413 ? 5.226 11.751 -4.560 1.00 93.94 413 ASP A C 1
ATOM 3200 O O . ASP A 1 413 ? 4.782 11.952 -5.693 1.00 93.94 413 ASP A O 1
ATOM 3204 N N . ILE A 1 414 ? 4.436 11.799 -3.475 1.00 94.31 414 ILE A N 1
ATOM 3205 C CA . ILE A 1 414 ? 3.007 12.150 -3.533 1.00 94.31 414 ILE A CA 1
ATOM 3206 C C . ILE A 1 414 ? 2.825 13.541 -4.139 1.00 94.31 414 ILE A C 1
ATOM 3208 O O . ILE A 1 414 ? 1.943 13.733 -4.978 1.00 94.31 414 ILE A O 1
ATOM 3212 N N . VAL A 1 415 ? 3.628 14.516 -3.709 1.00 94.19 415 VAL A N 1
ATOM 3213 C CA . VAL A 1 415 ? 3.568 15.889 -4.220 1.00 94.19 415 VAL A CA 1
ATOM 3214 C C . VAL A 1 415 ? 4.017 15.940 -5.677 1.00 94.19 415 VAL A C 1
ATOM 3216 O O . VAL A 1 415 ? 3.302 16.511 -6.498 1.00 94.19 415 VAL A O 1
ATOM 3219 N N . THR A 1 416 ? 5.123 15.282 -6.025 1.00 95.38 416 THR A N 1
ATOM 3220 C CA . THR A 1 416 ? 5.629 15.214 -7.400 1.00 95.38 416 THR A CA 1
ATOM 3221 C C . THR A 1 416 ? 4.594 14.617 -8.349 1.00 95.38 416 THR A C 1
ATOM 3223 O O . THR A 1 416 ? 4.309 15.206 -9.392 1.00 95.38 416 THR A O 1
ATOM 3226 N N . LEU A 1 417 ? 3.976 13.486 -7.993 1.00 96.31 417 LEU A N 1
ATOM 3227 C CA . LEU A 1 417 ? 2.949 12.868 -8.831 1.00 96.31 417 LEU A CA 1
ATOM 3228 C C . LEU A 1 417 ? 1.687 13.734 -8.914 1.00 96.31 417 LEU A C 1
ATOM 3230 O O . LEU A 1 417 ? 1.116 13.889 -9.992 1.00 96.31 417 LEU A O 1
ATOM 3234 N N . ARG A 1 418 ? 1.255 14.327 -7.794 1.00 96.12 418 ARG A N 1
ATOM 3235 C CA . ARG A 1 418 ? 0.107 15.243 -7.769 1.00 96.12 418 ARG A CA 1
ATOM 3236 C C . ARG A 1 418 ? 0.315 16.405 -8.735 1.00 96.12 418 ARG A C 1
ATOM 3238 O O . ARG A 1 418 ? -0.585 16.715 -9.511 1.00 96.12 418 ARG A O 1
ATOM 3245 N N . ASP A 1 419 ? 1.481 17.036 -8.676 1.00 96.12 419 ASP A N 1
ATOM 3246 C CA . ASP A 1 419 ? 1.782 18.222 -9.469 1.00 96.12 419 ASP A CA 1
ATOM 3247 C C . ASP A 1 419 ? 1.894 17.876 -10.962 1.00 96.12 419 ASP A C 1
ATOM 3249 O O . ASP A 1 419 ? 1.410 18.645 -11.791 1.00 96.12 419 ASP A O 1
ATOM 3253 N N . ARG A 1 420 ? 2.398 16.682 -11.313 1.00 95.25 420 ARG A N 1
ATOM 3254 C CA . ARG A 1 420 ? 2.359 16.153 -12.691 1.00 95.25 420 ARG A CA 1
ATOM 3255 C C . ARG A 1 420 ? 0.930 15.945 -13.202 1.00 95.25 420 ARG A C 1
ATOM 3257 O O . ARG A 1 420 ? 0.593 16.447 -14.271 1.00 95.25 420 ARG A O 1
ATOM 3264 N N . ILE A 1 421 ? 0.064 15.300 -12.413 1.00 95.44 421 ILE A N 1
ATOM 3265 C CA . ILE A 1 421 ? -1.352 15.093 -12.778 1.00 95.44 421 ILE A CA 1
ATOM 3266 C C . ILE A 1 421 ? -2.061 16.437 -12.999 1.00 95.44 421 ILE A C 1
ATOM 3268 O O . ILE A 1 421 ? -2.869 16.573 -13.916 1.00 95.44 421 ILE A O 1
ATOM 3272 N N . ILE A 1 422 ? -1.775 17.438 -12.160 1.00 94.56 422 ILE A N 1
ATOM 3273 C CA . ILE A 1 422 ? -2.348 18.785 -12.294 1.00 94.56 422 ILE A CA 1
ATOM 3274 C C . ILE A 1 422 ? -1.794 19.497 -13.536 1.00 94.56 422 ILE A C 1
ATOM 3276 O O . ILE A 1 422 ? -2.555 20.134 -14.262 1.00 94.56 422 ILE A O 1
ATOM 3280 N N . ALA A 1 423 ? -0.494 19.379 -13.817 1.00 94.50 423 ALA A N 1
ATOM 3281 C CA . ALA A 1 423 ? 0.117 19.976 -15.004 1.00 94.50 423 ALA A CA 1
ATOM 3282 C C . ALA A 1 423 ? -0.499 19.436 -16.310 1.00 94.50 423 ALA A C 1
ATOM 3284 O O . ALA A 1 423 ? -0.674 20.188 -17.271 1.00 94.50 423 ALA A O 1
ATOM 3285 N N . GLU A 1 424 ? -0.895 18.161 -16.324 1.00 93.00 424 GLU A N 1
ATOM 3286 C CA . GLU A 1 424 ? -1.531 17.494 -17.464 1.00 93.00 424 GLU A CA 1
ATOM 3287 C C . GLU A 1 424 ? -3.063 17.378 -17.344 1.00 93.00 424 GLU A C 1
ATOM 3289 O O . GLU A 1 424 ? -3.689 16.569 -18.034 1.00 93.00 424 GLU A O 1
ATOM 3294 N N . GLU A 1 425 ? -3.706 18.229 -16.534 1.00 91.69 425 GLU A N 1
ATOM 3295 C CA . GLU A 1 425 ? -5.152 18.172 -16.253 1.00 91.69 425 GLU A CA 1
ATOM 3296 C C . GLU A 1 425 ? -6.009 18.106 -17.530 1.00 91.69 425 GLU A C 1
ATOM 3298 O O . GLU A 1 425 ? -6.988 17.360 -17.587 1.00 91.69 425 GLU A O 1
ATOM 3303 N N . LYS A 1 426 ? -5.616 18.815 -18.599 1.00 91.31 426 LYS A N 1
ATOM 3304 C CA . LYS A 1 426 ? -6.312 18.765 -19.899 1.00 91.31 426 LYS A CA 1
ATOM 3305 C C . LYS A 1 426 ? -6.411 17.340 -20.449 1.00 91.31 426 LYS A C 1
ATOM 3307 O O . LYS A 1 426 ? -7.494 16.920 -20.846 1.00 91.31 426 LYS A O 1
ATOM 3312 N N . GLN A 1 427 ? -5.311 16.588 -20.424 1.00 90.75 427 GLN A N 1
ATOM 3313 C CA . GLN A 1 427 ? -5.277 15.214 -20.923 1.00 90.75 427 GLN A CA 1
ATOM 3314 C C . GLN A 1 427 ? -6.081 14.265 -20.032 1.00 90.75 427 GLN A C 1
ATOM 3316 O O . GLN A 1 427 ? -6.681 13.311 -20.529 1.00 90.75 427 GLN A O 1
ATOM 3321 N N . TYR A 1 428 ? -6.111 14.511 -18.722 1.00 92.06 428 TYR A N 1
ATOM 3322 C CA . TYR A 1 428 ? -6.939 13.737 -17.800 1.00 92.06 428 TYR A CA 1
ATOM 3323 C C . TYR A 1 428 ? -8.430 13.983 -18.038 1.00 92.06 428 TYR A C 1
ATOM 3325 O O . TYR A 1 428 ? -9.209 13.030 -18.070 1.00 92.06 428 TYR A O 1
ATOM 3333 N N . LEU A 1 429 ? -8.827 15.237 -18.263 1.00 91.31 429 LEU A N 1
ATOM 3334 C CA . LEU A 1 429 ? -10.218 15.607 -18.522 1.00 91.31 429 LEU A CA 1
ATOM 3335 C C . LEU A 1 429 ? -10.746 15.066 -19.858 1.00 91.31 429 LEU A C 1
ATOM 3337 O O . LEU A 1 429 ? -11.931 14.745 -19.935 1.00 91.31 429 LEU A O 1
ATOM 3341 N N . GLU A 1 430 ? -9.889 14.881 -20.869 1.00 88.56 430 GLU A N 1
ATOM 3342 C CA . GLU A 1 430 ? -10.235 14.150 -22.103 1.00 88.56 430 GLU A CA 1
ATOM 3343 C C . GLU A 1 430 ? -10.650 12.696 -21.825 1.00 88.56 430 GLU A C 1
ATOM 3345 O O . GLU A 1 430 ? -11.524 12.158 -22.501 1.00 88.56 430 GLU A O 1
ATOM 3350 N N . GLY A 1 431 ? -10.050 12.065 -20.809 1.00 80.44 431 GLY A N 1
ATOM 3351 C CA . GLY A 1 431 ? -10.398 10.717 -20.349 1.00 80.44 431 GLY A CA 1
ATOM 3352 C C . GLY A 1 431 ? -11.632 10.652 -19.448 1.00 80.44 431 GLY A C 1
ATOM 3353 O O . GLY A 1 431 ? -12.112 9.564 -19.141 1.00 80.44 431 GLY A O 1
ATOM 3354 N N . GLY A 1 432 ? -12.147 11.802 -19.009 1.00 90.25 432 GLY A N 1
ATOM 3355 C CA . GLY A 1 432 ? -13.271 11.913 -18.086 1.00 90.25 432 GLY A CA 1
ATOM 3356 C C . GLY A 1 432 ? -12.927 12.681 -16.811 1.00 90.25 432 GLY A C 1
ATOM 3357 O O . GLY A 1 432 ? -11.776 13.002 -16.517 1.00 90.25 432 GLY A O 1
ATOM 3358 N N . LYS A 1 433 ? -13.957 12.989 -16.018 1.00 94.31 433 LYS A N 1
ATOM 3359 C CA . LYS A 1 433 ? -13.794 13.746 -14.770 1.00 94.31 433 LYS A CA 1
ATOM 3360 C C . LYS A 1 433 ? -13.064 12.907 -13.724 1.00 94.31 433 LYS A C 1
ATOM 3362 O O . LYS A 1 433 ? -13.340 11.715 -13.580 1.00 94.31 433 LYS A O 1
ATOM 3367 N N . TYR A 1 434 ? -12.208 13.547 -12.937 1.00 95.81 434 TYR A N 1
ATOM 3368 C CA . TYR A 1 434 ? -11.521 12.912 -11.818 1.00 95.81 434 TYR A CA 1
ATOM 3369 C C . TYR A 1 434 ? -11.515 13.805 -10.574 1.00 95.81 434 TYR A C 1
ATOM 3371 O O . TYR A 1 434 ? -11.770 15.007 -10.644 1.00 95.81 434 TYR A O 1
ATOM 3379 N N . CYS A 1 435 ? -11.247 13.205 -9.419 1.00 94.81 435 CYS A N 1
ATOM 3380 C CA . CYS A 1 435 ? -10.939 13.901 -8.180 1.00 94.81 435 CYS A CA 1
ATOM 3381 C C . CYS A 1 435 ? -9.703 13.274 -7.533 1.00 94.81 435 CYS A C 1
ATOM 3383 O O . CYS A 1 435 ? -9.581 12.051 -7.449 1.00 94.81 435 CYS A O 1
ATOM 3385 N N . LEU A 1 436 ? -8.783 14.130 -7.093 1.00 95.12 436 LEU A N 1
ATOM 3386 C CA . LEU A 1 436 ? -7.475 13.733 -6.588 1.00 95.12 436 LEU A CA 1
ATOM 3387 C C . LEU A 1 436 ? -7.413 13.895 -5.066 1.00 95.12 436 LEU A C 1
ATOM 3389 O O . LEU A 1 436 ? -7.785 14.941 -4.528 1.00 95.12 436 LEU A O 1
ATOM 3393 N N . PHE A 1 437 ? -6.928 12.864 -4.379 1.00 94.50 437 PHE A N 1
ATOM 3394 C CA . PHE A 1 437 ? -6.734 12.851 -2.933 1.00 94.50 437 PHE A CA 1
ATOM 3395 C C . PHE A 1 437 ? -5.309 12.432 -2.593 1.00 94.50 437 PHE A C 1
ATOM 3397 O O . PHE A 1 437 ? -4.798 11.460 -3.137 1.00 94.50 437 PHE A O 1
ATOM 3404 N N . CYS A 1 438 ? -4.695 13.134 -1.647 1.00 93.44 438 CYS A N 1
ATOM 3405 C CA . CYS A 1 438 ? -3.446 12.713 -1.023 1.00 93.44 438 CYS A CA 1
ATOM 3406 C C . CYS A 1 438 ? -3.760 12.072 0.331 1.00 93.44 438 CYS A C 1
ATOM 3408 O O . CYS A 1 438 ? -4.647 12.542 1.049 1.00 93.44 438 CYS A O 1
ATOM 3410 N N . LEU A 1 439 ? -3.034 11.017 0.685 1.00 90.88 439 LEU A N 1
ATOM 3411 C CA . LEU A 1 439 ? -3.191 10.314 1.948 1.00 90.88 439 LEU A CA 1
ATOM 3412 C C . LEU A 1 439 ? -1.820 9.967 2.535 1.00 90.88 439 LEU A C 1
ATOM 3414 O O . LEU A 1 439 ? -1.188 8.985 2.158 1.00 90.88 439 LEU A O 1
ATOM 3418 N N . HIS A 1 440 ? -1.392 10.779 3.499 1.00 89.69 440 HIS A N 1
ATOM 3419 C CA . HIS A 1 440 ? -0.128 10.632 4.216 1.00 89.69 440 HIS A CA 1
ATOM 3420 C C . HIS A 1 440 ? -0.342 10.762 5.732 1.00 89.69 440 HIS A C 1
ATOM 3422 O O . HIS A 1 440 ? -1.249 11.466 6.187 1.00 89.69 440 HIS A O 1
ATOM 3428 N N . SER A 1 441 ? 0.502 10.105 6.532 1.00 82.25 441 SER A N 1
ATOM 3429 C CA . SER A 1 441 ? 0.372 10.021 7.998 1.00 82.25 441 SER A CA 1
ATOM 3430 C C . SER A 1 441 ? 0.438 11.375 8.717 1.00 82.25 441 SER A C 1
ATOM 3432 O O . SER A 1 441 ? -0.223 11.552 9.742 1.00 82.25 441 SER A O 1
ATOM 3434 N N . SER A 1 442 ? 1.179 12.341 8.166 1.00 81.31 442 SER A N 1
ATOM 3435 C CA . SER A 1 442 ? 1.309 13.704 8.706 1.00 81.31 442 SER A CA 1
ATOM 3436 C C . SER A 1 442 ? 0.124 14.628 8.393 1.00 81.31 442 SER A C 1
ATOM 3438 O O . SER A 1 442 ? 0.062 15.733 8.932 1.00 81.31 442 SER A O 1
ATOM 3440 N N . MET A 1 443 ? -0.819 14.206 7.544 1.00 82.19 443 MET A N 1
ATOM 3441 C CA . MET A 1 443 ? -1.976 15.027 7.176 1.00 82.19 443 MET A CA 1
ATOM 3442 C C . MET A 1 443 ? -2.971 15.186 8.331 1.00 82.19 443 MET A C 1
ATOM 3444 O O . MET A 1 443 ? -3.071 14.347 9.230 1.00 82.19 443 MET A O 1
ATOM 3448 N N . GLN A 1 444 ? -3.761 16.263 8.286 1.00 82.06 444 GLN A N 1
ATOM 3449 C CA . GLN A 1 444 ? -4.835 16.472 9.253 1.00 82.06 444 GLN A CA 1
ATOM 3450 C C . GLN A 1 444 ? -5.917 15.400 9.100 1.00 82.06 444 GLN A C 1
ATOM 3452 O O . GLN A 1 444 ? -6.290 15.011 7.991 1.00 82.06 444 GLN A O 1
ATOM 3457 N N . SER A 1 445 ? -6.477 14.948 10.224 1.00 77.19 445 SER A N 1
ATOM 3458 C CA . SER A 1 445 ? -7.488 13.886 10.232 1.00 77.19 445 SER A CA 1
ATOM 3459 C C . SER A 1 445 ? -8.747 14.261 9.443 1.00 77.19 445 SER A C 1
ATOM 3461 O O . SER A 1 445 ? -9.372 13.389 8.850 1.00 77.19 445 SER A O 1
ATOM 3463 N N . SER A 1 446 ? -9.111 15.544 9.377 1.00 79.44 446 SER A N 1
ATOM 3464 C CA . SER A 1 446 ? -10.210 16.038 8.534 1.00 79.44 446 SER A CA 1
ATOM 3465 C C . SER A 1 446 ? -9.975 15.797 7.042 1.00 79.44 446 SER A C 1
ATOM 3467 O O . SER A 1 446 ? -10.915 15.420 6.343 1.00 79.44 446 SER A O 1
ATOM 3469 N N . ASP A 1 447 ? -8.743 15.974 6.563 1.00 81.69 447 ASP A N 1
ATOM 3470 C CA . ASP A 1 447 ? -8.394 15.780 5.153 1.00 81.69 447 ASP A CA 1
ATOM 3471 C C . ASP A 1 447 ? -8.310 14.301 4.801 1.00 81.69 447 ASP A C 1
ATOM 3473 O O . ASP A 1 447 ? -8.883 13.878 3.798 1.00 81.69 447 ASP A O 1
ATOM 3477 N N . GLN A 1 448 ? -7.707 13.496 5.681 1.00 83.31 448 GLN A N 1
ATOM 3478 C CA . GLN A 1 448 ? -7.668 12.039 5.529 1.00 83.31 448 GLN A CA 1
ATOM 3479 C C . GLN A 1 448 ? -9.085 11.454 5.433 1.00 83.31 448 GLN A C 1
ATOM 3481 O O . GLN A 1 448 ? -9.342 10.596 4.596 1.00 83.31 448 GLN A O 1
ATOM 3486 N N . LYS A 1 449 ? -10.054 11.967 6.209 1.00 83.31 449 LYS A N 1
ATOM 3487 C CA . LYS A 1 449 ? -11.455 11.508 6.153 1.00 83.31 449 LYS A CA 1
ATOM 3488 C C . LYS A 1 449 ? -12.125 11.695 4.789 1.00 83.31 449 LYS A C 1
ATOM 3490 O O . LYS A 1 449 ? -13.091 10.994 4.486 1.00 83.31 449 LYS A O 1
ATOM 3495 N N . ARG A 1 450 ? -11.671 12.646 3.967 1.00 86.38 450 ARG A N 1
ATOM 3496 C CA . ARG A 1 450 ? -12.312 12.937 2.674 1.00 86.38 450 ARG A CA 1
ATOM 3497 C C . ARG A 1 450 ? -12.186 11.769 1.697 1.00 86.38 450 ARG A C 1
ATOM 3499 O O . ARG A 1 450 ? -13.108 11.569 0.911 1.00 86.38 450 ARG A O 1
ATOM 3506 N N . VAL A 1 451 ? -11.113 10.980 1.796 1.00 88.25 451 VAL A N 1
ATOM 3507 C CA . VAL A 1 451 ? -10.828 9.854 0.891 1.00 88.25 451 VAL A CA 1
ATOM 3508 C C . VAL A 1 451 ? -11.871 8.729 0.983 1.00 88.25 451 VAL A C 1
ATOM 3510 O O . VAL A 1 451 ? -12.174 8.068 -0.011 1.00 88.25 451 VAL A O 1
ATOM 3513 N N . PHE A 1 452 ? -12.483 8.559 2.162 1.00 87.38 452 PHE A N 1
ATOM 3514 C CA . PHE A 1 452 ? -13.467 7.508 2.446 1.00 87.38 452 PHE A CA 1
ATOM 3515 C C . PHE A 1 452 ? -14.849 7.788 1.855 1.00 87.38 452 PHE A C 1
ATOM 3517 O O . PHE A 1 452 ? -15.691 6.893 1.793 1.00 87.38 452 PHE A O 1
ATOM 3524 N N . ARG A 1 453 ? -15.121 9.030 1.436 1.00 87.69 453 ARG A N 1
ATOM 3525 C CA . ARG A 1 453 ? -16.399 9.365 0.802 1.00 87.69 453 ARG A CA 1
ATOM 3526 C C . ARG A 1 453 ? -16.400 8.836 -0.631 1.00 87.69 453 ARG A C 1
ATOM 3528 O O . ARG A 1 453 ? -15.404 9.035 -1.326 1.00 87.69 453 ARG A O 1
ATOM 3535 N N . PRO A 1 454 ? -17.476 8.183 -1.097 1.00 86.56 454 PRO A N 1
ATOM 3536 C CA . PRO A 1 454 ? -17.554 7.736 -2.483 1.00 86.56 454 PRO A CA 1
ATOM 3537 C C . PRO A 1 454 ? -17.460 8.935 -3.432 1.00 86.56 454 PRO A C 1
ATOM 3539 O O . PRO A 1 454 ? -17.957 10.023 -3.119 1.00 86.56 454 PRO A O 1
ATOM 3542 N N . ALA A 1 455 ? -16.807 8.745 -4.578 1.00 89.12 455 ALA A N 1
ATOM 3543 C CA . ALA A 1 455 ? -16.789 9.777 -5.607 1.00 89.12 455 ALA A CA 1
ATOM 3544 C C . ALA A 1 455 ? -18.183 9.957 -6.245 1.00 89.12 455 ALA A C 1
ATOM 3546 O O . ALA A 1 455 ? -18.974 9.010 -6.279 1.00 89.12 455 ALA A O 1
ATOM 3547 N N . PRO A 1 456 ? -18.509 11.163 -6.750 1.00 90.69 456 PRO A N 1
ATOM 3548 C CA . PRO A 1 456 ? -19.730 11.380 -7.518 1.00 90.69 456 PRO A CA 1
ATOM 3549 C C . PRO A 1 456 ? -19.809 10.471 -8.752 1.00 90.69 456 PRO A C 1
ATOM 3551 O O . PRO A 1 456 ? -18.789 10.082 -9.321 1.00 90.69 456 PRO A O 1
ATOM 3554 N N . LEU A 1 457 ? -21.031 10.182 -9.210 1.00 88.00 457 LEU A N 1
ATOM 3555 C CA . LEU A 1 457 ? -21.253 9.374 -10.411 1.00 88.00 457 LEU A CA 1
ATOM 3556 C C . LEU A 1 457 ? -20.546 9.991 -11.629 1.00 88.00 457 LEU A C 1
ATOM 3558 O O . LEU A 1 457 ? -20.677 11.185 -11.898 1.00 88.00 457 LEU A O 1
ATOM 3562 N N . GLY A 1 458 ? -19.801 9.162 -12.364 1.00 88.94 458 GLY A N 1
ATOM 3563 C CA . GLY A 1 458 ? -19.037 9.586 -13.541 1.00 88.94 458 GLY A CA 1
ATOM 3564 C C . GLY A 1 458 ? -17.733 10.334 -13.237 1.00 88.94 458 GLY A C 1
ATOM 3565 O O . GLY A 1 458 ? -17.124 10.865 -14.162 1.00 88.94 458 GLY A O 1
ATOM 3566 N N . VAL A 1 459 ? -17.298 10.389 -11.972 1.00 94.81 459 VAL A N 1
ATOM 3567 C CA . VAL A 1 459 ? -16.012 10.975 -11.564 1.00 94.81 459 VAL A CA 1
ATOM 3568 C C . VAL A 1 459 ? -15.102 9.876 -11.022 1.00 94.81 459 VAL A C 1
ATOM 3570 O O . VAL A 1 459 ? -15.468 9.173 -10.080 1.00 94.81 459 VAL A O 1
ATOM 3573 N N . ARG A 1 460 ? -13.898 9.732 -11.586 1.00 95.75 460 ARG A N 1
ATOM 3574 C CA . ARG A 1 460 ? -12.900 8.781 -11.084 1.00 95.75 460 ARG A CA 1
ATOM 3575 C C . ARG A 1 460 ? -12.183 9.332 -9.857 1.00 95.75 460 ARG A C 1
ATOM 3577 O O . ARG A 1 460 ? -11.659 10.440 -9.884 1.00 95.75 460 ARG A O 1
ATOM 3584 N N . LYS A 1 461 ? -12.109 8.536 -8.795 1.00 96.50 461 LYS A N 1
ATOM 3585 C CA . LYS A 1 461 ? -11.292 8.853 -7.622 1.00 96.50 461 LYS A CA 1
ATOM 3586 C C . LYS A 1 461 ? -9.858 8.377 -7.841 1.00 96.50 461 LYS A C 1
ATOM 3588 O O . LYS A 1 461 ? -9.654 7.207 -8.151 1.00 96.50 461 LYS A O 1
ATOM 3593 N N . ILE A 1 462 ? -8.888 9.263 -7.644 1.00 97.19 462 ILE A N 1
ATOM 3594 C CA . ILE A 1 462 ? -7.456 8.948 -7.674 1.00 97.19 462 ILE A CA 1
ATOM 3595 C C . ILE A 1 462 ? -6.876 9.280 -6.299 1.00 97.19 462 ILE A C 1
ATOM 3597 O O . ILE A 1 462 ? -7.058 10.390 -5.797 1.00 97.19 462 ILE A O 1
ATOM 3601 N N . ILE A 1 463 ? -6.218 8.309 -5.673 1.00 96.56 463 ILE A N 1
ATOM 3602 C CA . ILE A 1 463 ? -5.707 8.397 -4.305 1.00 96.56 463 ILE A CA 1
ATOM 3603 C C . ILE A 1 463 ? -4.206 8.142 -4.340 1.00 96.56 463 ILE A C 1
ATOM 3605 O O . ILE A 1 463 ? -3.775 7.059 -4.717 1.00 96.56 463 ILE A O 1
ATOM 3609 N N . LEU A 1 464 ? -3.424 9.131 -3.921 1.00 96.38 464 LEU A N 1
ATOM 3610 C CA . LEU A 1 464 ? -1.974 9.042 -3.790 1.00 96.38 464 LEU A CA 1
ATOM 3611 C C . LEU A 1 464 ? -1.645 8.804 -2.320 1.00 96.38 464 LEU A C 1
ATOM 3613 O O . LEU A 1 464 ? -1.960 9.655 -1.483 1.00 96.38 464 LEU A O 1
ATOM 3617 N N . SER A 1 465 ? -1.058 7.660 -1.986 1.00 94.50 465 SER A N 1
ATOM 3618 C CA . SER A 1 465 ? -0.845 7.254 -0.601 1.00 94.50 465 SER A CA 1
ATOM 3619 C C . SER A 1 465 ? 0.515 6.614 -0.368 1.00 94.50 465 SER A C 1
ATOM 3621 O O . SER A 1 465 ? 1.137 6.114 -1.291 1.00 94.50 465 SER A O 1
ATOM 3623 N N . THR A 1 466 ? 0.971 6.619 0.881 1.00 91.75 466 THR A N 1
ATOM 3624 C CA . THR A 1 466 ? 2.027 5.704 1.336 1.00 91.75 466 THR A CA 1
ATOM 3625 C C . THR A 1 466 ? 1.400 4.407 1.856 1.00 91.75 466 THR A C 1
ATOM 3627 O O . THR A 1 466 ? 0.189 4.204 1.752 1.00 91.75 466 THR A O 1
ATOM 3630 N N . ASN A 1 467 ? 2.182 3.569 2.536 1.00 86.69 467 ASN A N 1
ATOM 3631 C CA . ASN A 1 467 ? 1.702 2.392 3.271 1.00 86.69 467 ASN A CA 1
ATOM 3632 C C . ASN A 1 467 ? 0.585 2.663 4.313 1.00 86.69 467 ASN A C 1
ATOM 3634 O O . ASN A 1 467 ? 0.082 1.743 4.945 1.00 86.69 467 ASN A O 1
ATOM 3638 N N . ILE A 1 468 ? 0.154 3.913 4.528 1.00 83.44 468 ILE A N 1
ATOM 3639 C CA . ILE A 1 468 ? -1.016 4.231 5.362 1.00 83.44 468 ILE A CA 1
ATOM 3640 C C . ILE A 1 468 ? -2.331 3.658 4.840 1.00 83.44 468 ILE A C 1
ATOM 3642 O O . ILE A 1 468 ? -3.251 3.484 5.636 1.00 83.44 468 ILE A O 1
ATOM 3646 N N . ALA A 1 469 ? -2.422 3.372 3.544 1.00 84.12 469 ALA A N 1
ATOM 3647 C CA . ALA A 1 469 ? -3.575 2.698 2.958 1.00 84.12 469 ALA A CA 1
ATOM 3648 C C . ALA A 1 469 ? -3.415 1.171 2.865 1.00 84.12 469 ALA A C 1
ATOM 3650 O O . ALA A 1 469 ? -4.348 0.511 2.423 1.00 84.12 469 ALA A O 1
ATOM 3651 N N . GLU A 1 470 ? -2.258 0.619 3.243 1.00 80.31 470 GLU A N 1
ATOM 3652 C CA . GLU A 1 470 ? -1.971 -0.818 3.137 1.00 80.31 470 GLU A CA 1
ATOM 3653 C C . GLU A 1 470 ? -2.744 -1.608 4.195 1.00 80.31 470 GLU A C 1
ATOM 3655 O O . GLU A 1 470 ? -3.435 -2.578 3.889 1.00 80.31 470 GLU A O 1
ATOM 3660 N N . THR A 1 471 ? -2.685 -1.134 5.440 1.00 71.06 471 THR A N 1
ATOM 3661 C CA . THR A 1 471 ? -3.294 -1.785 6.598 1.00 71.06 471 THR A CA 1
ATOM 3662 C C . THR A 1 471 ? -4.351 -0.899 7.255 1.00 71.06 471 THR A C 1
ATOM 3664 O O . THR A 1 471 ? -4.270 0.335 7.271 1.00 71.06 471 THR A O 1
ATOM 3667 N N . SER A 1 472 ? -5.390 -1.538 7.801 1.00 65.31 472 SER A N 1
ATOM 3668 C CA . SER A 1 472 ? -6.416 -0.924 8.663 1.00 65.31 472 SER A CA 1
ATOM 3669 C C . SER A 1 472 ? -7.296 0.187 8.060 1.00 65.31 472 SER A C 1
ATOM 3671 O O . SER A 1 472 ? -8.138 0.761 8.760 1.00 65.31 472 SER A O 1
ATOM 3673 N N . VAL A 1 473 ? -7.126 0.523 6.780 1.00 74.44 473 VAL A N 1
ATOM 3674 C CA . VAL A 1 473 ? -7.891 1.549 6.064 1.00 74.44 473 VAL A CA 1
ATOM 3675 C C . VAL A 1 473 ? -8.594 0.907 4.873 1.00 74.44 473 VAL A C 1
ATOM 3677 O O . VAL A 1 473 ? -7.970 0.539 3.888 1.00 74.44 473 VAL A O 1
ATOM 3680 N N . THR A 1 474 ? -9.922 0.793 4.939 1.00 78.19 474 THR A N 1
ATOM 3681 C CA . THR A 1 474 ? -10.718 0.242 3.832 1.00 78.19 474 THR A CA 1
ATOM 3682 C C . THR A 1 474 ? -11.360 1.361 3.022 1.00 78.19 474 THR A C 1
ATOM 3684 O O . THR A 1 474 ? -12.201 2.111 3.529 1.00 78.19 474 THR A O 1
ATOM 3687 N N . ILE A 1 475 ? -10.988 1.458 1.745 1.00 87.75 475 ILE A N 1
ATOM 3688 C CA . ILE A 1 475 ? -11.599 2.372 0.776 1.00 87.75 475 ILE A CA 1
ATOM 3689 C C . ILE A 1 475 ? -12.427 1.534 -0.199 1.00 87.75 475 ILE A C 1
ATOM 3691 O O . ILE A 1 475 ? -11.895 0.840 -1.058 1.00 87.75 475 ILE A O 1
ATOM 3695 N N . ASN A 1 476 ? -13.748 1.578 -0.026 1.00 85.44 476 ASN A N 1
ATOM 3696 C CA . ASN A 1 476 ? -14.666 0.601 -0.624 1.00 85.44 476 ASN A CA 1
ATOM 3697 C C . ASN A 1 476 ? -14.752 0.643 -2.157 1.00 85.44 476 ASN A C 1
ATOM 3699 O O . ASN A 1 476 ? -15.201 -0.328 -2.753 1.00 85.44 476 ASN A O 1
ATOM 3703 N N . ASP A 1 477 ? -14.407 1.767 -2.788 1.00 91.69 477 ASP A N 1
ATOM 3704 C CA . ASP A 1 477 ? -14.537 1.971 -4.233 1.00 91.69 477 ASP A CA 1
ATOM 3705 C C . ASP A 1 477 ? -13.233 1.736 -5.015 1.00 91.69 477 ASP A C 1
ATOM 3707 O O . ASP A 1 477 ? -13.202 2.000 -6.217 1.00 91.69 477 ASP A O 1
ATOM 3711 N N . VAL A 1 478 ? -12.171 1.235 -4.369 1.00 94.50 478 VAL A N 1
ATOM 3712 C CA . VAL A 1 478 ? -10.898 0.888 -5.028 1.00 94.50 478 VAL A CA 1
ATOM 3713 C C . VAL A 1 478 ? -11.051 -0.368 -5.880 1.00 94.50 478 VAL A C 1
ATOM 3715 O O . VAL A 1 478 ? -11.515 -1.403 -5.411 1.00 94.50 478 VAL A O 1
ATOM 3718 N N . VAL A 1 479 ? -10.632 -0.256 -7.141 1.00 95.56 479 VAL A N 1
ATOM 3719 C CA . VAL A 1 479 ? -10.617 -1.354 -8.126 1.00 95.56 479 VAL A CA 1
ATOM 3720 C C . VAL A 1 479 ? -9.224 -1.527 -8.730 1.00 95.56 479 VAL A C 1
ATOM 3722 O O . VAL A 1 479 ? -8.844 -2.639 -9.083 1.00 95.56 479 VAL A O 1
ATOM 3725 N N . TYR A 1 480 ? -8.455 -0.440 -8.828 1.00 97.25 480 TYR A N 1
ATOM 3726 C CA . TYR A 1 480 ? -7.106 -0.441 -9.383 1.00 97.25 480 TYR A CA 1
ATOM 3727 C C . TYR A 1 480 ? -6.113 -0.039 -8.299 1.00 97.25 480 TYR A C 1
ATOM 3729 O O . TYR A 1 480 ? -6.284 1.005 -7.666 1.00 97.25 480 TYR A O 1
ATOM 3737 N N . VAL A 1 481 ? -5.075 -0.849 -8.110 1.00 96.75 481 VAL A N 1
ATOM 3738 C CA . VAL A 1 481 ? -3.956 -0.556 -7.213 1.00 96.75 481 VAL A CA 1
ATOM 3739 C C . VAL A 1 481 ? -2.689 -0.470 -8.056 1.00 96.75 481 VAL A C 1
ATOM 3741 O O . VAL A 1 481 ? -2.429 -1.361 -8.859 1.00 96.75 481 VAL A O 1
ATOM 3744 N N . ILE A 1 482 ? -1.940 0.618 -7.901 1.00 97.19 482 ILE A N 1
ATOM 3745 C CA . ILE A 1 482 ? -0.602 0.784 -8.468 1.00 97.19 482 ILE A CA 1
ATOM 3746 C C . ILE A 1 482 ? 0.369 0.779 -7.296 1.00 97.19 482 ILE A C 1
ATOM 3748 O O . ILE A 1 482 ? 0.291 1.658 -6.440 1.00 97.19 482 ILE A O 1
ATOM 3752 N N . ASP A 1 483 ? 1.263 -0.200 -7.257 1.00 95.50 483 ASP A N 1
ATOM 3753 C CA . ASP A 1 483 ? 2.329 -0.271 -6.265 1.00 95.50 483 ASP A CA 1
ATOM 3754 C C . ASP A 1 483 ? 3.655 0.135 -6.911 1.00 95.50 483 ASP A C 1
ATOM 3756 O O . ASP A 1 483 ? 4.070 -0.468 -7.901 1.00 95.50 483 ASP A O 1
ATOM 3760 N N . SER A 1 484 ? 4.309 1.174 -6.382 1.00 92.38 484 SER A N 1
ATOM 3761 C CA . SER A 1 484 ? 5.639 1.574 -6.848 1.00 92.38 484 SER A CA 1
ATOM 3762 C C . SER A 1 484 ? 6.745 0.608 -6.407 1.00 92.38 484 SER A C 1
ATOM 3764 O O . SER A 1 484 ? 7.889 0.780 -6.818 1.00 92.38 484 SER A O 1
ATOM 3766 N N . GLY A 1 485 ? 6.444 -0.361 -5.533 1.00 86.75 485 GLY A N 1
ATOM 3767 C CA . GLY A 1 485 ? 7.381 -1.385 -5.063 1.00 86.75 485 GLY A CA 1
ATOM 3768 C C . GLY A 1 485 ? 8.473 -0.849 -4.135 1.00 86.75 485 GLY A C 1
ATOM 3769 O O . GLY A 1 485 ? 9.513 -1.483 -3.960 1.00 86.75 485 GLY A O 1
ATOM 3770 N N . LYS A 1 486 ? 8.273 0.346 -3.568 1.00 86.12 486 LYS A N 1
ATOM 3771 C CA . LYS A 1 486 ? 9.257 1.060 -2.748 1.00 86.12 486 LYS A CA 1
ATOM 3772 C C . LYS A 1 486 ? 8.575 1.636 -1.513 1.00 86.12 486 LYS A C 1
ATOM 3774 O O . LYS A 1 486 ? 7.524 2.267 -1.612 1.00 86.12 486 LYS A O 1
ATOM 3779 N N . VAL A 1 487 ? 9.205 1.454 -0.357 1.00 81.81 487 VAL A N 1
ATOM 3780 C CA . VAL A 1 487 ? 8.735 1.960 0.935 1.00 81.81 487 VAL A CA 1
ATOM 3781 C C . VAL A 1 487 ? 9.875 2.687 1.637 1.00 81.81 487 VAL A C 1
ATOM 3783 O O . VAL A 1 487 ? 11.032 2.285 1.540 1.00 81.81 487 VAL A O 1
ATOM 3786 N N . LYS A 1 488 ? 9.557 3.783 2.325 1.00 76.06 488 LYS A N 1
ATOM 3787 C CA . LYS A 1 488 ? 10.514 4.474 3.188 1.00 76.06 488 LYS A CA 1
ATOM 3788 C C . LYS A 1 488 ? 10.541 3.767 4.546 1.00 76.06 488 LYS A C 1
ATOM 3790 O O . LYS A 1 488 ? 9.542 3.831 5.263 1.00 76.06 488 LYS A O 1
ATOM 3795 N N . GLU A 1 489 ? 11.642 3.080 4.849 1.00 59.94 489 GLU A N 1
ATOM 3796 C CA . GLU A 1 489 ? 11.883 2.433 6.154 1.00 59.94 489 GLU A CA 1
ATOM 3797 C C . GLU A 1 489 ? 12.237 3.429 7.267 1.00 59.94 489 GLU A C 1
ATOM 3799 O O . GLU A 1 489 ? 12.963 4.419 6.997 1.00 59.94 489 GLU A O 1
#

InterPro domains:
  IPR001650 Helicase, C-terminal domain-like [PF00271] (394-484)
  IPR001650 Helicase, C-terminal domain-like [PS51194] (387-489)
  IPR002110 Ankyrin repeat [PS50088] (271-303)
  IPR014001 Helicase superfamily 1/2, ATP-binding domain [PS51192] (1-144)
  IPR027417 P-loop containing nucleoside triphosphate hydrolase [G3DSA:3.40.50.300] (1-146)
  IPR027417 P-loop containing nucleoside triphosphate hydrolase [G3DSA:3.40.50.300] (372-489)
  IPR027417 P-loop containing nucleoside triphosphate hydrolase [SSF52540] (13-486)
  IPR036770 Ankyrin repeat-containing domain superfamily [G3DSA:1.25.40.20] (170-332)
  IPR036770 Ankyrin repeat-containing domain superfamily [SSF48403] (251-329)

Solvent-accessible surface area (backbone atoms only — not comparable to full-atom values): 28660 Å² total; per-residue (Å²): 111,72,68,58,55,52,51,50,27,62,75,70,73,45,90,68,23,36,40,36,34,22,90,43,67,66,34,16,48,52,50,22,48,50,55,13,51,77,69,77,48,61,64,22,39,51,28,11,28,39,46,91,98,47,72,37,71,41,100,64,41,33,36,36,21,19,23,41,68,50,54,48,52,46,58,71,72,37,75,76,62,52,72,74,44,33,35,40,34,42,40,60,59,68,73,67,44,73,56,52,55,54,43,52,55,54,48,61,68,43,45,82,78,39,79,76,48,43,80,45,81,39,63,90,59,88,76,52,63,63,58,23,55,74,60,74,62,45,90,84,82,89,78,86,80,86,77,76,92,76,87,86,78,54,71,56,53,49,40,64,74,54,66,68,77,53,76,56,26,58,49,39,49,52,53,53,51,50,48,54,52,14,27,52,52,40,54,51,51,52,54,50,50,57,54,51,54,67,64,52,78,77,66,89,88,83,86,88,86,90,87,89,85,84,91,75,96,76,91,62,60,68,97,83,81,70,58,73,69,60,52,54,52,50,37,51,26,55,51,40,28,58,73,68,64,41,71,65,32,46,50,52,45,48,43,40,34,72,74,71,38,40,47,61,66,48,52,30,91,62,34,35,45,28,59,52,30,45,30,25,42,68,48,39,51,75,56,37,53,51,42,51,73,73,66,38,68,70,81,52,53,23,55,73,68,43,28,29,55,52,33,5,59,77,59,67,25,59,72,42,32,52,50,51,52,55,52,31,61,73,73,73,50,76,78,80,76,75,76,84,83,81,88,80,97,76,90,85,88,84,90,79,84,89,71,88,78,75,84,76,80,84,77,49,74,67,44,51,54,53,47,52,21,43,61,75,54,48,63,90,88,57,68,64,54,66,59,53,49,49,44,51,53,50,46,57,55,74,49,78,95,48,17,38,39,34,40,33,48,45,71,67,54,42,50,55,45,48,52,50,55,59,75,44,39,71,67,49,51,75,45,40,51,68,47,83,41,73,41,58,91,89,54,56,70,75,60,52,55,57,68,67,52,81,64,59,91,83,36,38,38,38,36,37,25,28,74,68,58,73,57,82,48,84,57,91,58,60,70,43,78,45,74,57,87,50,76,71,128

Secondary structure (DSSP, 8-state):
-HHHHHHHHHHHT----EEEEESSHHHHHHHHHHHHHHTT--TTSSEEEEETTEEE--TT--EEEEEHHHHHHHHHT-GGGTTT--EEEE--GGG--HHHHHHHHHHHHHTTT-TT-EEEE--SSS--HHHHHHTTS---------PPPPPP--HHHHHHHHT---HHHHHHHHHHHHHHHHHHHHHHHHHHHHHHHHHHTTS---------------PPPPTTS--HHHHHHHHHHHHHHHHH--HHHHHHHHHHHHTS---TTPPPTTT---HHHHHHHHT-HHHHHHHHHTT--TT---TTS--HHHHHHHHT-HHHHHHHHHHHHHHT--GGGG----S---------------------HHHHHHHHHHHHHS-TTS--HHHHHHHHHHHHHHSPS-EEEEE-SSHHHHHHHHHHHHHTHHHHHHT-EEEEEEE-TTS-HHHHGGGGSPPPTTEEEEEEE-GGGTSS---TTEEEEEE-S----

Foldseek 3Di:
DLVVVVVVCVVVVHQAAEEEADQAPLLQQVVLCVVCVVVVHHAQACGWEDEVPDTRHDPNHRYYYYHLVVVVVLPVVDDVSCPSHQEYEYEALVVVDPSSVVSLVSVLVCCVVCVNYYYHYYHPDDPCVVVCVVSPNDDDDDDDDDDDDDDDDDPLRLCVLLVDDDPLLVVLLVVVVLLVQLQVVLVVLLVLLLVVLVVVVPDDDDDDDDDDDDDDDDDADDPPPDDPVLLVVLLVLLVCCSNVVDPVSLVVNVCCCPPVRHQQCDQRPRWGDGNLLSCLLSLVQVSNVVSVVNPHDQCDATSNRDGSLNSNVSNVNPVSNVVSVVSCVVVVHDPVVPPPDDDDDDDDDDDDDDDDDDDDPDDDPVSVSSVSSCPSPDPPVAQPLVSVLSSVLSCLQPPDAFEEEEAHADDVSLVVNVVVCVVVVVSSCVSFAEDEAEEESPDDSVRNVVQQDDDPPRYYYYYYYHCPCVPSHDRPRHDHYHYSVHYDD

Radius of gyration: 35.88 Å; Cα contacts (8 Å, |Δi|>4): 605; chains: 1; bounding box: 94×55×85 Å

Nearest PDB structures (foldseek):
  7dcp-assembly1_x  TM=8.940E-01  e=1.447E-15  Saccharomyces cerevisiae
  5n9e-assembly2_B  TM=7.093E-01  e=7.153E-19  Drosophila melanogaster
  5n9d-assembly1_A  TM=7.342E-01  e=7.170E-18  Drosophila melanogaster
  5n9d-assembly2_B  TM=6.824E-01  e=1.779E-18  Drosophila melanogaster
  5wsg-assembly1_e  TM=7.708E-01  e=5.012E-11  Saccharomyces cerevisiae S288C

pLDDT: mean 79.13, std 19.41, range [22.81, 97.69]

Mean predicted aligned error: 16.8 Å

Sequence (489 aa):
VPQMLLQEASTLGKPCRIFCTQPRRISALTIAERVAAERGEKVGYTVGYQIRLESKLSPKTLLTFCTNGVLLRTLMGGDSSLASVTHILVDEVHERDRFTDFLLIVLRDCLPKFRHLKLILMSAALDVNLYAKYFNNCPVIDVPGRCYPVKEYFLEDVLKYTSYQTAEMAKAFKELEQRQNGQKTAADWTKKLSQLILNVASGAPTSSPNKNSSVNQTKYYSTGEMDNTLKQEMDQCIQNAFLSGSDEAFSQMMYFIMSEKVSPDYQHSETWATPLMVASGRGRLDIVEQLLALGSSITLRAANDWTAANWAQSTGQKETLDLLHAYSACEGVDLLSINAESTPSTSLGGLRGTAASIPTPELSVEDKKILDAYNHSASDDFADVDLVHALCMKIHKAQPPGAILIFLPGYDDIVTLRDRIIAEEKQYLEGGKYCLFCLHSSMQSSDQKRVFRPAPLGVRKIILSTNIAETSVTINDVVYVIDSGKVKE

Organism: Halocaridina rubra (NCBI:txid373956)